Protein AF-0000000073392991 (afdb_homodimer)

Structure (mmCIF, N/CA/C/O backbone):
data_AF-0000000073392991-model_v1
#
loop_
_entity.id
_entity.type
_entity.pdbx_description
1 polymer 'IS element (Transposase remnant)'
#
loop_
_atom_site.group_PDB
_atom_site.id
_atom_site.type_symbol
_atom_site.label_atom_id
_atom_site.label_alt_id
_atom_site.label_comp_id
_atom_site.label_asym_id
_atom_site.label_entity_id
_atom_site.label_seq_id
_atom_site.pdbx_PDB_ins_code
_atom_site.Cartn_x
_atom_site.Cartn_y
_atom_site.Cartn_z
_atom_site.occupancy
_atom_site.B_iso_or_equiv
_atom_site.auth_seq_id
_atom_site.auth_comp_id
_atom_site.auth_asym_id
_atom_site.auth_atom_id
_atom_site.pdbx_PDB_model_num
ATOM 1 N N . MET A 1 1 ? 32.938 35.469 11.219 1 21.34 1 MET A N 1
ATOM 2 C CA . MET A 1 1 ? 33.688 34.375 10.586 1 21.34 1 MET A CA 1
ATOM 3 C C . MET A 1 1 ? 32.75 33.188 10.266 1 21.34 1 MET A C 1
ATOM 5 O O . MET A 1 1 ? 33.219 32.094 9.922 1 21.34 1 MET A O 1
ATOM 9 N N . GLN A 1 2 ? 31.406 33.25 10.719 1 24.52 2 GLN A N 1
ATOM 10 C CA . GLN A 1 2 ? 30.344 32.25 10.734 1 24.52 2 GLN A CA 1
ATOM 11 C C . GLN A 1 2 ? 29.859 31.953 9.32 1 24.52 2 GLN A C 1
ATOM 13 O O . GLN A 1 2 ? 28.969 31.109 9.133 1 24.52 2 GLN A O 1
ATOM 18 N N . LYS A 1 3 ? 30.078 32.844 8.328 1 27.53 3 LYS A N 1
ATOM 19 C CA . LYS A 1 3 ? 29.719 32.906 6.918 1 27.53 3 LYS A CA 1
ATOM 20 C C . LYS A 1 3 ? 30.234 31.688 6.168 1 27.53 3 LYS A C 1
ATOM 22 O O . LYS A 1 3 ? 29.734 31.344 5.09 1 27.53 3 LYS A O 1
ATOM 27 N N . MET A 1 4 ? 31.344 31.109 6.617 1 25.23 4 MET A N 1
ATOM 28 C CA . MET A 1 4 ? 32.188 30.391 5.672 1 25.23 4 MET A CA 1
ATOM 29 C C . MET A 1 4 ? 31.578 29.047 5.309 1 25.23 4 MET A C 1
ATOM 31 O O . MET A 1 4 ? 32.094 28.328 4.438 1 25.23 4 MET A O 1
ATOM 35 N N . TRP A 1 5 ? 30.812 28.406 6.203 1 24.53 5 TRP A N 1
ATOM 36 C CA . TRP A 1 5 ? 30.797 26.984 5.883 1 24.53 5 TRP A CA 1
ATOM 37 C C . TRP A 1 5 ? 29.797 26.688 4.773 1 24.53 5 TRP A C 1
ATOM 39 O O . TRP A 1 5 ? 29.078 25.688 4.828 1 24.53 5 TRP A O 1
ATOM 49 N N . LYS A 1 6 ? 29.219 27.672 4.094 1 32.03 6 LYS A N 1
ATOM 50 C CA . LYS A 1 6 ? 28.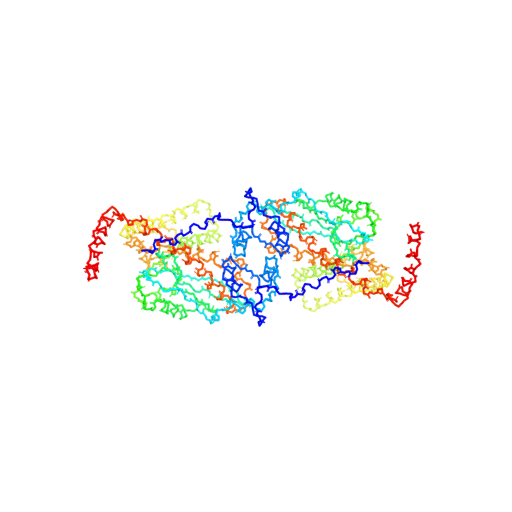422 27.328 2.916 1 32.03 6 LYS A CA 1
ATOM 51 C C . LYS A 1 6 ? 29.203 26.438 1.953 1 32.03 6 LYS A C 1
ATOM 53 O O . LYS A 1 6 ? 29.703 26.922 0.939 1 32.03 6 LYS A O 1
ATOM 58 N N . LYS A 1 7 ? 30.125 25.688 2.393 1 29.33 7 LYS A N 1
ATOM 59 C CA . LYS A 1 7 ? 30.906 24.969 1.384 1 29.33 7 LYS A CA 1
ATOM 60 C C . LYS A 1 7 ? 30 24.281 0.374 1 29.33 7 LYS A C 1
ATOM 62 O O . LYS A 1 7 ? 29.094 23.531 0.754 1 29.33 7 LYS A O 1
ATOM 67 N N . LYS A 1 8 ? 29.797 24.844 -0.784 1 30.72 8 LYS A N 1
ATOM 68 C CA . LYS A 1 8 ? 29.359 24.234 -2.037 1 30.72 8 LYS A CA 1
ATOM 69 C C . LYS A 1 8 ? 29.766 22.766 -2.102 1 30.72 8 LYS A C 1
ATOM 71 O O . LYS A 1 8 ? 30.938 22.438 -1.931 1 30.72 8 LYS A O 1
ATOM 76 N N . PHE A 1 9 ? 29.016 21.859 -1.6 1 31.88 9 PHE A N 1
ATOM 77 C CA . PHE A 1 9 ? 29.312 20.484 -1.968 1 31.88 9 PHE A CA 1
ATOM 78 C C . PHE A 1 9 ? 29.828 20.406 -3.4 1 31.88 9 PHE A C 1
ATOM 80 O O . PHE A 1 9 ? 29.047 20.484 -4.352 1 31.88 9 PHE A O 1
ATOM 87 N N . GLY A 1 10 ? 30.75 21.281 -3.822 1 32.09 10 GLY A N 1
ATOM 88 C CA . GLY A 1 10 ? 31.469 21.125 -5.078 1 32.09 10 GLY A CA 1
ATOM 89 C C . GLY A 1 10 ? 31.625 19.672 -5.492 1 32.09 10 GLY A C 1
ATOM 90 O O . GLY A 1 10 ? 31.688 18.781 -4.641 1 32.09 10 GLY A O 1
ATOM 91 N N . ILE A 1 11 ? 30.953 19.312 -6.609 1 38.25 11 ILE A N 1
ATOM 92 C CA . ILE A 1 11 ? 31.406 18.156 -7.375 1 38.25 11 ILE A CA 1
ATOM 93 C C . ILE A 1 11 ? 32.906 18 -7.25 1 38.25 11 ILE A C 1
ATOM 95 O O . ILE A 1 11 ? 33.688 18.594 -8.016 1 38.25 11 ILE A O 1
ATOM 99 N N . TYR A 1 12 ? 33.5 18.391 -6.242 1 35.97 12 TYR A N 1
ATOM 100 C CA . TYR A 1 12 ? 34.906 18.031 -6.188 1 35.97 12 TYR A CA 1
ATOM 101 C C . TYR A 1 12 ? 35.125 16.625 -6.727 1 35.97 12 TYR A C 1
ATOM 103 O O . TYR A 1 12 ? 34.188 15.828 -6.824 1 35.97 12 TYR A O 1
ATOM 111 N N . ASN A 1 13 ? 36.5 16.188 -6.953 1 43.06 13 ASN A N 1
ATOM 112 C CA . ASN A 1 13 ? 37.125 14.969 -7.445 1 43.06 13 ASN A CA 1
ATOM 113 C C . ASN A 1 13 ? 36.531 13.727 -6.793 1 43.06 13 ASN A C 1
ATOM 115 O O . ASN A 1 13 ? 37.062 13.211 -5.812 1 43.06 13 ASN A O 1
ATOM 119 N N . ASN A 1 14 ? 35.312 13.727 -6.633 1 48.59 14 ASN A N 1
ATOM 120 C CA . ASN A 1 14 ? 34.844 12.43 -6.133 1 48.59 14 ASN A CA 1
ATOM 121 C C . ASN A 1 14 ? 35.375 11.281 -6.992 1 48.59 14 ASN A C 1
ATOM 123 O O . ASN A 1 14 ? 35.125 11.242 -8.195 1 48.59 14 ASN A O 1
ATOM 127 N N . PRO A 1 15 ? 36.406 10.695 -6.637 1 55.75 15 PRO A N 1
ATOM 128 C CA . PRO A 1 15 ? 37.062 9.625 -7.402 1 55.75 15 PRO A CA 1
ATOM 129 C C . PRO A 1 15 ? 36.031 8.672 -8.047 1 55.75 15 PRO A C 1
ATOM 131 O O . PRO A 1 15 ? 36.406 7.887 -8.922 1 55.75 15 PRO A O 1
ATOM 134 N N . LEU A 1 16 ? 34.906 8.898 -7.648 1 55.53 16 LEU A N 1
ATOM 135 C CA . LEU A 1 16 ? 33.938 7.953 -8.211 1 55.53 16 LEU A CA 1
ATOM 136 C C . LEU A 1 16 ? 33.344 8.492 -9.5 1 55.53 16 LEU A C 1
ATOM 138 O O . LEU A 1 16 ? 32.594 7.781 -10.195 1 55.53 16 LEU A O 1
ATOM 142 N N . ILE A 1 17 ? 33.562 9.797 -9.828 1 54.19 17 ILE A N 1
ATOM 143 C CA . ILE A 1 17 ? 33.125 10.391 -11.086 1 54.19 17 ILE A CA 1
ATOM 144 C C . ILE A 1 17 ? 34.312 10.453 -12.062 1 54.19 17 ILE A C 1
ATOM 146 O O . ILE A 1 17 ? 35.344 11.023 -11.75 1 54.19 17 ILE A O 1
ATOM 150 N N . GLY A 1 18 ? 34.25 9.68 -12.984 1 51.06 18 GLY A N 1
ATOM 151 C CA . GLY A 1 18 ? 35.344 9.656 -13.945 1 51.06 18 GLY A CA 1
ATOM 152 C C . GLY A 1 18 ? 35.562 11 -14.609 1 51.06 18 GLY A C 1
ATOM 153 O O . GLY A 1 18 ? 34.875 11.969 -14.344 1 51.06 18 GLY A O 1
ATOM 154 N N . LYS A 1 19 ? 36.719 11.102 -15.375 1 51.28 19 LYS A N 1
ATOM 155 C CA . LYS A 1 19 ? 37.25 12.289 -16.031 1 51.28 19 LYS A CA 1
ATOM 156 C C . LYS A 1 19 ? 36.188 12.992 -16.859 1 51.28 19 LYS A C 1
ATOM 158 O O . LYS A 1 19 ? 36.125 14.219 -16.922 1 51.28 19 LYS A O 1
ATOM 163 N N . ASN A 1 20 ? 35.375 12.422 -17.578 1 48.62 20 ASN A N 1
ATOM 164 C CA . ASN A 1 20 ? 34.375 13.016 -18.453 1 48.62 20 ASN A CA 1
ATOM 165 C C . ASN A 1 20 ? 33 13.047 -17.797 1 48.62 20 ASN A C 1
ATOM 167 O O . ASN A 1 20 ? 31.969 12.961 -18.484 1 48.62 20 ASN A O 1
ATOM 171 N N . LYS A 1 21 ? 33 13.234 -16.406 1 53.84 21 LYS A N 1
ATOM 172 C CA . LYS A 1 21 ? 31.766 13.414 -15.648 1 53.84 21 LYS A CA 1
ATOM 173 C C . LYS A 1 21 ? 30.844 12.203 -15.781 1 53.84 21 LYS A C 1
ATOM 175 O O . LYS A 1 21 ? 29.625 12.336 -15.805 1 53.84 21 LYS A O 1
ATOM 180 N N . GLN A 1 22 ? 31.594 11.086 -16.203 1 69.56 22 GLN A N 1
ATOM 181 C CA . GLN A 1 22 ? 30.875 9.828 -16.344 1 69.56 22 GLN A CA 1
ATOM 182 C C . GLN A 1 22 ? 31.047 8.953 -15.109 1 69.56 22 GLN A C 1
ATOM 184 O O . GLN A 1 22 ? 32.125 8.922 -14.516 1 69.56 22 GLN A O 1
ATOM 189 N N . PHE A 1 23 ? 29.984 8.539 -14.516 1 81.25 23 PHE A N 1
ATOM 190 C CA . PHE A 1 23 ? 30 7.66 -13.352 1 81.25 23 PHE A CA 1
ATOM 191 C C . PHE A 1 23 ? 30.797 6.395 -13.648 1 81.25 23 PHE A C 1
ATOM 193 O O . PHE A 1 23 ? 30.766 5.887 -14.773 1 81.25 23 PHE A O 1
ATOM 200 N N . LEU A 1 24 ? 31.594 5.984 -12.68 1 84.5 24 LEU A N 1
ATOM 201 C CA . LEU A 1 24 ? 32.312 4.727 -12.797 1 84.5 24 LEU A CA 1
ATOM 202 C C . LEU A 1 24 ? 31.375 3.555 -12.984 1 84.5 24 LEU A C 1
ATOM 204 O O . LEU A 1 24 ? 30.234 3.59 -12.508 1 84.5 24 LEU A O 1
ATOM 208 N N . GLN A 1 25 ? 31.859 2.617 -13.695 1 88 25 GLN A N 1
ATOM 209 C CA . GLN A 1 25 ? 31.062 1.421 -13.953 1 88 25 GLN A CA 1
ATOM 210 C C . GLN A 1 25 ? 30.656 0.74 -12.648 1 88 25 GLN A C 1
ATOM 212 O O . GLN A 1 25 ? 29.562 0.18 -12.547 1 88 25 GLN A O 1
ATOM 217 N N . GLU A 1 26 ? 31.484 0.821 -11.703 1 86.94 26 GLU A N 1
ATOM 218 C CA . GLU A 1 26 ? 31.234 0.187 -10.414 1 86.94 26 GLU A CA 1
ATOM 219 C C . GLU A 1 26 ? 29.969 0.752 -9.766 1 86.94 26 GLU A C 1
ATOM 221 O O . GLU A 1 26 ? 29.266 0.042 -9.047 1 86.94 26 GLU A O 1
ATOM 226 N N . ILE A 1 27 ? 29.703 1.998 -10.039 1 90 27 ILE A N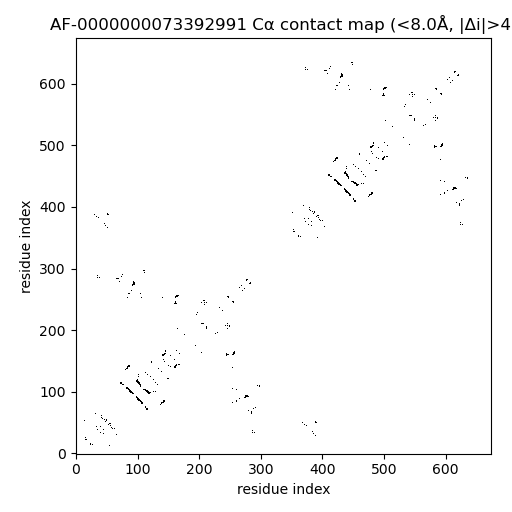 1
ATOM 227 C CA . ILE A 1 27 ? 28.531 2.66 -9.492 1 90 27 ILE A CA 1
ATOM 228 C C . ILE A 1 27 ? 27.281 2.17 -10.211 1 90 27 ILE A C 1
ATOM 230 O O . ILE A 1 27 ? 26.281 1.828 -9.57 1 90 27 ILE A O 1
ATOM 234 N N . MET A 1 28 ? 27.406 2.053 -11.477 1 91.94 28 MET A N 1
ATOM 235 C CA . MET A 1 28 ? 26.281 1.608 -12.289 1 91.94 28 MET A CA 1
ATOM 236 C C . MET A 1 28 ? 25.922 0.16 -11.984 1 91.94 28 MET A C 1
ATOM 238 O O . MET A 1 28 ? 24.75 -0.218 -12.031 1 91.94 28 MET A O 1
ATOM 242 N N . ASP A 1 29 ? 26.875 -0.609 -11.586 1 92.5 29 ASP A N 1
ATOM 243 C CA . ASP A 1 29 ? 26.719 -2.043 -11.367 1 92.5 29 ASP A CA 1
ATOM 244 C C . ASP A 1 29 ? 25.906 -2.316 -10.094 1 92.5 29 ASP A C 1
ATOM 246 O O . ASP A 1 29 ? 25.484 -3.447 -9.852 1 92.5 29 ASP A O 1
ATOM 250 N N . LYS A 1 30 ? 25.656 -1.332 -9.367 1 94.62 30 LYS A N 1
ATOM 251 C CA . LYS A 1 30 ? 24.906 -1.506 -8.133 1 94.62 30 LYS A CA 1
ATOM 252 C C . LYS A 1 30 ? 23.406 -1.501 -8.414 1 94.62 30 LYS A C 1
ATOM 254 O O . LYS A 1 30 ? 22.609 -1.986 -7.598 1 94.62 30 LYS A O 1
ATOM 259 N N . ILE A 1 31 ? 22.969 -1 -9.539 1 95.31 31 ILE A N 1
ATOM 260 C CA . ILE A 1 31 ? 21.562 -0.75 -9.852 1 95.31 31 ILE A CA 1
ATOM 261 C C . ILE A 1 31 ? 20.797 -2.072 -9.898 1 95.31 31 ILE A C 1
ATOM 263 O O . ILE A 1 31 ? 19.734 -2.203 -9.281 1 95.31 31 ILE A O 1
ATOM 267 N N . PRO A 1 32 ? 21.328 -3.141 -10.531 1 95.5 32 PRO A N 1
ATOM 268 C CA . PRO A 1 32 ? 20.594 -4.402 -10.555 1 95.5 32 PRO A CA 1
ATOM 269 C C . PRO A 1 32 ? 20.312 -4.945 -9.148 1 95.5 32 PRO A C 1
ATOM 271 O O . PRO A 1 32 ? 19.203 -5.395 -8.867 1 95.5 32 PRO A O 1
ATOM 274 N N . GLY A 1 33 ? 21.312 -4.82 -8.344 1 95.62 33 GLY A N 1
ATOM 275 C CA . GLY A 1 33 ? 21.125 -5.289 -6.98 1 95.62 33 GLY A CA 1
ATOM 276 C C . GLY A 1 33 ? 20.062 -4.52 -6.219 1 95.62 33 GLY A C 1
ATOM 277 O O . GLY A 1 33 ? 19.312 -5.102 -5.438 1 95.62 33 GLY A O 1
ATOM 278 N N . ILE A 1 34 ? 20.047 -3.248 -6.457 1 96.31 34 ILE A N 1
ATOM 279 C CA . ILE A 1 34 ? 19.094 -2.387 -5.773 1 96.31 34 ILE A CA 1
ATOM 280 C C . ILE A 1 34 ? 17.672 -2.721 -6.234 1 96.31 34 ILE A C 1
ATOM 282 O O . ILE A 1 34 ? 16.766 -2.863 -5.414 1 96.31 34 ILE A O 1
ATOM 286 N N . ILE A 1 35 ? 17.484 -2.912 -7.488 1 95.88 35 ILE A N 1
ATOM 287 C CA . ILE A 1 35 ? 16.156 -3.174 -8.039 1 95.88 35 ILE A CA 1
ATOM 288 C C . ILE A 1 35 ? 15.688 -4.555 -7.602 1 95.88 35 ILE A C 1
ATOM 290 O O . ILE A 1 35 ? 14.492 -4.762 -7.367 1 95.88 35 ILE A O 1
ATOM 294 N N . LYS A 1 36 ? 16.594 -5.496 -7.398 1 95.88 36 LYS A N 1
ATOM 295 C CA . LYS A 1 36 ? 16.25 -6.859 -6.996 1 95.88 36 LYS A CA 1
ATOM 296 C C . LYS A 1 36 ? 15.742 -6.898 -5.562 1 95.88 36 LYS A C 1
ATOM 298 O O . LYS A 1 36 ? 15.086 -7.863 -5.156 1 95.88 36 LYS A O 1
ATOM 303 N N . ILE A 1 37 ? 16.109 -5.879 -4.766 1 94.12 37 ILE A N 1
ATOM 304 C CA . ILE A 1 37 ? 15.625 -5.824 -3.391 1 94.12 37 ILE A CA 1
ATOM 305 C C . ILE A 1 37 ? 14.102 -5.707 -3.391 1 94.12 37 ILE A C 1
ATOM 307 O O . ILE A 1 37 ? 13.43 -6.293 -2.537 1 94.12 37 ILE A O 1
ATOM 311 N N . GLY A 1 38 ? 13.57 -4.941 -4.344 1 92.5 38 GLY A N 1
ATOM 312 C CA . GLY A 1 38 ? 12.148 -4.656 -4.453 1 92.5 38 GLY A CA 1
ATOM 313 C C . GLY A 1 38 ? 11.852 -3.309 -5.082 1 92.5 38 GLY A C 1
ATOM 314 O O . GLY A 1 38 ? 12.773 -2.541 -5.375 1 92.5 38 GLY A O 1
ATOM 315 N N . TYR A 1 39 ? 10.641 -3.066 -5.156 1 91.19 39 TYR A N 1
ATOM 316 C CA . TYR A 1 39 ? 10.25 -1.84 -5.84 1 91.19 39 TYR A CA 1
ATOM 317 C C . TYR A 1 39 ? 10.555 -0.617 -4.984 1 91.19 39 TYR A C 1
ATOM 319 O O . TYR A 1 39 ? 10.234 -0.595 -3.791 1 91.19 39 TYR A O 1
ATOM 327 N N . GLN A 1 40 ? 11.203 0.314 -5.582 1 91.56 40 GLN A N 1
ATOM 328 C CA . GLN A 1 40 ? 11.477 1.635 -5.023 1 91.56 40 GLN A CA 1
ATOM 329 C C . GLN A 1 40 ? 11.406 2.713 -6.102 1 91.56 40 GLN A C 1
ATOM 331 O O . GLN A 1 40 ? 11.719 2.453 -7.266 1 91.56 40 GLN A O 1
ATOM 336 N N . SER A 1 41 ? 10.992 3.906 -5.66 1 91.62 41 SER A N 1
ATOM 337 C CA . SER A 1 41 ? 11.031 5 -6.625 1 91.62 41 SER A CA 1
ATOM 338 C C . SER A 1 41 ? 12.469 5.344 -7.012 1 91.62 41 SER A C 1
ATOM 340 O O . SER A 1 41 ? 13.391 5.18 -6.211 1 91.62 41 SER A O 1
ATOM 342 N N . LEU A 1 42 ? 12.617 5.836 -8.188 1 93.81 42 LEU A N 1
ATOM 343 C CA . LEU A 1 42 ? 13.938 6.215 -8.664 1 93.81 42 LEU A CA 1
ATOM 344 C C . LEU A 1 42 ? 14.508 7.367 -7.844 1 93.81 42 LEU A C 1
ATOM 346 O O . LEU A 1 42 ? 15.719 7.457 -7.645 1 93.81 42 LEU A O 1
ATOM 350 N N . ARG A 1 43 ? 13.68 8.188 -7.344 1 92.94 43 ARG A N 1
ATOM 351 C CA . ARG A 1 43 ? 14.109 9.305 -6.508 1 92.94 43 ARG A CA 1
ATOM 352 C C . ARG A 1 43 ? 14.703 8.805 -5.191 1 92.94 43 ARG A C 1
ATOM 354 O O . ARG A 1 43 ? 15.68 9.359 -4.695 1 92.94 43 ARG A O 1
ATOM 361 N N . LYS A 1 44 ? 14.133 7.801 -4.633 1 94.12 44 LYS A N 1
ATOM 362 C CA . LYS A 1 44 ? 14.664 7.215 -3.406 1 94.12 44 LYS A CA 1
ATOM 363 C C . LYS A 1 44 ? 16.016 6.57 -3.65 1 94.12 44 LYS A C 1
ATOM 365 O O . LYS A 1 44 ? 16.938 6.715 -2.838 1 94.12 44 LYS A O 1
ATOM 370 N N . ILE A 1 45 ? 16.078 5.922 -4.762 1 95.56 45 ILE A N 1
ATOM 371 C CA . ILE A 1 45 ? 17.344 5.293 -5.098 1 95.56 45 ILE A CA 1
ATOM 372 C C . ILE A 1 45 ? 18.438 6.359 -5.207 1 95.56 45 ILE A C 1
ATOM 374 O O . ILE A 1 45 ? 19.562 6.16 -4.738 1 95.56 45 ILE A O 1
ATOM 378 N N . SER A 1 46 ? 18.078 7.469 -5.809 1 96 46 SER A N 1
ATOM 379 C CA . SER A 1 46 ? 19 8.594 -5.895 1 96 46 SER A CA 1
ATOM 380 C C . SER A 1 46 ? 19.484 9.023 -4.512 1 96 46 SER A C 1
ATOM 382 O O . SER A 1 46 ? 20.672 9.234 -4.305 1 96 46 SER A O 1
ATOM 384 N N . LYS A 1 47 ? 18.609 9.039 -3.562 1 95.88 47 LYS A N 1
ATOM 385 C CA . LYS A 1 47 ? 18.938 9.438 -2.199 1 95.88 47 LYS A CA 1
ATOM 386 C C . LYS A 1 47 ? 19.875 8.422 -1.54 1 95.88 47 LYS A C 1
ATOM 388 O O . LYS A 1 47 ? 20.766 8.797 -0.773 1 95.88 47 LYS A O 1
ATOM 393 N N . TYR A 1 48 ? 19.703 7.191 -1.88 1 95.88 48 TYR A N 1
ATOM 394 C CA . TYR A 1 48 ? 20.578 6.168 -1.334 1 95.88 48 TYR A CA 1
ATOM 395 C C . TYR A 1 48 ? 22.016 6.355 -1.838 1 95.88 48 TYR A C 1
ATOM 397 O O . TYR A 1 48 ? 22.969 6.23 -1.071 1 95.88 48 TYR A O 1
ATOM 405 N N . PHE A 1 49 ? 22.125 6.672 -3.113 1 95.06 49 PHE A N 1
ATOM 406 C CA . PHE A 1 49 ? 23.453 6.938 -3.658 1 95.06 49 PHE A CA 1
ATOM 407 C C . PHE A 1 49 ? 24.109 8.109 -2.932 1 95.06 49 PHE A C 1
ATOM 409 O O . PHE A 1 49 ? 25.297 8.062 -2.621 1 95.06 49 PHE A O 1
ATOM 416 N N . GLU A 1 50 ? 23.328 9.039 -2.639 1 95.12 50 GLU A N 1
ATOM 417 C CA . GLU A 1 50 ? 23.844 10.219 -1.942 1 95.12 50 GLU A CA 1
ATOM 418 C C . GLU A 1 50 ? 24.281 9.875 -0.52 1 95.12 50 GLU A C 1
ATOM 420 O O . GLU A 1 50 ? 25.375 10.25 -0.089 1 95.12 50 GLU A O 1
ATOM 425 N N . ILE A 1 51 ? 23.531 9.164 0.186 1 94.94 51 ILE A N 1
ATOM 426 C CA . ILE A 1 51 ? 23.766 8.844 1.588 1 94.94 51 ILE A CA 1
ATOM 427 C C . ILE A 1 51 ? 24.969 7.898 1.699 1 94.94 51 ILE A C 1
ATOM 429 O O . ILE A 1 51 ? 25.844 8.094 2.535 1 94.94 51 ILE A O 1
ATOM 433 N N . PHE A 1 52 ? 25.016 6.922 0.788 1 93.44 52 PHE A N 1
ATOM 434 C CA . PHE A 1 52 ? 26.016 5.863 0.939 1 93.44 52 PHE A CA 1
ATOM 435 C C . PHE A 1 52 ? 27.328 6.262 0.288 1 93.44 52 PHE A C 1
ATOM 437 O O . PHE A 1 52 ? 28.406 5.938 0.8 1 93.44 52 PHE A O 1
ATOM 444 N N . LEU A 1 53 ? 27.266 6.984 -0.812 1 91.69 53 LEU A N 1
ATOM 445 C CA . LEU A 1 53 ? 28.484 7.207 -1.591 1 91.69 53 LEU A CA 1
ATOM 446 C C . LEU A 1 53 ? 28.797 8.695 -1.691 1 91.69 53 LEU A C 1
ATOM 448 O O . LEU A 1 53 ? 29.859 9.078 -2.195 1 91.69 53 LEU A O 1
ATOM 452 N N . GLY A 1 54 ? 27.797 9.516 -1.28 1 89.94 54 GLY A N 1
ATOM 453 C CA . GLY A 1 54 ? 28.016 10.953 -1.342 1 89.94 54 GLY A CA 1
ATOM 454 C C . GLY A 1 54 ? 27.891 11.516 -2.746 1 89.94 54 GLY A C 1
ATOM 455 O O . GLY A 1 54 ? 28.453 12.57 -3.049 1 89.94 54 GLY A O 1
ATOM 456 N N . ILE A 1 55 ? 27.328 10.805 -3.662 1 90.56 55 ILE A N 1
ATOM 457 C CA . ILE A 1 55 ? 27.172 11.258 -5.039 1 90.56 55 ILE A CA 1
ATOM 458 C C . ILE A 1 55 ? 25.688 11.492 -5.344 1 90.56 55 ILE A C 1
ATOM 460 O O . ILE A 1 55 ? 24.828 10.727 -4.906 1 90.56 55 ILE A O 1
ATOM 464 N N . ARG A 1 56 ? 25.484 12.523 -6.062 1 90.31 56 ARG A N 1
ATOM 465 C CA . ARG A 1 56 ? 24.109 12.828 -6.473 1 90.31 56 ARG A CA 1
ATOM 466 C C . ARG A 1 56 ? 23.844 12.32 -7.883 1 90.31 56 ARG A C 1
ATOM 468 O O . ARG A 1 56 ? 24.344 12.883 -8.859 1 90.31 56 ARG A O 1
ATOM 475 N N . VAL A 1 57 ? 23.203 11.297 -8.008 1 92.81 57 VAL A N 1
ATOM 476 C CA . VAL A 1 57 ? 22.766 10.734 -9.289 1 92.81 57 VAL A CA 1
ATOM 477 C C . VAL A 1 57 ? 21.297 11.062 -9.523 1 92.81 57 VAL A C 1
ATOM 479 O O . VAL A 1 57 ? 20.453 10.812 -8.664 1 92.81 57 VAL A O 1
ATOM 482 N N . SER A 1 58 ? 20.938 11.625 -10.609 1 94.94 58 SER A N 1
ATOM 483 C CA . SER A 1 58 ? 19.547 11.977 -10.891 1 94.94 58 SER A CA 1
ATOM 484 C C . SER A 1 58 ? 18.688 10.734 -11.117 1 94.94 58 SER A C 1
ATOM 486 O O . SER A 1 58 ? 19.219 9.68 -11.484 1 94.94 58 SER A O 1
ATOM 488 N N . HIS A 1 59 ? 17.453 10.891 -10.898 1 94.69 59 HIS A N 1
ATOM 489 C CA . HIS A 1 59 ? 16.531 9.789 -11.125 1 94.69 59 HIS A CA 1
ATOM 490 C C . HIS A 1 59 ? 16.5 9.383 -12.602 1 94.69 59 HIS A C 1
ATOM 492 O O . HIS A 1 59 ? 16.359 8.203 -12.922 1 94.69 59 HIS A O 1
ATOM 498 N N . GLN A 1 60 ? 16.703 10.352 -13.43 1 94.62 60 GLN A N 1
ATOM 499 C CA . GLN A 1 60 ? 16.719 10.062 -14.859 1 94.62 60 GLN A CA 1
ATOM 500 C C . GLN A 1 60 ? 17.922 9.203 -15.227 1 94.62 60 GLN A C 1
ATOM 502 O O . GLN A 1 60 ? 17.812 8.289 -16.047 1 94.62 60 GLN A O 1
ATOM 507 N N . THR A 1 61 ? 19.047 9.5 -14.656 1 94.25 61 THR A N 1
ATOM 508 C CA . THR A 1 61 ? 20.25 8.719 -14.891 1 94.25 61 THR A CA 1
ATOM 509 C C . THR A 1 61 ? 20.062 7.277 -14.414 1 94.25 61 THR A C 1
ATOM 511 O O . THR A 1 61 ? 20.438 6.332 -15.109 1 94.25 61 THR A O 1
ATOM 514 N N . ILE A 1 62 ? 19.469 7.125 -13.234 1 95.06 62 ILE A N 1
ATOM 515 C CA . ILE A 1 62 ? 19.203 5.801 -12.688 1 95.06 62 ILE A CA 1
ATOM 516 C C . ILE A 1 62 ? 18.25 5.043 -13.617 1 95.06 62 ILE A C 1
ATOM 518 O O . ILE A 1 62 ? 18.438 3.85 -13.867 1 95.06 62 ILE A O 1
ATOM 522 N N . LYS A 1 63 ? 17.266 5.77 -14.117 1 94.62 63 LYS A N 1
ATOM 523 C CA . LYS A 1 63 ? 16.328 5.18 -15.07 1 94.62 63 LYS A CA 1
ATOM 524 C C . LYS A 1 63 ? 17.062 4.656 -16.297 1 94.62 63 LYS A C 1
ATOM 526 O O . LYS A 1 63 ? 16.844 3.527 -16.734 1 94.62 63 LYS A O 1
ATOM 531 N N . ASN A 1 64 ? 17.953 5.426 -16.797 1 93.69 64 ASN A N 1
ATOM 532 C CA . ASN A 1 64 ? 18.719 5.059 -17.984 1 93.69 64 ASN A CA 1
ATOM 533 C C . ASN A 1 64 ? 19.609 3.84 -17.719 1 93.69 64 ASN A C 1
ATOM 535 O O . ASN A 1 64 ? 19.734 2.965 -18.578 1 93.69 64 ASN A O 1
ATOM 539 N N . TRP A 1 65 ? 20.156 3.844 -16.547 1 93.38 65 TRP A N 1
ATOM 540 C CA . TRP A 1 65 ? 21.047 2.74 -16.172 1 93.38 65 TRP A CA 1
ATOM 541 C C . TRP A 1 65 ? 20.266 1.436 -16.062 1 93.38 65 TRP A C 1
ATOM 543 O O . TRP A 1 65 ? 20.797 0.359 -16.328 1 93.38 65 TRP A O 1
ATOM 553 N N . SER A 1 66 ? 19.047 1.509 -15.609 1 94.62 66 SER A N 1
ATOM 554 C CA . SER A 1 66 ? 18.297 0.302 -15.266 1 94.62 66 SER A CA 1
ATOM 555 C C . SER A 1 66 ? 17.453 -0.18 -16.438 1 94.62 66 SER A C 1
ATOM 557 O O . SER A 1 66 ? 16.984 -1.322 -16.453 1 94.62 66 SER A O 1
ATOM 559 N N . ASN A 1 67 ? 17.25 0.647 -17.391 1 94.62 67 ASN A N 1
ATOM 560 C CA . ASN A 1 67 ? 16.328 0.359 -18.469 1 94.62 67 ASN A CA 1
ATOM 561 C C . ASN A 1 67 ? 16.812 -0.81 -19.328 1 94.62 67 ASN A C 1
ATOM 563 O O . ASN A 1 67 ? 17.969 -0.849 -19.734 1 94.62 67 ASN A O 1
ATOM 567 N N . LYS A 1 68 ? 15.906 -1.734 -19.625 1 93.44 68 LYS A N 1
ATOM 568 C CA . LYS A 1 68 ? 16.219 -2.883 -20.469 1 93.44 68 LYS A CA 1
ATOM 569 C C . LYS A 1 68 ? 15.453 -2.824 -21.781 1 93.44 68 LYS A C 1
ATOM 571 O O . LYS A 1 68 ? 15.602 -3.707 -22.625 1 93.44 68 LYS A O 1
ATOM 576 N N . ASN A 1 69 ? 14.617 -1.906 -21.953 1 92.25 69 ASN A N 1
ATOM 577 C CA . ASN A 1 69 ? 13.891 -1.577 -23.188 1 92.25 69 ASN A CA 1
ATOM 578 C C . ASN A 1 69 ? 13.062 -2.76 -23.688 1 92.25 69 ASN A C 1
ATOM 580 O O . ASN A 1 69 ? 13.148 -3.133 -24.859 1 92.25 69 ASN A O 1
ATOM 584 N N . HIS A 1 70 ? 12.25 -3.242 -22.828 1 93.19 70 HIS A N 1
ATOM 585 C CA . HIS A 1 70 ? 11.352 -4.328 -23.188 1 93.19 70 HIS A CA 1
ATOM 586 C C . HIS A 1 70 ? 10.086 -3.795 -23.859 1 93.19 70 HIS A C 1
ATOM 588 O O . HIS A 1 70 ? 9.609 -2.711 -23.5 1 93.19 70 HIS A O 1
ATOM 594 N N . LYS A 1 71 ? 9.594 -4.508 -24.75 1 90.75 71 LYS A N 1
ATOM 595 C CA . LYS A 1 71 ? 8.336 -4.117 -25.391 1 90.75 71 LYS A CA 1
ATOM 596 C C . LYS A 1 71 ? 7.141 -4.762 -24.688 1 90.75 71 LYS A C 1
ATOM 598 O O . LYS A 1 71 ? 6.426 -4.098 -23.938 1 90.75 71 LYS A O 1
ATOM 603 N N . GLU A 1 72 ? 7.074 -6.137 -24.812 1 93.94 72 GLU A N 1
ATOM 604 C CA . GLU A 1 72 ? 5.891 -6.746 -24.203 1 93.94 72 GLU A CA 1
ATOM 605 C C . GLU A 1 72 ? 6.254 -8.008 -23.438 1 93.94 72 GLU A C 1
ATOM 607 O O . GLU A 1 72 ? 5.492 -8.453 -22.562 1 93.94 72 GLU A O 1
ATOM 612 N N . THR A 1 73 ? 7.43 -8.547 -23.781 1 96.44 73 THR A N 1
ATOM 613 C CA . THR A 1 73 ? 7.758 -9.867 -23.25 1 96.44 73 THR A CA 1
ATOM 614 C C . THR A 1 73 ? 9.156 -9.875 -22.656 1 96.44 73 THR A C 1
ATOM 616 O O . THR A 1 73 ? 10.062 -9.211 -23.156 1 96.44 73 THR A O 1
ATOM 619 N N . ILE A 1 74 ? 9.242 -10.57 -21.562 1 97.31 74 ILE A N 1
ATOM 620 C CA . ILE A 1 74 ? 10.555 -10.852 -21 1 97.31 74 ILE A CA 1
ATOM 621 C C . ILE A 1 74 ? 10.781 -12.359 -20.938 1 97.31 74 ILE A C 1
ATOM 623 O O . ILE A 1 74 ? 9.875 -13.117 -20.578 1 97.31 74 ILE A O 1
ATOM 627 N N . ASN A 1 75 ? 11.922 -12.805 -21.359 1 96.12 75 ASN A N 1
ATOM 628 C CA . ASN A 1 75 ? 12.297 -14.219 -21.359 1 96.12 75 ASN A CA 1
ATOM 629 C C . ASN A 1 75 ? 13.43 -14.5 -20.391 1 96.12 75 ASN A C 1
ATOM 631 O O . ASN A 1 75 ? 14.367 -13.711 -20.266 1 96.12 75 ASN A O 1
ATOM 635 N N . ASN A 1 76 ? 13.289 -15.539 -19.656 1 95.44 76 ASN A N 1
ATOM 636 C CA . ASN A 1 76 ? 14.359 -15.961 -18.75 1 95.44 76 ASN A CA 1
ATOM 637 C C . ASN A 1 76 ? 15.547 -16.531 -19.516 1 95.44 76 ASN A C 1
ATOM 639 O O . ASN A 1 76 ? 15.484 -16.703 -20.719 1 95.44 76 ASN A O 1
ATOM 643 N N . GLU A 1 77 ? 16.625 -16.734 -18.797 1 83.25 77 GLU A N 1
ATOM 644 C CA . GLU A 1 77 ? 17.812 -17.344 -19.391 1 83.25 77 GLU A CA 1
ATOM 645 C C . GLU A 1 77 ? 17.5 -18.734 -19.953 1 83.25 77 GLU A C 1
ATOM 647 O O . GLU A 1 77 ? 16.469 -19.312 -19.625 1 83.25 77 GLU A O 1
ATOM 652 N N . GLU A 1 78 ? 18.328 -19.125 -20.812 1 79.69 78 GLU A N 1
ATOM 653 C CA . GLU A 1 78 ? 18.109 -20.422 -21.438 1 79.69 78 GLU A CA 1
ATOM 654 C C . GLU A 1 78 ? 18.578 -21.562 -20.547 1 79.69 78 GLU A C 1
ATOM 656 O O . GLU A 1 78 ? 19.75 -21.594 -20.141 1 79.69 78 GLU A O 1
ATOM 661 N N . PHE A 1 79 ? 17.625 -22.266 -20.125 1 85.62 79 PHE A N 1
ATOM 662 C CA . PHE A 1 79 ? 17.812 -23.5 -19.375 1 85.62 79 PHE A CA 1
ATOM 663 C C . PHE A 1 79 ? 17.297 -24.703 -20.156 1 85.62 79 PHE A C 1
ATOM 665 O O . PHE A 1 79 ? 16.688 -24.531 -21.219 1 85.62 79 PHE A O 1
ATOM 672 N N . GLU A 1 80 ? 17.797 -25.875 -19.75 1 90.5 80 GLU A N 1
ATOM 673 C CA . GLU A 1 80 ? 17.094 -27.062 -20.188 1 90.5 80 GLU A CA 1
ATOM 674 C C . GLU A 1 80 ? 15.766 -27.234 -19.453 1 90.5 80 GLU A C 1
ATOM 676 O O . GLU A 1 80 ? 15.719 -27.859 -18.391 1 90.5 80 GLU A O 1
ATOM 681 N N . TYR A 1 81 ? 14.828 -26.75 -20.047 1 94.69 81 TYR A N 1
ATOM 682 C CA . TYR A 1 81 ? 13.508 -26.781 -19.406 1 94.69 81 TYR A CA 1
ATOM 683 C C . TYR A 1 81 ? 12.953 -28.188 -19.375 1 94.69 81 TYR A C 1
ATOM 685 O O . TYR A 1 81 ? 13.258 -29.016 -20.234 1 94.69 81 TYR A O 1
ATOM 693 N N . SER A 1 82 ? 12.117 -28.484 -18.438 1 95.56 82 SER A N 1
ATOM 694 C CA . SER A 1 82 ? 11.68 -29.844 -18.141 1 95.56 82 SER A CA 1
ATOM 695 C C . SER A 1 82 ? 10.547 -30.266 -19.062 1 95.56 82 SER A C 1
ATOM 697 O O . SER A 1 82 ? 10.375 -31.469 -19.328 1 95.56 82 SER A O 1
ATOM 699 N N . GLY A 1 83 ? 9.758 -29.297 -19.469 1 96.62 83 GLY A N 1
ATOM 700 C CA . GLY A 1 83 ? 8.578 -29.625 -20.25 1 96.62 83 GLY A CA 1
ATOM 701 C C . GLY A 1 83 ? 7.305 -29.656 -19.422 1 96.62 83 GLY A C 1
ATOM 702 O O . GLY A 1 83 ? 6.207 -29.766 -19.984 1 96.62 83 GLY A O 1
ATOM 703 N N . TYR A 1 84 ? 7.449 -29.562 -18.141 1 97.88 84 TYR A N 1
ATOM 704 C CA . TYR A 1 84 ? 6.316 -29.469 -17.219 1 97.88 84 TYR A CA 1
ATOM 705 C C . TYR A 1 84 ? 6.094 -28.031 -16.781 1 97.88 84 TYR A C 1
ATOM 707 O O . TYR A 1 84 ? 6.891 -27.484 -16.016 1 97.88 84 TYR A O 1
ATOM 715 N N . TYR A 1 85 ? 5.016 -27.469 -17.266 1 97.44 85 TYR A N 1
ATOM 716 C CA . TYR A 1 85 ? 4.828 -26.031 -17.078 1 97.44 85 TYR A CA 1
ATOM 717 C C . TYR A 1 85 ? 3.527 -25.734 -16.344 1 97.44 85 TYR A C 1
ATOM 719 O O . TYR A 1 85 ? 2.59 -26.547 -16.391 1 97.44 85 TYR A O 1
ATOM 727 N N . VAL A 1 86 ? 3.533 -24.625 -15.664 1 98.06 86 VAL A N 1
ATOM 728 C CA . VAL A 1 86 ? 2.344 -24.047 -15.047 1 98.06 86 VAL A CA 1
ATOM 729 C C . VAL A 1 86 ? 2.076 -22.656 -15.648 1 98.06 86 VAL A C 1
ATOM 731 O O . VAL A 1 86 ? 3.002 -21.875 -15.836 1 98.06 86 VAL A O 1
ATOM 734 N N . TYR A 1 87 ? 0.859 -22.453 -16 1 96.75 87 TYR A N 1
ATOM 735 C CA . TYR A 1 87 ? 0.468 -21.156 -16.547 1 96.75 87 TYR A CA 1
ATOM 736 C C . TYR A 1 87 ? -0.506 -20.453 -15.617 1 96.75 87 TYR A C 1
ATOM 738 O O . TYR A 1 87 ? -1.415 -21.078 -15.062 1 96.75 87 TYR A O 1
ATOM 746 N N . ASP A 1 88 ? -0.22 -19.203 -15.461 1 96.12 88 ASP A N 1
ATOM 747 C CA . ASP A 1 88 ? -1.131 -18.375 -14.688 1 96.12 88 ASP A CA 1
ATOM 748 C C . ASP A 1 88 ? -1.01 -16.906 -15.094 1 96.12 88 ASP A C 1
ATOM 750 O O . ASP A 1 88 ? -0.092 -16.531 -15.828 1 96.12 88 ASP A O 1
ATOM 754 N N . GLU A 1 89 ? -2.039 -16.172 -14.609 1 95.06 89 GLU A N 1
ATOM 755 C CA . GLU A 1 89 ? -2.064 -14.75 -14.922 1 95.06 89 GLU A CA 1
ATOM 756 C C . GLU A 1 89 ? -2.242 -13.914 -13.664 1 95.06 89 GLU A C 1
ATOM 758 O O . GLU A 1 89 ? -2.896 -14.344 -12.711 1 95.06 89 GLU A O 1
ATOM 763 N N . GLN A 1 90 ? -1.678 -12.766 -13.703 1 95.62 90 GLN A N 1
ATOM 764 C CA . GLN A 1 90 ? -1.849 -11.789 -12.633 1 95.62 90 GLN A CA 1
ATOM 765 C C . GLN A 1 90 ? -2.385 -10.469 -13.172 1 95.62 90 GLN A C 1
ATOM 767 O O . GLN A 1 90 ? -1.873 -9.945 -14.156 1 95.62 90 GLN A O 1
ATOM 772 N N . PHE A 1 91 ? -3.387 -10.016 -12.539 1 94 91 PHE A N 1
ATOM 773 C CA . PHE A 1 91 ? -3.943 -8.703 -12.859 1 94 91 PHE A CA 1
ATOM 774 C C . PHE A 1 91 ? -3.014 -7.59 -12.391 1 94 91 PHE A C 1
ATOM 776 O O . PHE A 1 91 ? -2.436 -7.672 -11.305 1 94 91 PHE A O 1
ATOM 783 N N . LEU A 1 92 ? -2.854 -6.609 -13.172 1 94.44 92 LEU A N 1
ATOM 784 C CA . LEU A 1 92 ? -2.121 -5.414 -12.766 1 94.44 92 LEU A CA 1
ATOM 785 C C . LEU A 1 92 ? -2.711 -4.164 -13.414 1 94.44 92 LEU A C 1
ATOM 787 O O . LEU A 1 92 ? -3.582 -4.266 -14.281 1 94.44 92 LEU A O 1
ATOM 791 N N . ARG A 1 93 ? -2.371 -3.01 -12.992 1 94.81 93 ARG A N 1
ATOM 792 C CA . ARG A 1 93 ? -2.826 -1.755 -13.586 1 94.81 93 ARG A CA 1
ATOM 793 C C . ARG A 1 93 ? -1.648 -0.932 -14.094 1 94.81 93 ARG A C 1
ATOM 795 O O . ARG A 1 93 ? -0.635 -0.796 -13.406 1 94.81 93 ARG A O 1
ATOM 802 N N . LEU A 1 94 ? -1.785 -0.507 -15.297 1 93.75 94 LEU A N 1
ATOM 803 C CA . LEU A 1 94 ? -0.846 0.42 -15.922 1 93.75 94 LEU A CA 1
ATOM 804 C C . LEU A 1 94 ? -1.519 1.756 -16.219 1 93.75 94 LEU A C 1
ATOM 806 O O . LEU A 1 94 ? -2.432 1.824 -17.047 1 93.75 94 LEU A O 1
ATOM 810 N N . ASN A 1 95 ? -1.082 2.725 -15.477 1 92.56 95 ASN A N 1
ATOM 811 C CA . ASN A 1 95 ? -1.688 4.047 -15.609 1 92.56 95 ASN A CA 1
ATOM 812 C C . ASN A 1 95 ? -3.203 3.986 -15.445 1 92.56 95 ASN A C 1
ATOM 814 O O . ASN A 1 95 ? -3.941 4.531 -16.266 1 92.56 95 ASN A O 1
ATOM 818 N N . GLY A 1 96 ? -3.6 3.189 -14.547 1 90.88 96 GLY A N 1
ATOM 819 C CA . GLY A 1 96 ? -5.004 3.121 -14.18 1 90.88 96 GLY A CA 1
ATOM 820 C C . GLY A 1 96 ? -5.789 2.125 -15.008 1 90.88 96 GLY A C 1
ATOM 821 O O . GLY A 1 96 ? -6.977 1.895 -14.758 1 90.88 96 GLY A O 1
ATOM 822 N N . VAL A 1 97 ? -5.176 1.655 -15.945 1 94.44 97 VAL A N 1
ATOM 823 C CA . VAL A 1 97 ? -5.867 0.749 -16.859 1 94.44 97 VAL A CA 1
ATOM 824 C C . VAL A 1 97 ? -5.492 -0.696 -16.531 1 94.44 97 VAL A C 1
ATOM 826 O O . VAL A 1 97 ? -4.324 -1.003 -16.297 1 94.44 97 VAL A O 1
ATOM 829 N N . LYS A 1 98 ? -6.453 -1.496 -16.641 1 94.31 98 LYS A N 1
ATOM 830 C CA . LYS A 1 98 ? -6.262 -2.908 -16.328 1 94.31 98 LYS A CA 1
ATOM 831 C C . LYS A 1 98 ? -5.395 -3.596 -17.375 1 94.31 98 LYS A C 1
ATOM 833 O O . LYS A 1 98 ? -5.57 -3.369 -18.578 1 94.31 98 LYS A O 1
ATOM 838 N N . HIS A 1 99 ? -4.422 -4.41 -16.953 1 96.19 99 HIS A N 1
ATOM 839 C CA . HIS A 1 99 ? -3.576 -5.27 -17.766 1 96.19 99 HIS A CA 1
ATOM 840 C C . HIS A 1 99 ? -3.393 -6.641 -17.125 1 96.19 99 HIS A C 1
ATOM 842 O O . HIS A 1 99 ? -3.824 -6.855 -15.984 1 96.19 99 HIS A O 1
ATOM 848 N N . TYR A 1 100 ? -2.783 -7.531 -17.875 1 95.88 100 TYR A N 1
ATOM 849 C CA . TYR A 1 100 ? -2.553 -8.883 -17.375 1 95.88 100 TYR A CA 1
ATOM 850 C C . TYR A 1 100 ? -1.103 -9.297 -17.578 1 95.88 100 TYR A C 1
ATOM 852 O O . TYR A 1 100 ? -0.552 -9.133 -18.672 1 95.88 100 TYR A O 1
ATOM 860 N N . ARG A 1 101 ? -0.53 -9.75 -16.547 1 97 101 ARG A N 1
ATOM 861 C CA . ARG A 1 101 ? 0.781 -10.391 -16.578 1 97 101 ARG A CA 1
ATOM 862 C C . ARG A 1 101 ? 0.651 -11.891 -16.828 1 97 101 ARG A C 1
ATOM 864 O O . ARG A 1 101 ? 0.17 -12.625 -15.961 1 97 101 ARG A O 1
ATOM 871 N N . LEU A 1 102 ? 1.024 -12.328 -18.031 1 97 102 LEU A N 1
ATOM 872 C CA . LEU A 1 102 ? 1.036 -13.75 -18.375 1 97 102 LEU A CA 1
ATOM 873 C C . LEU A 1 102 ? 2.365 -14.391 -17.984 1 97 102 LEU A C 1
ATOM 875 O O . LEU A 1 102 ? 3.43 -13.836 -18.266 1 97 102 LEU A O 1
ATOM 879 N N . THR A 1 103 ? 2.299 -15.531 -17.375 1 98.12 103 THR A N 1
ATOM 880 C CA . THR A 1 103 ? 3.541 -16.172 -16.953 1 98.12 103 THR A CA 1
ATOM 881 C C . THR A 1 103 ? 3.502 -17.672 -17.25 1 98.12 103 THR A C 1
ATOM 883 O O . THR A 1 103 ? 2.516 -18.344 -16.938 1 98.12 103 THR A O 1
ATOM 886 N N . LEU A 1 104 ? 4.461 -18.125 -17.906 1 97.94 104 LEU A N 1
ATOM 887 C CA . LEU A 1 104 ? 4.742 -19.547 -18.016 1 97.94 104 LEU A CA 1
ATOM 888 C C . LEU A 1 104 ? 5.867 -19.953 -17.062 1 97.94 104 LEU A C 1
ATOM 890 O O . LEU A 1 104 ? 6.938 -19.344 -17.078 1 97.94 104 LEU A O 1
ATOM 894 N N . PHE A 1 105 ? 5.672 -20.953 -16.25 1 98.19 105 PHE A N 1
ATOM 895 C CA . PHE A 1 105 ? 6.547 -21.312 -15.148 1 98.19 105 PHE A CA 1
ATOM 896 C C . PHE A 1 105 ? 6.93 -22.781 -15.203 1 98.19 105 PHE A C 1
ATOM 898 O O . PHE A 1 105 ? 6.07 -23.641 -15.367 1 98.19 105 PHE A O 1
ATOM 905 N N . ASP A 1 106 ? 8.164 -23.062 -15.234 1 97.19 106 ASP A N 1
ATOM 906 C CA . ASP A 1 106 ? 8.617 -24.453 -15.18 1 97.19 106 ASP A CA 1
ATOM 907 C C . ASP A 1 106 ? 8.5 -25.016 -13.766 1 97.19 106 ASP A C 1
ATOM 909 O O . ASP A 1 106 ? 9.195 -24.578 -12.852 1 97.19 106 ASP A O 1
ATOM 913 N N . ALA A 1 107 ? 7.762 -25.984 -13.594 1 95.88 107 ALA A N 1
ATOM 914 C CA . ALA A 1 107 ? 7.41 -26.5 -12.273 1 95.88 107 ALA A CA 1
ATOM 915 C C . ALA A 1 107 ? 8.578 -27.266 -11.648 1 95.88 107 ALA A C 1
ATOM 917 O O . ALA A 1 107 ? 8.773 -27.234 -10.438 1 95.88 107 ALA A O 1
ATOM 918 N N . ILE A 1 108 ? 9.336 -27.906 -12.359 1 95.06 108 ILE A N 1
ATOM 919 C CA . ILE A 1 108 ? 10.406 -28.75 -11.852 1 95.06 108 ILE A CA 1
ATOM 920 C C . ILE A 1 108 ? 11.609 -27.891 -11.484 1 95.06 108 ILE A C 1
ATOM 922 O O . ILE A 1 108 ? 12.133 -27.984 -10.367 1 95.06 108 ILE A O 1
ATOM 926 N N . LEU A 1 109 ? 11.984 -27.062 -12.406 1 94.06 109 LEU A N 1
ATOM 927 C CA . LEU A 1 109 ? 13.125 -26.172 -12.164 1 94.06 109 LEU A CA 1
ATOM 928 C C . LEU A 1 109 ? 12.75 -25.062 -11.172 1 94.06 109 LEU A C 1
ATOM 930 O O . LEU A 1 109 ? 13.625 -24.438 -10.594 1 94.06 109 LEU A O 1
ATOM 934 N N . ASN A 1 110 ? 11.469 -24.812 -11.016 1 96.25 110 ASN A N 1
ATOM 935 C CA . ASN A 1 110 ? 10.945 -23.75 -10.156 1 96.25 110 ASN A CA 1
ATOM 936 C C . ASN A 1 110 ? 11.422 -22.375 -10.609 1 96.25 110 ASN A C 1
ATOM 938 O O . ASN A 1 110 ? 11.891 -21.578 -9.797 1 96.25 110 ASN A O 1
ATOM 942 N N . VAL A 1 111 ? 11.359 -22.109 -11.906 1 96.88 111 VAL A N 1
ATOM 943 C CA . VAL A 1 111 ? 11.758 -20.828 -12.477 1 96.88 111 VAL A CA 1
ATOM 944 C C . VAL A 1 111 ? 10.766 -20.406 -13.562 1 96.88 111 VAL A C 1
ATOM 946 O O . VAL A 1 111 ? 10.18 -21.266 -14.234 1 96.88 111 VAL A O 1
ATOM 949 N N . PRO A 1 112 ? 10.57 -19.141 -13.742 1 97.75 112 PRO A N 1
ATOM 950 C CA . PRO A 1 112 ? 9.75 -18.672 -14.859 1 97.75 112 PRO A CA 1
ATOM 951 C C . PRO A 1 112 ? 10.438 -18.844 -16.203 1 97.75 112 PRO A C 1
ATOM 953 O O . PRO A 1 112 ? 11.656 -18.719 -16.312 1 97.75 112 PRO A O 1
ATOM 956 N N . VAL A 1 113 ? 9.688 -19.141 -17.188 1 97.69 113 VAL A N 1
ATOM 957 C CA . VAL A 1 113 ? 10.188 -19.281 -18.547 1 97.69 113 VAL A CA 1
ATOM 958 C C . VAL A 1 113 ? 10.102 -17.938 -19.266 1 97.69 113 VAL A C 1
ATOM 960 O O . VAL A 1 113 ? 11.086 -17.453 -19.844 1 97.69 113 VAL A O 1
ATOM 963 N N . SER A 1 114 ? 8.922 -17.406 -19.234 1 97.75 114 SER A N 1
ATOM 964 C CA . SER A 1 114 ? 8.656 -16.141 -19.891 1 97.75 114 SER A CA 1
ATOM 965 C C . SER A 1 114 ? 7.453 -15.43 -19.266 1 97.75 114 SER A C 1
ATOM 967 O O . SER A 1 114 ? 6.641 -16.062 -18.578 1 97.75 114 SER A O 1
ATOM 969 N N . GLU A 1 115 ? 7.449 -14.148 -19.453 1 98.19 115 GLU A N 1
ATOM 970 C CA . GLU A 1 115 ? 6.324 -13.336 -19.016 1 98.19 115 GLU A CA 1
ATOM 971 C C . GLU A 1 115 ? 5.957 -12.289 -20.062 1 98.19 115 GLU A C 1
ATOM 973 O O . GLU A 1 115 ? 6.828 -11.773 -20.766 1 98.19 115 GLU A O 1
ATOM 978 N N . ARG A 1 116 ? 4.699 -12.016 -20.141 1 97.56 116 ARG A N 1
ATOM 979 C CA . ARG A 1 116 ? 4.18 -11.055 -21.109 1 97.56 116 ARG A CA 1
ATOM 980 C C . ARG A 1 116 ? 3.078 -10.195 -20.484 1 97.56 116 ARG A C 1
ATOM 982 O O . ARG A 1 116 ? 2.268 -10.688 -19.703 1 97.56 116 ARG A O 1
ATOM 989 N N . ILE A 1 117 ? 3.119 -8.953 -20.812 1 96.81 117 ILE A N 1
ATOM 990 C CA . ILE A 1 117 ? 2.055 -8.062 -20.359 1 96.81 117 ILE A CA 1
ATOM 991 C C . ILE A 1 117 ? 1.113 -7.754 -21.516 1 96.81 117 ILE A C 1
ATOM 993 O O . ILE A 1 117 ? 1.552 -7.289 -22.578 1 96.81 117 ILE A O 1
ATOM 997 N N . VAL A 1 118 ? -0.199 -8.008 -21.281 1 95.5 118 VAL A N 1
ATOM 998 C CA . VAL A 1 118 ? -1.19 -7.758 -22.328 1 95.5 118 VAL A CA 1
ATOM 999 C C . VAL A 1 118 ? -2.352 -6.949 -21.75 1 95.5 118 VAL A C 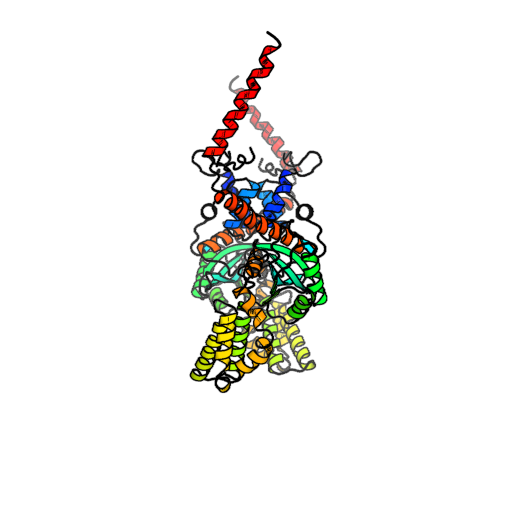1
ATOM 1001 O O . VAL A 1 118 ? -2.613 -7 -20.547 1 95.5 118 VAL A O 1
ATOM 1004 N N . ARG A 1 119 ? -3.002 -6.293 -22.516 1 92.56 119 ARG A N 1
ATOM 1005 C CA . ARG A 1 119 ? -4.109 -5.438 -22.094 1 92.56 119 ARG A CA 1
ATOM 1006 C C . ARG A 1 119 ? -5.387 -6.25 -21.906 1 92.56 119 ARG A C 1
ATOM 1008 O O . ARG A 1 119 ? -6.211 -5.934 -21.047 1 92.56 119 ARG A O 1
ATOM 1015 N N . ARG A 1 120 ? -5.523 -7.305 -22.703 1 90.56 120 ARG A N 1
ATOM 1016 C CA . ARG A 1 120 ? -6.742 -8.109 -22.656 1 90.56 120 ARG A CA 1
ATOM 1017 C C . ARG A 1 120 ? -6.418 -9.594 -22.531 1 90.56 120 ARG A C 1
ATOM 1019 O O . ARG A 1 120 ? -5.43 -10.07 -23.078 1 90.56 120 ARG A O 1
ATOM 1026 N N . ARG A 1 121 ? -7.305 -10.148 -21.812 1 85.19 121 ARG A N 1
ATOM 1027 C CA . ARG A 1 121 ? -7.188 -11.594 -21.641 1 85.19 121 ARG A CA 1
ATOM 1028 C C . ARG A 1 121 ? -7.918 -12.336 -22.766 1 85.19 121 ARG A C 1
ATOM 1030 O O . ARG A 1 121 ? -9.047 -12.789 -22.578 1 85.19 121 ARG A O 1
ATOM 1037 N N . ILE A 1 122 ? -7.309 -12.352 -23.875 1 85.5 122 ILE A N 1
ATOM 1038 C CA . ILE A 1 122 ? -7.914 -13.031 -25.016 1 85.5 122 ILE A CA 1
ATOM 1039 C C . ILE A 1 122 ? -7.191 -14.352 -25.281 1 85.5 122 ILE A C 1
ATOM 1041 O O . ILE A 1 122 ? -5.98 -14.453 -25.062 1 85.5 122 ILE A O 1
ATOM 1045 N N . LEU A 1 123 ? -7.992 -15.25 -25.734 1 85.75 123 LEU A N 1
ATOM 1046 C CA . LEU A 1 123 ? -7.496 -16.609 -25.969 1 85.75 123 LEU A CA 1
ATOM 1047 C C . LEU A 1 123 ? -6.34 -16.594 -26.953 1 85.75 123 LEU A C 1
ATOM 1049 O O . LEU A 1 123 ? -5.344 -17.297 -26.766 1 85.75 123 LEU A O 1
ATOM 1053 N N . LYS A 1 124 ? -6.566 -15.828 -27.922 1 87.88 124 LYS A N 1
ATOM 1054 C CA . LYS A 1 124 ? -5.555 -15.773 -28.969 1 87.88 124 LYS A CA 1
ATOM 1055 C C . LYS A 1 124 ? -4.203 -15.336 -28.406 1 87.88 124 LYS A C 1
ATOM 1057 O O . LYS A 1 124 ? -3.168 -15.914 -28.75 1 87.88 124 LYS A O 1
ATOM 1062 N N . ASN A 1 125 ? -4.262 -14.383 -27.547 1 88.75 125 ASN A N 1
ATOM 1063 C CA . ASN A 1 125 ? -3.035 -13.867 -26.953 1 88.75 125 ASN A CA 1
ATOM 1064 C C . ASN A 1 125 ? -2.387 -14.891 -26.031 1 88.75 125 ASN A C 1
ATOM 1066 O O . ASN A 1 125 ? -1.163 -15.039 -26.016 1 88.75 125 ASN A O 1
ATOM 1070 N N . THR A 1 126 ? -3.182 -15.594 -25.328 1 90.19 126 THR A N 1
ATOM 1071 C CA . THR A 1 126 ? -2.686 -16.609 -24.406 1 90.19 126 THR A CA 1
ATOM 1072 C C . THR A 1 126 ? -2.039 -17.766 -25.172 1 90.19 126 THR A C 1
ATOM 1074 O O . THR A 1 126 ? -0.94 -18.203 -24.812 1 90.19 126 THR A O 1
ATOM 1077 N N . LYS A 1 127 ? -2.789 -18.219 -26.188 1 92.62 127 LYS A N 1
ATOM 1078 C CA . LYS A 1 127 ? -2.264 -19.297 -27.016 1 92.62 127 LYS A CA 1
ATOM 1079 C C . LYS A 1 127 ? -0.929 -18.906 -27.641 1 92.62 127 LYS A C 1
ATOM 1081 O O . LYS A 1 127 ? 0.04 -19.672 -27.578 1 92.62 127 LYS A O 1
ATOM 1086 N N . LYS A 1 128 ? -0.908 -17.734 -28.188 1 93.75 128 LYS A N 1
ATOM 1087 C CA . LYS A 1 128 ? 0.317 -17.266 -28.812 1 93.75 128 LYS A CA 1
ATOM 1088 C C . LYS A 1 128 ? 1.455 -17.156 -27.797 1 93.75 128 LYS A C 1
ATOM 1090 O O . LYS A 1 128 ? 2.592 -17.531 -28.094 1 93.75 128 LYS A O 1
ATOM 1095 N N . PHE A 1 129 ? 1.173 -16.688 -26.672 1 95.69 129 PHE A N 1
ATOM 1096 C CA . PHE A 1 129 ? 2.178 -16.531 -25.625 1 95.69 129 PHE A CA 1
ATOM 1097 C C . PHE A 1 129 ? 2.768 -17.891 -25.234 1 95.69 129 PHE A C 1
ATOM 1099 O O . PHE A 1 129 ? 3.988 -18.031 -25.125 1 95.69 129 PHE A O 1
ATOM 1106 N N . ILE A 1 130 ? 1.92 -18.844 -25 1 95.38 130 ILE A N 1
ATOM 1107 C CA . ILE A 1 130 ? 2.373 -20.156 -24.562 1 95.38 130 ILE A CA 1
ATOM 1108 C C . ILE A 1 130 ? 3.219 -20.812 -25.656 1 95.38 130 ILE A C 1
ATOM 1110 O O . ILE A 1 130 ? 4.285 -21.359 -25.375 1 95.38 130 ILE A O 1
ATOM 1114 N N . LEU A 1 131 ? 2.768 -20.688 -26.844 1 94.12 131 LEU A N 1
ATOM 1115 C CA . LEU A 1 131 ? 3.49 -21.266 -27.953 1 94.12 131 LEU A CA 1
ATOM 1116 C C . LEU A 1 131 ? 4.84 -20.594 -28.156 1 94.12 131 LEU A C 1
ATOM 1118 O O . LEU A 1 131 ? 5.852 -21.25 -28.375 1 94.12 131 LEU A O 1
ATOM 1122 N N . ASP A 1 132 ? 4.785 -19.25 -28.078 1 95.19 132 ASP A N 1
ATOM 1123 C CA . ASP A 1 132 ? 6.035 -18.5 -28.172 1 95.19 132 ASP A CA 1
ATOM 1124 C C . ASP A 1 132 ? 7.012 -18.922 -27.078 1 95.19 132 ASP A C 1
ATOM 1126 O O . ASP A 1 132 ? 8.219 -19.016 -27.328 1 95.19 132 ASP A O 1
ATOM 1130 N N . SER A 1 133 ? 6.531 -19.188 -25.906 1 95.88 133 SER A N 1
ATOM 1131 C CA . SER A 1 133 ? 7.344 -19.438 -24.719 1 95.88 133 SER A CA 1
ATOM 1132 C C . SER A 1 133 ? 7.902 -20.859 -24.734 1 95.88 133 SER A C 1
ATOM 1134 O O . SER A 1 133 ? 8.906 -21.141 -24.062 1 95.88 133 SER A O 1
ATOM 1136 N N . THR A 1 134 ? 7.254 -21.734 -25.484 1 94.62 134 THR A N 1
ATOM 1137 C CA . THR A 1 134 ? 7.664 -23.141 -25.469 1 94.62 134 THR A CA 1
ATOM 1138 C C . THR A 1 134 ? 8.344 -23.516 -26.766 1 94.62 134 THR A C 1
ATOM 1140 O O . THR A 1 134 ? 8.641 -24.703 -27 1 94.62 134 THR A O 1
ATOM 1143 N N . LYS A 1 135 ? 8.523 -22.562 -27.609 1 93.31 135 LYS A N 1
ATOM 1144 C CA . LYS A 1 135 ? 9.164 -22.859 -28.891 1 93.31 135 LYS A CA 1
ATOM 1145 C C . LYS A 1 135 ? 10.531 -23.5 -28.688 1 93.31 135 LYS A C 1
ATOM 1147 O O . LYS A 1 135 ? 11.359 -22.984 -27.922 1 93.31 135 LYS A O 1
ATOM 1152 N N . ASN A 1 136 ? 10.805 -24.625 -29.266 1 92.44 136 ASN A N 1
ATOM 1153 C CA . ASN A 1 136 ? 12.055 -25.375 -29.219 1 92.44 136 ASN A CA 1
ATOM 1154 C C . ASN A 1 136 ? 12.359 -25.844 -27.797 1 92.44 136 ASN A C 1
ATOM 1156 O O . ASN A 1 136 ? 13.523 -25.938 -27.406 1 92.44 136 ASN A O 1
ATOM 1160 N N . LYS A 1 137 ? 11.352 -26 -26.953 1 94.5 137 LYS A N 1
ATOM 1161 C CA . LYS A 1 137 ? 11.453 -26.531 -25.594 1 94.5 137 LYS A CA 1
ATOM 1162 C C . LYS A 1 137 ? 10.531 -27.734 -25.406 1 94.5 137 LYS A C 1
ATOM 1164 O O . LYS A 1 137 ? 9.508 -27.859 -26.078 1 94.5 137 LYS A O 1
ATOM 1169 N N . PRO A 1 138 ? 10.992 -28.625 -24.609 1 95.44 138 PRO A N 1
ATOM 1170 C CA . PRO A 1 138 ? 10.062 -29.719 -24.328 1 95.44 138 PRO A CA 1
ATOM 1171 C C . PRO A 1 138 ? 8.734 -29.234 -23.75 1 95.44 138 PRO A C 1
ATOM 1173 O O . PRO A 1 138 ? 8.695 -28.25 -23 1 95.44 138 PRO A O 1
ATOM 1176 N N . PHE A 1 139 ? 7.73 -29.859 -24.219 1 96.25 139 PHE A N 1
ATOM 1177 C CA . PHE A 1 139 ? 6.391 -29.531 -23.766 1 96.25 139 PHE A CA 1
ATOM 1178 C C . PHE A 1 139 ? 5.578 -30.797 -23.5 1 96.25 139 PHE A C 1
ATOM 1180 O O . PHE A 1 139 ? 5.016 -31.391 -24.422 1 96.25 139 PHE A O 1
ATOM 1187 N N . ILE A 1 140 ? 5.461 -31.141 -22.25 1 96.88 140 ILE A N 1
ATOM 1188 C CA . ILE A 1 140 ? 4.859 -32.406 -21.891 1 96.88 140 ILE A CA 1
ATOM 1189 C C . ILE A 1 140 ? 3.484 -32.188 -21.266 1 96.88 140 ILE A C 1
ATOM 1191 O O . ILE A 1 140 ? 2.514 -32.844 -21.625 1 96.88 140 ILE A O 1
ATOM 1195 N N . CYS A 1 141 ? 3.445 -31.219 -20.359 1 97.19 141 CYS A N 1
ATOM 1196 C CA . CYS A 1 141 ? 2.195 -30.984 -19.641 1 97.19 141 CYS A CA 1
ATOM 1197 C C . CYS A 1 141 ? 2.041 -29.516 -19.281 1 97.19 141 CYS A C 1
ATOM 1199 O O . CYS A 1 141 ? 3.029 -28.844 -19 1 97.19 141 CYS A O 1
ATOM 1201 N N . LEU A 1 142 ? 0.838 -29.062 -19.25 1 97 142 LEU A N 1
ATOM 1202 C CA . LEU A 1 142 ? 0.493 -27.703 -18.828 1 97 142 LEU A CA 1
ATOM 1203 C C . LEU A 1 142 ? -0.529 -27.734 -17.688 1 97 142 LEU A C 1
ATOM 1205 O O . LEU A 1 142 ? -1.59 -28.359 -17.828 1 97 142 LEU A O 1
ATOM 1209 N N . THR A 1 143 ? -0.174 -27.172 -16.625 1 97.38 143 THR A N 1
ATOM 1210 C CA . THR A 1 143 ? -1.101 -27 -15.516 1 97.38 143 THR A CA 1
ATOM 1211 C C . THR A 1 143 ? -1.711 -25.609 -15.523 1 97.38 143 THR A C 1
ATOM 1213 O O . THR A 1 143 ? -0.993 -24.609 -15.625 1 97.38 143 THR A O 1
ATOM 1216 N N . THR A 1 144 ? -3.008 -25.469 -15.453 1 96.12 144 THR A N 1
ATOM 1217 C CA . THR A 1 144 ? -3.699 -24.188 -15.461 1 96.12 144 THR A CA 1
ATOM 1218 C C . THR A 1 144 ? -4.82 -24.172 -14.422 1 96.12 144 THR A C 1
ATOM 1220 O O . THR A 1 144 ? -5.109 -25.203 -13.797 1 96.12 144 THR A O 1
ATOM 1223 N N . ASP A 1 145 ? -5.344 -23 -14.25 1 93.44 145 ASP A N 1
ATOM 1224 C CA . ASP A 1 145 ? -6.582 -22.953 -13.477 1 93.44 145 ASP A CA 1
ATOM 1225 C C . ASP A 1 145 ? -7.754 -23.516 -14.281 1 93.44 145 ASP A C 1
ATOM 1227 O O . ASP A 1 145 ? -7.551 -24.188 -15.289 1 93.44 145 ASP A O 1
ATOM 1231 N N . LEU A 1 146 ? -8.992 -23.297 -13.906 1 91.75 146 LEU A N 1
ATOM 1232 C CA . LEU A 1 146 ? -10.156 -24 -14.445 1 91.75 146 LEU A CA 1
ATOM 1233 C C . LEU A 1 146 ? -10.766 -23.234 -15.609 1 91.75 146 LEU A C 1
ATOM 1235 O O . LEU A 1 146 ? -11.805 -23.641 -16.141 1 91.75 146 LEU A O 1
ATOM 1239 N N . PHE A 1 147 ? -10.156 -22.203 -16.031 1 89.19 147 PHE A N 1
ATOM 1240 C CA . PHE A 1 147 ? -10.75 -21.422 -17.109 1 89.19 147 PHE A CA 1
ATOM 1241 C C . PHE A 1 147 ? -10.914 -22.25 -18.375 1 89.19 147 PHE A C 1
ATOM 1243 O O . PHE A 1 147 ? -9.945 -22.844 -18.859 1 89.19 147 PHE A O 1
ATOM 1250 N N . PRO A 1 148 ? -12.055 -22.297 -18.906 1 86.75 148 PRO A N 1
ATOM 1251 C CA . PRO A 1 148 ? -12.352 -23.219 -20 1 86.75 148 PRO A CA 1
ATOM 1252 C C . PRO A 1 148 ? -11.523 -22.922 -21.25 1 86.75 148 PRO A C 1
ATOM 1254 O O . PRO A 1 148 ? -11.25 -23.828 -22.047 1 86.75 148 PRO A O 1
ATOM 1257 N N . ILE A 1 149 ? -11.117 -21.734 -21.359 1 83.44 149 ILE A N 1
ATOM 1258 C CA . ILE A 1 149 ? -10.391 -21.328 -22.562 1 83.44 149 ILE A CA 1
ATOM 1259 C C . ILE A 1 149 ? -9.062 -22.078 -22.641 1 83.44 149 ILE A C 1
ATOM 1261 O O . ILE A 1 149 ? -8.578 -22.375 -23.734 1 83.44 149 ILE A O 1
ATOM 1265 N N . TYR A 1 150 ? -8.562 -22.484 -21.547 1 90.12 150 TYR A N 1
ATOM 1266 C CA . TYR A 1 150 ? -7.262 -23.141 -21.547 1 90.12 150 TYR A CA 1
ATOM 1267 C C . TYR A 1 150 ? -7.363 -24.562 -22.062 1 90.12 150 TYR A C 1
ATOM 1269 O O . TYR A 1 150 ? -6.398 -25.094 -22.625 1 90.12 150 TYR A O 1
ATOM 1277 N N . ARG A 1 151 ? -8.484 -25.141 -21.922 1 87.44 151 ARG A N 1
ATOM 1278 C CA . ARG A 1 151 ? -8.68 -26.5 -22.422 1 87.44 151 ARG A CA 1
ATOM 1279 C C . ARG A 1 151 ? -8.562 -26.547 -23.953 1 87.44 151 ARG A C 1
ATOM 1281 O O . ARG A 1 151 ? -7.91 -27.422 -24.5 1 87.44 151 ARG A O 1
ATOM 1288 N N . ASN A 1 152 ? -9.164 -25.531 -24.5 1 83.81 152 ASN A N 1
ATOM 1289 C CA . ASN A 1 152 ? -9.094 -25.453 -25.953 1 83.81 152 ASN A CA 1
ATOM 1290 C C . ASN A 1 152 ? -7.652 -25.297 -26.438 1 83.81 152 ASN A C 1
ATOM 1292 O O . ASN A 1 152 ? -7.234 -25.953 -27.391 1 83.81 152 ASN A O 1
ATOM 1296 N N . VAL A 1 153 ? -6.977 -24.453 -25.719 1 85.06 153 VAL A N 1
ATOM 1297 C CA . VAL A 1 153 ? -5.594 -24.156 -26.078 1 85.06 153 VAL A CA 1
ATOM 1298 C C . VAL A 1 153 ? -4.742 -25.422 -25.938 1 85.06 153 VAL A C 1
ATOM 1300 O O . VAL A 1 153 ? -3.98 -25.766 -26.844 1 85.06 153 VAL A O 1
ATOM 1303 N N . VAL A 1 154 ? -4.914 -26.109 -24.906 1 91.12 154 VAL A N 1
ATOM 1304 C CA . VAL A 1 154 ? -4.094 -27.281 -24.594 1 91.12 154 VAL A CA 1
ATOM 1305 C C . VAL A 1 154 ? -4.449 -28.422 -25.562 1 91.12 154 VAL A C 1
ATOM 1307 O O . VAL A 1 154 ? -3.568 -29.156 -26.016 1 91.12 154 VAL A O 1
ATOM 1310 N N . ASP A 1 155 ? -5.703 -28.547 -25.844 1 89.94 155 ASP A N 1
ATOM 1311 C CA . ASP A 1 155 ? -6.145 -29.578 -26.766 1 89.94 155 ASP A CA 1
ATOM 1312 C C . ASP A 1 155 ? -5.516 -29.375 -28.156 1 89.94 155 ASP A C 1
ATOM 1314 O O . ASP A 1 155 ? -5.117 -30.344 -28.797 1 89.94 155 ASP A O 1
ATOM 1318 N N . GLU A 1 156 ? -5.438 -28.188 -28.531 1 87.88 156 GLU A N 1
ATOM 1319 C CA . GLU A 1 156 ? -4.84 -27.875 -29.828 1 87.88 156 GLU A CA 1
ATOM 1320 C C . GLU A 1 156 ? -3.344 -28.172 -29.828 1 87.88 156 GLU A C 1
ATOM 1322 O O . GLU A 1 156 ? -2.789 -28.562 -30.859 1 87.88 156 GLU A O 1
ATOM 1327 N N . MET A 1 157 ? -2.729 -28.031 -28.734 1 90.38 157 MET A N 1
ATOM 1328 C CA . MET A 1 157 ? -1.282 -28.219 -28.641 1 90.38 157 MET A CA 1
ATOM 1329 C C . MET A 1 157 ? -0.928 -29.688 -28.484 1 90.38 157 MET A C 1
ATOM 1331 O O . MET A 1 157 ? 0.207 -30.094 -28.734 1 90.38 157 MET A O 1
ATOM 1335 N N . GLY A 1 158 ? -1.835 -30.5 -28.047 1 91.06 158 GLY A N 1
ATOM 1336 C CA . GLY A 1 158 ? -1.645 -31.938 -27.969 1 91.06 158 GLY A CA 1
ATOM 1337 C C . GLY A 1 158 ? -0.798 -32.344 -26.781 1 91.06 158 GLY A C 1
ATOM 1338 O O . GLY A 1 158 ? 0.01 -33.281 -26.875 1 91.06 158 GLY A O 1
ATOM 1339 N N . VAL A 1 159 ? -0.825 -31.562 -25.75 1 94.56 159 VAL A N 1
ATOM 1340 C CA . VAL A 1 159 ? -0.068 -31.906 -24.547 1 94.56 159 VAL A CA 1
ATOM 1341 C C . VAL A 1 159 ? -1.027 -32.281 -23.422 1 94.56 159 VAL A C 1
ATOM 1343 O O . VAL A 1 159 ? -2.24 -32.094 -23.531 1 94.56 159 VAL A O 1
ATOM 1346 N N . ASN A 1 160 ? -0.482 -32.906 -22.391 1 94.81 160 ASN A N 1
ATOM 1347 C CA . ASN A 1 160 ? -1.299 -33.219 -21.219 1 94.81 160 ASN A CA 1
ATOM 1348 C C . ASN A 1 160 ? -1.751 -31.938 -20.5 1 94.81 160 ASN A C 1
ATOM 1350 O O . ASN A 1 160 ? -1.013 -30.953 -20.438 1 94.81 160 ASN A O 1
ATOM 1354 N N . HIS A 1 161 ? -2.93 -32 -20.016 1 96.19 161 HIS A N 1
ATOM 1355 C CA . HIS A 1 161 ? -3.494 -30.844 -19.328 1 96.19 161 HIS A CA 1
ATOM 1356 C C . HIS A 1 161 ? -3.879 -31.188 -17.906 1 96.19 161 HIS A C 1
ATOM 1358 O O . HIS A 1 161 ? -4.723 -32.062 -17.672 1 96.19 161 HIS A O 1
ATOM 1364 N N . GLN A 1 162 ? -3.297 -30.578 -17.016 1 96.94 162 GLN A N 1
ATOM 1365 C CA . GLN A 1 162 ? -3.65 -30.719 -15.609 1 96.94 162 GLN A CA 1
ATOM 1366 C C . GLN A 1 162 ? -4.402 -29.5 -15.102 1 96.94 162 GLN A C 1
ATOM 1368 O O . GLN A 1 162 ? -3.926 -28.375 -15.25 1 96.94 162 GLN A O 1
ATOM 1373 N N . LEU A 1 163 ? -5.527 -29.719 -14.578 1 96.19 163 LEU A N 1
ATOM 1374 C CA . LEU A 1 163 ? -6.289 -28.641 -13.961 1 96.19 163 LEU A CA 1
ATOM 1375 C C . LEU A 1 163 ? -5.98 -28.531 -12.469 1 96.19 163 LEU A C 1
ATOM 1377 O O . LEU A 1 163 ? -5.859 -29.562 -11.789 1 96.19 163 LEU A O 1
ATOM 1381 N N . CYS A 1 164 ? -5.863 -27.344 -11.969 1 96.5 164 CYS A N 1
ATOM 1382 C CA . CYS A 1 164 ? -5.449 -27.094 -10.586 1 96.5 164 CYS A CA 1
ATOM 1383 C C . CYS A 1 164 ? -6.516 -27.562 -9.609 1 96.5 164 CYS A C 1
ATOM 1385 O O . CYS A 1 164 ? -7.629 -27.031 -9.602 1 96.5 164 CYS A O 1
ATOM 1387 N N . ILE A 1 165 ? -6.125 -28.406 -8.734 1 95.94 165 ILE A N 1
ATOM 1388 C CA . ILE A 1 165 ? -7.062 -29 -7.781 1 95.94 165 ILE A CA 1
ATOM 1389 C C . ILE A 1 165 ? -7.438 -27.969 -6.723 1 95.94 165 ILE A C 1
ATOM 1391 O O . ILE A 1 165 ? -8.57 -27.953 -6.227 1 95.94 165 ILE A O 1
ATOM 1395 N N . PHE A 1 166 ? -6.508 -27.172 -6.402 1 95.31 166 PHE A N 1
ATOM 1396 C CA . PHE A 1 166 ? -6.805 -26.125 -5.426 1 95.31 166 PHE A CA 1
ATOM 1397 C C . PHE A 1 166 ? -7.945 -25.234 -5.914 1 95.31 166 PHE A C 1
ATOM 1399 O O . PHE A 1 166 ? -8.875 -24.938 -5.16 1 95.31 166 PHE A O 1
ATOM 1406 N N . HIS A 1 167 ? -7.855 -24.797 -7.156 1 94.56 167 HIS A N 1
ATOM 1407 C CA . HIS A 1 167 ? -8.906 -23.969 -7.723 1 94.56 167 HIS A CA 1
ATOM 1408 C C . HIS A 1 167 ? -10.227 -24.719 -7.816 1 94.56 167 HIS A C 1
ATOM 1410 O O . HIS A 1 167 ? -11.297 -24.141 -7.664 1 94.56 167 HIS A O 1
ATOM 1416 N N . LEU A 1 168 ? -10.148 -25.984 -8.102 1 95.81 168 LEU A N 1
ATOM 1417 C CA . LEU A 1 168 ? -11.359 -26.797 -8.109 1 95.81 168 LEU A CA 1
ATOM 1418 C C . LEU A 1 168 ? -12.055 -26.766 -6.75 1 95.81 168 LEU A C 1
ATOM 1420 O O . LEU A 1 168 ? -13.25 -26.469 -6.668 1 95.81 168 LEU A O 1
ATOM 1424 N N . PHE A 1 169 ? -11.273 -26.969 -5.707 1 96.56 169 PHE A N 1
ATOM 1425 C CA . PHE A 1 169 ? -11.828 -27 -4.359 1 96.56 169 PHE A CA 1
ATOM 1426 C C . PHE A 1 169 ? -12.359 -25.625 -3.961 1 96.56 169 PHE A C 1
ATOM 1428 O O . PHE A 1 169 ? -13.414 -25.531 -3.332 1 96.56 169 PHE A O 1
ATOM 1435 N N . GLN A 1 170 ? -11.648 -24.656 -4.34 1 95.38 170 GLN A N 1
ATOM 1436 C CA . GLN A 1 170 ? -12.078 -23.297 -4.035 1 95.38 170 GLN A CA 1
ATOM 1437 C C . GLN A 1 170 ? -13.406 -22.969 -4.715 1 95.38 170 GLN A C 1
ATOM 1439 O O . GLN A 1 170 ? -14.297 -22.375 -4.109 1 95.38 170 GLN A O 1
ATOM 1444 N N . THR A 1 171 ? -13.523 -23.344 -5.949 1 95.12 171 THR A N 1
ATOM 1445 C CA . THR A 1 171 ? -14.75 -23.094 -6.695 1 95.12 171 THR A CA 1
ATOM 1446 C C . THR A 1 171 ? -15.93 -23.844 -6.07 1 95.12 171 THR A C 1
ATOM 1448 O O . THR A 1 171 ? -17.031 -23.297 -5.98 1 95.12 171 THR A O 1
ATOM 1451 N N . ILE A 1 172 ? -15.68 -25.047 -5.684 1 95.75 172 ILE A N 1
ATOM 1452 C CA . ILE A 1 172 ? -16.719 -25.828 -5.012 1 95.75 172 ILE A CA 1
ATOM 1453 C C . ILE A 1 172 ? -17.188 -25.094 -3.76 1 95.75 172 ILE A C 1
ATOM 1455 O O . ILE A 1 172 ? -18.391 -24.906 -3.557 1 95.75 172 ILE A O 1
ATOM 1459 N N . ASN A 1 173 ? -16.297 -24.641 -2.957 1 95.88 173 ASN A N 1
ATOM 1460 C CA . ASN A 1 173 ? -16.625 -23.953 -1.715 1 95.88 173 ASN A CA 1
ATOM 1461 C C . ASN A 1 173 ? -17.375 -22.656 -1.979 1 95.88 173 ASN A C 1
ATOM 1463 O O . ASN A 1 173 ? -18.328 -22.328 -1.26 1 95.88 173 ASN A O 1
ATOM 1467 N N . TYR A 1 174 ? -16.984 -22.031 -2.969 1 95.75 174 TYR A N 1
ATOM 1468 C CA . TYR A 1 174 ? -17.641 -20.781 -3.332 1 95.75 174 TYR A CA 1
ATOM 1469 C C . TYR A 1 174 ? -19.094 -21.031 -3.736 1 95.75 174 TYR A C 1
ATOM 1471 O O . TYR A 1 174 ? -19.984 -20.297 -3.305 1 95.75 174 TYR A O 1
ATOM 1479 N N . LYS A 1 175 ? -19.266 -22 -4.516 1 94.62 175 LYS A N 1
ATOM 1480 C CA . LYS A 1 175 ? -20.609 -22.328 -4.973 1 94.62 175 LYS A CA 1
ATOM 1481 C C . LYS A 1 175 ? -21.5 -22.766 -3.805 1 94.62 175 LYS A C 1
ATOM 1483 O O . LYS A 1 175 ? -22.672 -22.406 -3.736 1 94.62 175 LYS A O 1
ATOM 1488 N N . LEU A 1 176 ? -20.906 -23.516 -2.926 1 96 176 LEU A N 1
ATOM 1489 C CA . LEU A 1 176 ? -21.656 -23.984 -1.769 1 96 176 LEU A CA 1
ATOM 1490 C C . LEU A 1 176 ? -22.062 -22.812 -0.867 1 96 176 LEU A C 1
ATOM 1492 O O . LEU A 1 176 ? -23.203 -22.75 -0.4 1 96 176 LEU A O 1
ATOM 1496 N N . LYS A 1 177 ? -21.109 -21.953 -0.587 1 95.56 177 LYS A N 1
ATOM 1497 C CA . LYS A 1 177 ? -21.391 -20.797 0.25 1 95.56 177 LYS A CA 1
ATOM 1498 C C . LYS A 1 177 ? -22.5 -19.938 -0.346 1 95.56 177 LYS A C 1
ATOM 1500 O O . LYS A 1 177 ? -23.438 -19.547 0.358 1 95.56 177 LYS A O 1
ATOM 1505 N N . GLY A 1 178 ? -22.391 -19.719 -1.642 1 94.75 178 GLY A N 1
ATOM 1506 C CA . GLY A 1 178 ? -23.422 -18.953 -2.322 1 94.75 178 GLY A CA 1
ATOM 1507 C C . GLY A 1 178 ? -24.781 -19.609 -2.277 1 94.75 178 GLY A C 1
ATOM 1508 O O . GLY A 1 178 ? -25.797 -18.953 -2.035 1 94.75 178 GLY A O 1
ATOM 1509 N N . TYR A 1 179 ? -24.812 -20.859 -2.502 1 94.81 179 TYR A N 1
ATOM 1510 C CA . TYR A 1 179 ? -26.062 -21.641 -2.488 1 94.81 179 TYR A CA 1
ATOM 1511 C C . TYR A 1 179 ? -26.703 -21.609 -1.111 1 94.81 179 TYR A C 1
ATOM 1513 O O . TYR A 1 179 ? -27.922 -21.391 -0.995 1 94.81 179 TYR A O 1
ATOM 1521 N N . CYS A 1 180 ? -25.938 -21.812 -0.079 1 94.38 180 CYS A N 1
ATOM 1522 C CA . CYS A 1 180 ? -26.469 -21.828 1.279 1 94.38 180 CYS A CA 1
ATOM 1523 C C . CYS A 1 180 ? -27 -20.453 1.672 1 94.38 180 CYS A C 1
ATOM 1525 O O . CYS A 1 180 ? -28.031 -20.359 2.352 1 94.38 180 CYS A O 1
ATOM 1527 N N . ARG A 1 181 ? -26.312 -19.453 1.265 1 94.56 181 ARG A N 1
ATOM 1528 C CA . ARG A 1 181 ? -26.75 -18.094 1.568 1 94.56 181 ARG A CA 1
ATOM 1529 C C . ARG A 1 181 ? -28.062 -17.766 0.858 1 94.56 181 ARG A C 1
ATOM 1531 O O . ARG A 1 181 ? -29.016 -17.281 1.48 1 94.56 181 ARG A O 1
ATOM 1538 N N . ARG A 1 182 ? -28.156 -18.062 -0.362 1 94.88 182 ARG A N 1
ATOM 1539 C CA . ARG A 1 182 ? -29.312 -17.734 -1.194 1 94.88 182 ARG A CA 1
ATOM 1540 C C . ARG A 1 182 ? -30.562 -18.5 -0.73 1 94.88 182 ARG A C 1
ATOM 1542 O O . ARG A 1 182 ? -31.656 -17.938 -0.731 1 94.88 182 ARG A O 1
ATOM 1549 N N . ASN A 1 183 ? -30.375 -19.797 -0.363 1 94.69 183 ASN A N 1
ATOM 1550 C CA . ASN A 1 183 ? -31.5 -20.656 -0.02 1 94.69 183 ASN A CA 1
ATOM 1551 C C . ASN A 1 183 ? -31.719 -20.719 1.488 1 94.69 183 ASN A C 1
ATOM 1553 O O . ASN A 1 183 ? -32.531 -21.516 1.971 1 94.69 183 ASN A O 1
ATOM 1557 N N . LYS A 1 184 ? -30.969 -19.906 2.256 1 93.38 184 LYS A N 1
ATOM 1558 C CA . LYS A 1 184 ? -31.094 -19.844 3.709 1 93.38 184 LYS A CA 1
ATOM 1559 C C . LYS A 1 184 ? -31.109 -21.25 4.32 1 93.38 184 LYS A C 1
ATOM 1561 O O . LYS A 1 184 ? -32 -21.578 5.105 1 93.38 184 LYS A O 1
ATOM 1566 N N . ILE A 1 185 ? -30.172 -22 3.941 1 92.62 185 ILE A N 1
ATOM 1567 C CA . ILE A 1 185 ? -30.094 -23.391 4.348 1 92.62 185 ILE A CA 1
ATOM 1568 C C . ILE A 1 185 ? -29.781 -23.484 5.844 1 92.62 185 ILE A C 1
ATOM 1570 O O . ILE A 1 185 ? -28.953 -22.734 6.355 1 92.62 185 ILE A O 1
ATOM 1574 N N . ASN A 1 186 ? -30.484 -24.328 6.512 1 92.25 186 ASN A N 1
ATOM 1575 C CA . ASN A 1 186 ? -30.266 -24.469 7.949 1 92.25 186 ASN A CA 1
ATOM 1576 C C . ASN A 1 186 ? -28.953 -25.172 8.242 1 92.25 186 ASN A C 1
ATOM 1578 O O . ASN A 1 186 ? -28.297 -25.688 7.332 1 92.25 186 ASN A O 1
ATOM 1582 N N . LYS A 1 187 ? -28.5 -25.219 9.461 1 92.38 187 LYS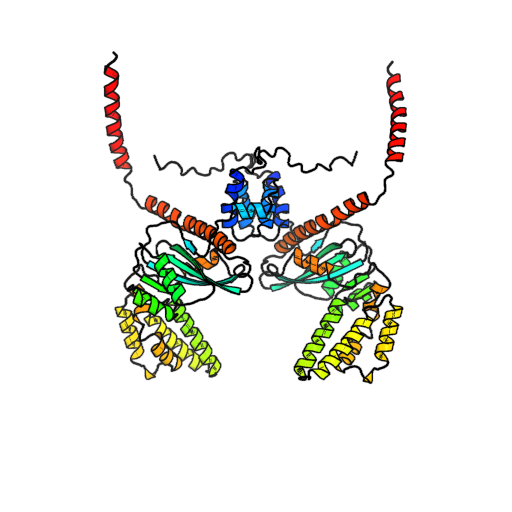 A N 1
ATOM 1583 C CA . LYS A 1 187 ? -27.203 -25.703 9.898 1 92.38 187 LYS A CA 1
ATOM 1584 C C . LYS A 1 187 ? -27.047 -27.188 9.617 1 92.38 187 LYS A C 1
ATOM 1586 O O . LYS A 1 187 ? -26 -27.625 9.125 1 92.38 187 LYS A O 1
ATOM 1591 N N . LYS A 1 188 ? -28.047 -27.906 9.852 1 92.31 188 LYS A N 1
ATOM 1592 C CA . LYS A 1 188 ? -27.969 -29.344 9.68 1 92.31 188 LYS A CA 1
ATOM 1593 C C . LYS A 1 188 ? -27.812 -29.719 8.203 1 92.31 188 LYS A C 1
ATOM 1595 O O . LYS A 1 188 ? -26.953 -30.516 7.844 1 92.31 188 LYS A O 1
ATOM 1600 N N . GLN A 1 189 ? -28.641 -29.141 7.398 1 93.69 189 GLN A N 1
ATOM 1601 C CA . GLN A 1 189 ? -28.578 -29.391 5.961 1 93.69 189 GLN A CA 1
ATOM 1602 C C . GLN A 1 189 ? -27.25 -28.906 5.387 1 93.69 189 GLN A C 1
ATOM 1604 O O . GLN A 1 189 ? -26.688 -29.547 4.488 1 93.69 189 GLN A O 1
ATOM 1609 N N . ARG A 1 190 ? -26.812 -27.797 5.91 1 95 190 ARG A N 1
ATOM 1610 C CA . ARG A 1 190 ? -25.516 -27.25 5.477 1 95 190 ARG A CA 1
ATOM 1611 C C . ARG A 1 190 ? -24.391 -28.234 5.766 1 95 190 ARG A C 1
ATOM 1613 O O . ARG A 1 190 ? -23.516 -28.453 4.922 1 95 190 ARG A O 1
ATOM 1620 N N . GLU A 1 191 ? -24.422 -28.766 6.875 1 94.69 191 GLU A N 1
ATOM 1621 C CA . GLU A 1 191 ? -23.406 -29.75 7.258 1 94.69 191 GLU A CA 1
ATOM 1622 C C . GLU A 1 191 ? -23.438 -30.953 6.328 1 94.69 191 GLU A C 1
ATOM 1624 O O . GLU A 1 191 ? -22.391 -31.469 5.934 1 94.69 191 GLU A O 1
ATOM 1629 N N . HIS A 1 192 ? -24.578 -31.359 6.004 1 93.88 192 HIS A N 1
ATOM 1630 C CA . HIS A 1 192 ? -24.719 -32.469 5.082 1 93.88 192 HIS A CA 1
ATOM 1631 C C . HIS A 1 192 ? -24.141 -32.156 3.713 1 93.88 192 HIS A C 1
ATOM 1633 O O . HIS A 1 192 ? -23.422 -32.969 3.119 1 93.88 192 HIS A O 1
ATOM 1639 N N . ILE A 1 193 ? -24.391 -31.016 3.297 1 95.62 193 ILE A N 1
ATOM 1640 C CA . ILE A 1 193 ? -23.906 -30.562 1.997 1 95.62 193 ILE A CA 1
ATOM 1641 C C . ILE A 1 193 ? -22.375 -30.531 2 1 95.62 193 ILE A C 1
ATOM 1643 O O . ILE A 1 193 ? -21.734 -31.031 1.074 1 95.62 193 ILE A O 1
ATOM 1647 N N . TYR A 1 194 ? -21.812 -30.016 3.039 1 96.06 194 TYR A N 1
ATOM 1648 C CA . TYR A 1 194 ? -20.359 -29.875 3.117 1 96.06 194 TYR A CA 1
ATOM 1649 C C . TYR A 1 194 ? -19.703 -31.234 3.311 1 96.06 194 TYR A C 1
ATOM 1651 O O . TYR A 1 194 ? -18.594 -31.469 2.816 1 96.06 194 TYR A O 1
ATOM 1659 N N . GLU A 1 195 ? -20.359 -32.062 4.004 1 95.56 195 GLU A N 1
ATOM 1660 C CA . GLU A 1 195 ? -19.859 -33.406 4.133 1 95.56 195 GLU A CA 1
ATOM 1661 C C . GLU A 1 195 ? -19.812 -34.125 2.777 1 95.56 195 GLU A C 1
ATOM 1663 O O . GLU A 1 195 ? -18.844 -34.812 2.467 1 95.56 195 GLU A O 1
ATOM 1668 N N . ASN A 1 196 ? -20.844 -34 2.049 1 96.19 196 ASN A N 1
ATOM 1669 C CA . ASN A 1 196 ? -20.875 -34.562 0.703 1 96.19 196 ASN A CA 1
ATOM 1670 C C . ASN A 1 196 ? -19.781 -33.938 -0.18 1 96.19 196 ASN A C 1
ATOM 1672 O O . ASN A 1 196 ? -19.156 -34.656 -0.972 1 96.19 196 ASN A O 1
ATOM 1676 N N . ALA A 1 197 ? -19.578 -32.656 -0.029 1 97.12 197 ALA A N 1
ATOM 1677 C CA . ALA A 1 197 ? -18.531 -32 -0.785 1 97.12 197 ALA A CA 1
ATOM 1678 C C . ALA A 1 197 ? -17.156 -32.562 -0.437 1 97.12 197 ALA A C 1
ATOM 1680 O O . ALA A 1 197 ? -16.297 -32.719 -1.311 1 97.12 197 ALA A O 1
ATOM 1681 N N . GLN A 1 198 ? -17.047 -32.844 0.824 1 96.81 198 GLN A N 1
ATOM 1682 C CA . GLN A 1 198 ? -15.789 -33.438 1.259 1 96.81 198 GLN A CA 1
ATOM 1683 C C . GLN A 1 198 ? -15.578 -34.781 0.625 1 96.81 198 GLN A C 1
ATOM 1685 O O . GLN A 1 198 ? -14.453 -35.156 0.244 1 96.81 198 GLN A O 1
ATOM 1690 N N . GLU A 1 199 ? -16.578 -35.5 0.517 1 95.75 199 GLU A N 1
ATOM 1691 C CA . GLU A 1 199 ? -16.484 -36.812 -0.142 1 95.75 199 GLU A CA 1
ATOM 1692 C C . GLU A 1 199 ? -16.094 -36.656 -1.609 1 95.75 199 GLU A C 1
ATOM 1694 O O . GLU A 1 199 ? -15.289 -37.438 -2.121 1 95.75 199 GLU A O 1
ATOM 1699 N N . LEU A 1 200 ? -16.688 -35.719 -2.203 1 96.31 200 LEU A N 1
ATOM 1700 C CA . LEU A 1 200 ? -16.344 -35.438 -3.592 1 96.31 200 LEU A CA 1
ATOM 1701 C C . LEU A 1 200 ? -14.867 -35.062 -3.715 1 96.31 200 LEU A C 1
ATOM 1703 O O . LEU A 1 200 ? -14.164 -35.594 -4.586 1 96.31 200 LEU A O 1
ATOM 1707 N N . LYS A 1 201 ? -14.391 -34.188 -2.873 1 96.94 201 LYS A N 1
ATOM 1708 C CA . LYS A 1 201 ? -13 -33.75 -2.898 1 96.94 201 LYS A CA 1
ATOM 1709 C C . LYS A 1 201 ? -12.039 -34.906 -2.68 1 96.94 201 LYS A C 1
ATOM 1711 O O . LYS A 1 201 ? -10.953 -34.938 -3.268 1 96.94 201 LYS A O 1
ATOM 1716 N N . ASN A 1 202 ? -12.453 -35.812 -1.904 1 95.88 202 ASN A N 1
ATOM 1717 C CA . ASN A 1 202 ? -11.617 -36.969 -1.585 1 95.88 202 ASN A CA 1
ATOM 1718 C C . ASN A 1 202 ? -11.359 -37.844 -2.818 1 95.88 202 ASN A C 1
ATOM 1720 O O . ASN A 1 202 ? -10.367 -38.562 -2.869 1 95.88 202 ASN A O 1
ATOM 1724 N N . CYS A 1 203 ? -12.227 -37.781 -3.789 1 95.88 203 CYS A N 1
ATOM 1725 C CA . CYS A 1 203 ? -12.031 -38.531 -5.027 1 95.88 203 CYS A CA 1
ATOM 1726 C C . CYS A 1 203 ? -10.758 -38.062 -5.742 1 95.88 203 CYS A C 1
ATOM 1728 O O . CYS A 1 203 ? -10.156 -38.844 -6.48 1 95.88 203 CYS A O 1
ATOM 1730 N N . PHE A 1 204 ? -10.391 -36.844 -5.441 1 95.88 204 PHE A N 1
ATOM 1731 C CA . PHE A 1 204 ? -9.234 -36.281 -6.125 1 95.88 204 PHE A CA 1
ATOM 1732 C C . PHE A 1 204 ? -7.977 -36.406 -5.273 1 95.88 204 PHE A C 1
ATOM 1734 O O . PHE A 1 204 ? -6.887 -36.031 -5.699 1 95.88 204 PHE A O 1
ATOM 1741 N N . ARG A 1 205 ? -8.156 -36.906 -4.043 1 93.69 205 ARG A N 1
ATOM 1742 C CA . ARG A 1 205 ? -7.043 -37.125 -3.125 1 93.69 205 ARG A CA 1
ATOM 1743 C C . ARG A 1 205 ? -6.688 -38.594 -3.033 1 93.69 205 ARG A C 1
ATOM 1745 O O . ARG A 1 205 ? -6.773 -39.188 -1.959 1 93.69 205 ARG A O 1
ATOM 1752 N N . GLN A 1 206 ? -6.457 -39.188 -4.133 1 94.12 206 GLN A N 1
ATOM 1753 C CA . GLN A 1 206 ? -6.156 -40.625 -4.172 1 94.12 206 GLN A CA 1
ATOM 1754 C C . GLN A 1 206 ? -4.715 -40.844 -4.602 1 94.12 206 GLN A C 1
ATOM 1756 O O . GLN A 1 206 ? -3.969 -39.906 -4.863 1 94.12 206 GLN A O 1
ATOM 1761 N N . ASN A 1 207 ? -4.266 -42.094 -4.66 1 92.31 207 ASN A N 1
ATOM 1762 C CA . ASN A 1 207 ? -2.869 -42.438 -4.918 1 92.31 207 ASN A CA 1
ATOM 1763 C C . ASN A 1 207 ? -2.623 -42.719 -6.398 1 92.31 207 ASN A C 1
ATOM 1765 O O . ASN A 1 207 ? -1.479 -42.688 -6.859 1 92.31 207 ASN A O 1
ATOM 1769 N N . SER A 1 208 ? -3.691 -43.062 -7.105 1 94.31 208 SER A N 1
ATOM 1770 C CA . SER A 1 208 ? -3.58 -43.312 -8.531 1 94.31 208 SER A CA 1
ATOM 1771 C C . SER A 1 208 ? -4.836 -42.875 -9.281 1 94.31 208 SER A C 1
ATOM 1773 O O . SER A 1 208 ? -5.883 -42.656 -8.664 1 94.31 208 SER A O 1
ATOM 1775 N N . THR A 1 209 ? -4.633 -42.75 -10.586 1 94.62 209 THR A N 1
ATOM 1776 C CA . THR A 1 209 ? -5.766 -42.375 -11.414 1 94.62 209 THR A CA 1
ATOM 1777 C C . THR A 1 209 ? -6.859 -43.438 -11.367 1 94.62 209 THR A C 1
ATOM 1779 O O . THR A 1 209 ? -8.047 -43.094 -11.305 1 94.62 209 THR A O 1
ATOM 1782 N N . LYS A 1 210 ? -6.461 -44.625 -11.344 1 94.62 210 LYS A N 1
ATOM 1783 C CA . LYS A 1 210 ? -7.426 -45.719 -11.289 1 94.62 210 LYS A CA 1
ATOM 1784 C C . LYS A 1 210 ? -8.242 -45.688 -9.992 1 94.62 210 LYS A C 1
ATOM 1786 O O . LYS A 1 210 ? -9.461 -45.812 -10.023 1 94.62 210 LYS A O 1
ATOM 1791 N N . GLU A 1 211 ? -7.578 -45.438 -8.938 1 95.81 211 GLU A N 1
ATOM 1792 C CA . GLU A 1 211 ? -8.258 -45.312 -7.648 1 95.81 211 GLU A CA 1
ATOM 1793 C C . GLU A 1 211 ? -9.195 -44.125 -7.613 1 95.81 211 GLU A C 1
ATOM 1795 O O . GLU A 1 211 ? -10.297 -44.219 -7.059 1 95.81 211 GLU A O 1
ATOM 1800 N N . ALA A 1 212 ? -8.742 -43.094 -8.195 1 96.62 212 ALA A N 1
ATOM 1801 C CA . ALA A 1 212 ? -9.562 -41.906 -8.227 1 96.62 212 ALA A CA 1
ATOM 1802 C C . ALA A 1 212 ? -10.852 -42.125 -9.023 1 96.62 212 ALA A C 1
ATOM 1804 O O . ALA A 1 212 ? -11.938 -41.75 -8.586 1 96.62 212 ALA A O 1
ATOM 1805 N N . ILE A 1 213 ? -10.68 -42.75 -10.109 1 94 213 ILE A N 1
ATOM 1806 C CA . ILE A 1 213 ? -11.836 -43.062 -10.961 1 94 213 ILE A CA 1
ATOM 1807 C C . ILE A 1 213 ? -12.781 -44 -10.227 1 94 213 ILE A C 1
ATOM 1809 O O . ILE A 1 213 ? -14 -43.812 -10.242 1 94 213 ILE A O 1
ATOM 1813 N N . GLY A 1 214 ? -12.18 -44.969 -9.578 1 94.94 214 GLY A N 1
ATOM 1814 C CA . GLY A 1 214 ? -12.992 -45.875 -8.805 1 94.94 214 GLY A CA 1
ATOM 1815 C C . GLY A 1 214 ? -13.781 -45.219 -7.699 1 94.94 214 GLY A C 1
ATOM 1816 O O . GLY A 1 214 ? -14.969 -45.469 -7.531 1 94.94 214 GLY A O 1
ATOM 1817 N N . GLN A 1 215 ? -13.117 -44.406 -6.977 1 95.5 215 GLN A N 1
ATOM 1818 C CA . GLN A 1 215 ? -13.766 -43.688 -5.887 1 95.5 215 GLN A CA 1
ATOM 1819 C C . GLN A 1 215 ? -14.852 -42.75 -6.414 1 95.5 215 GLN A C 1
ATOM 1821 O O . GLN A 1 215 ? -15.906 -42.594 -5.789 1 95.5 215 GLN A O 1
ATOM 1826 N N . PHE A 1 216 ? -14.539 -42.094 -7.551 1 96 216 PHE A N 1
ATOM 1827 C CA . PHE A 1 216 ? -15.516 -41.188 -8.148 1 96 216 PHE A CA 1
ATOM 1828 C C . PHE A 1 216 ? -16.75 -41.969 -8.617 1 96 216 PHE A C 1
ATOM 1830 O O . PHE A 1 216 ? -17.875 -41.531 -8.422 1 96 216 PHE A O 1
ATOM 1837 N N . LYS A 1 217 ? -16.562 -43.125 -9.164 1 94.81 217 LYS A N 1
ATOM 1838 C CA . LYS A 1 217 ? -17.672 -44 -9.57 1 94.81 217 LYS A CA 1
ATOM 1839 C C . LYS A 1 217 ? -18.5 -44.406 -8.367 1 94.81 217 LYS A C 1
ATOM 1841 O O . LYS A 1 217 ? -19.734 -44.406 -8.422 1 94.81 217 LYS A O 1
ATOM 1846 N N . GLN A 1 218 ? -17.828 -44.75 -7.352 1 95 218 GLN A N 1
ATOM 1847 C CA . GLN A 1 218 ? -18.516 -45.125 -6.121 1 95 218 GLN A CA 1
ATOM 1848 C C . GLN A 1 218 ? -19.328 -43.969 -5.566 1 95 218 GLN A C 1
ATOM 1850 O O . GLN A 1 218 ? -20.453 -44.156 -5.109 1 95 218 GLN A O 1
ATOM 1855 N N . TYR A 1 219 ? -18.656 -42.812 -5.641 1 94.88 219 TYR A N 1
ATOM 1856 C CA . TYR A 1 219 ? -19.328 -41.594 -5.168 1 94.88 219 TYR A CA 1
ATOM 1857 C C . TYR A 1 219 ? -20.594 -41.344 -5.969 1 94.88 219 TYR A C 1
ATOM 1859 O O . TYR A 1 219 ? -21.625 -40.938 -5.406 1 94.88 219 TYR A O 1
ATOM 1867 N N . LEU A 1 220 ? -20.609 -41.688 -7.234 1 94.62 220 LEU A N 1
ATOM 1868 C CA . LEU A 1 220 ? -21.734 -41.406 -8.125 1 94.62 220 LEU A CA 1
ATOM 1869 C C . LEU A 1 220 ? -22.812 -42.469 -7.992 1 94.62 220 LEU A C 1
ATOM 1871 O O . LEU A 1 220 ? -23.922 -42.312 -8.484 1 94.62 220 LEU A O 1
ATOM 1875 N N . GLN A 1 221 ? -22.516 -43.562 -7.363 1 93.06 221 GLN A N 1
ATOM 1876 C CA . GLN A 1 221 ? -23.484 -44.625 -7.211 1 93.06 221 GLN A CA 1
ATOM 1877 C C . GLN A 1 221 ? -24.719 -44.156 -6.441 1 93.06 221 GLN A C 1
ATOM 1879 O O . GLN A 1 221 ? -25.844 -44.594 -6.727 1 93.06 221 GLN A O 1
ATOM 1884 N N . ASN A 1 222 ? -24.484 -43.344 -5.473 1 88.06 222 ASN A N 1
ATOM 1885 C CA . ASN A 1 222 ? -25.609 -42.75 -4.766 1 88.06 222 ASN A CA 1
ATOM 1886 C C . ASN A 1 222 ? -25.938 -41.375 -5.285 1 88.06 222 ASN A C 1
ATOM 1888 O O . ASN A 1 222 ? -26 -40.406 -4.516 1 88.06 222 ASN A O 1
ATOM 1892 N N . TYR A 1 223 ? -26.297 -41.375 -6.465 1 90.25 223 TYR A N 1
ATOM 1893 C CA . TYR A 1 223 ? -26.484 -40.094 -7.16 1 90.25 223 TYR A CA 1
ATOM 1894 C C . TYR A 1 223 ? -27.641 -39.312 -6.574 1 90.25 223 TYR A C 1
ATOM 1896 O O . TYR A 1 223 ? -27.594 -38.094 -6.473 1 90.25 223 TYR A O 1
ATOM 1904 N N . MET A 1 224 ? -28.625 -40 -6.055 1 90.81 224 MET A N 1
ATOM 1905 C CA . MET A 1 224 ? -29.828 -39.344 -5.531 1 90.81 224 MET A CA 1
ATOM 1906 C C . MET A 1 224 ? -29.531 -38.656 -4.207 1 90.81 224 MET A C 1
ATOM 1908 O O . MET A 1 224 ? -30.203 -37.688 -3.852 1 90.81 224 MET A O 1
ATOM 1912 N N . ALA A 1 225 ? -28.562 -39.125 -3.541 1 91.88 225 ALA A N 1
ATOM 1913 C CA . ALA A 1 225 ? -28.234 -38.562 -2.229 1 91.88 225 ALA A CA 1
ATOM 1914 C C . ALA A 1 225 ? -27.344 -37.344 -2.355 1 91.88 225 ALA A C 1
ATOM 1916 O O . ALA A 1 225 ? -27.172 -36.594 -1.395 1 91.88 225 ALA A O 1
ATOM 1917 N N . ILE A 1 226 ? -26.828 -37.062 -3.521 1 95.56 226 ILE A N 1
ATOM 1918 C CA . ILE A 1 226 ? -25.938 -35.938 -3.742 1 95.56 226 ILE A CA 1
ATOM 1919 C C . ILE A 1 226 ? -26.75 -34.625 -3.83 1 95.56 226 ILE A C 1
ATOM 1921 O O . ILE A 1 226 ? -27.75 -34.562 -4.551 1 95.56 226 ILE A O 1
ATOM 1925 N N . PRO A 1 227 ? -26.312 -33.688 -3.088 1 95 227 PRO A N 1
ATOM 1926 C CA . PRO A 1 227 ? -27.016 -32.406 -3.145 1 95 227 PRO A CA 1
ATOM 1927 C C . PRO A 1 227 ? -27.078 -31.812 -4.559 1 95 227 PRO A C 1
ATOM 1929 O O . PRO A 1 227 ? -26.125 -31.953 -5.328 1 95 227 PRO A O 1
ATOM 1932 N N . VAL A 1 228 ? -28.094 -31.094 -4.867 1 94 228 VAL A N 1
ATOM 1933 C CA . VAL A 1 228 ? -28.391 -30.594 -6.207 1 94 228 VAL A CA 1
ATOM 1934 C C . VAL A 1 228 ? -27.281 -29.656 -6.668 1 94 228 VAL A C 1
ATOM 1936 O O . VAL A 1 228 ? -26.875 -29.688 -7.832 1 94 228 VAL A O 1
ATOM 1939 N N . VAL A 1 229 ? -26.812 -28.812 -5.793 1 95.12 229 VAL A N 1
ATOM 1940 C CA . VAL A 1 229 ? -25.766 -27.859 -6.137 1 95.12 229 VAL A CA 1
ATOM 1941 C C . VAL A 1 229 ? -24.516 -28.594 -6.605 1 95.12 229 VAL A C 1
ATOM 1943 O O . VAL A 1 229 ? -23.859 -28.172 -7.559 1 95.12 229 VAL A O 1
ATOM 1946 N N . LEU A 1 230 ? -24.25 -29.688 -5.992 1 96.31 230 LEU A N 1
ATOM 1947 C CA . LEU A 1 230 ? -23.078 -30.469 -6.355 1 96.31 230 LEU A CA 1
ATOM 1948 C C . LEU A 1 230 ? -23.328 -31.266 -7.637 1 96.31 230 LEU A C 1
ATOM 1950 O O . LEU A 1 230 ? -22.438 -31.406 -8.469 1 96.31 230 LEU A O 1
ATOM 1954 N N . LYS A 1 231 ? -24.484 -31.766 -7.848 1 95.44 231 LYS A N 1
ATOM 1955 C CA . LYS A 1 231 ? -24.828 -32.469 -9.078 1 95.44 231 LYS A CA 1
ATOM 1956 C C . LYS A 1 231 ? -24.594 -31.594 -10.297 1 95.44 231 LYS A C 1
ATOM 1958 O O . LYS A 1 231 ? -24 -32.031 -11.281 1 95.44 231 LYS A O 1
ATOM 1963 N N . ASP A 1 232 ? -25.062 -30.422 -10.109 1 94.5 232 ASP A N 1
ATOM 1964 C CA . ASP A 1 232 ? -24.922 -29.453 -11.203 1 94.5 232 ASP A CA 1
ATOM 1965 C C . ASP A 1 232 ? -23.438 -29.156 -11.492 1 94.5 232 ASP A C 1
ATOM 1967 O O . ASP A 1 232 ? -23.031 -29.109 -12.648 1 94.5 232 ASP A O 1
ATOM 1971 N N . PHE A 1 233 ? -22.75 -28.984 -10.422 1 94.88 233 PHE A N 1
ATOM 1972 C CA . PHE A 1 233 ? -21.328 -28.688 -10.555 1 94.88 233 PHE A CA 1
ATOM 1973 C C . PHE A 1 233 ? -20.594 -29.859 -11.195 1 94.88 233 PHE A C 1
ATOM 1975 O O . PHE A 1 233 ? -19.75 -29.656 -12.078 1 94.88 233 PHE A O 1
ATOM 1982 N N . ILE A 1 234 ? -20.875 -31.047 -10.812 1 95.38 234 ILE A N 1
ATOM 1983 C CA . ILE A 1 234 ? -20.25 -32.25 -11.312 1 95.38 234 ILE A CA 1
ATOM 1984 C C . ILE A 1 234 ? -20.547 -32.406 -12.805 1 95.38 234 ILE A C 1
ATOM 1986 O O . ILE A 1 234 ? -19.656 -32.688 -13.602 1 95.38 234 ILE A O 1
ATOM 1990 N N . ARG A 1 235 ? -21.703 -32.219 -13.18 1 93.62 235 ARG A N 1
ATOM 1991 C CA . ARG A 1 235 ? -22.125 -32.375 -14.57 1 93.62 235 ARG A CA 1
ATOM 1992 C C . ARG A 1 235 ? -21.438 -31.375 -15.477 1 93.62 235 ARG A C 1
ATOM 1994 O O . ARG A 1 235 ? -20.969 -31.734 -16.562 1 93.62 235 ARG A O 1
ATOM 2001 N N . LYS A 1 236 ? -21.219 -30.219 -14.977 1 91.12 236 LYS A N 1
ATOM 2002 C CA . LYS A 1 236 ? -20.75 -29.125 -15.828 1 91.12 236 LYS A CA 1
ATOM 2003 C C . LYS A 1 236 ? -19.234 -29.062 -15.852 1 91.12 236 LYS A C 1
ATOM 2005 O O . LYS A 1 236 ? -18.625 -28.766 -16.891 1 91.12 236 LYS A O 1
ATOM 2010 N N . HIS A 1 237 ? -18.625 -29.422 -14.664 1 92 237 HIS A N 1
ATOM 2011 C CA . HIS A 1 237 ? -17.219 -29.047 -14.555 1 92 237 HIS A CA 1
ATOM 2012 C C . HIS A 1 237 ? -16.344 -30.266 -14.289 1 92 237 HIS A C 1
ATOM 2014 O O . HIS A 1 237 ? -15.117 -30.188 -14.445 1 92 237 HIS A O 1
ATOM 2020 N N . ILE A 1 238 ? -16.906 -31.406 -13.961 1 94.25 238 ILE A N 1
ATOM 2021 C CA . ILE A 1 238 ? -16.047 -32.469 -13.492 1 94.25 238 ILE A CA 1
ATOM 2022 C C . ILE A 1 238 ? -16.172 -33.688 -14.414 1 94.25 238 ILE A C 1
ATOM 2024 O O . ILE A 1 238 ? -15.156 -34.219 -14.867 1 94.25 238 ILE A O 1
ATOM 2028 N N . ILE A 1 239 ? -17.328 -34.062 -14.805 1 91.81 239 ILE A N 1
ATOM 2029 C CA . ILE A 1 239 ? -17.609 -35.344 -15.453 1 91.81 239 ILE A CA 1
ATOM 2030 C C . ILE A 1 239 ? -16.797 -35.438 -16.75 1 91.81 239 ILE A C 1
ATOM 2032 O O . ILE A 1 239 ? -16.062 -36.406 -16.953 1 91.81 239 ILE A O 1
ATOM 2036 N N . ASN A 1 240 ? -16.797 -34.438 -17.609 1 90.25 240 ASN A N 1
ATOM 2037 C CA . ASN A 1 240 ? -16.156 -34.5 -18.922 1 90.25 240 ASN A CA 1
ATOM 2038 C C . ASN A 1 240 ? -14.664 -34.219 -18.828 1 90.25 240 ASN A C 1
ATOM 2040 O O . ASN A 1 240 ? -13.922 -34.469 -19.766 1 90.25 240 ASN A O 1
ATOM 2044 N N . HIS A 1 241 ? -14.289 -33.781 -17.672 1 92.56 241 HIS A N 1
ATOM 2045 C CA . HIS A 1 241 ? -12.906 -33.344 -17.578 1 92.56 241 HIS A CA 1
ATOM 2046 C C . HIS A 1 241 ? -12.211 -33.969 -16.375 1 92.56 241 HIS A C 1
ATOM 2048 O O . HIS A 1 241 ? -11.18 -33.469 -15.906 1 92.56 241 HIS A O 1
ATOM 2054 N N . PHE A 1 242 ? -12.75 -34.969 -15.891 1 94.56 242 PHE A N 1
ATOM 2055 C CA . PHE A 1 242 ? -12.258 -35.594 -14.664 1 94.56 242 PHE A CA 1
ATOM 2056 C C . PHE A 1 242 ? -10.781 -35.969 -14.797 1 94.56 242 PHE A C 1
ATOM 2058 O O . PHE A 1 242 ? -10 -35.75 -13.867 1 94.56 242 PHE A O 1
ATOM 2065 N N . TYR A 1 243 ? -10.422 -36.438 -15.969 1 92.75 243 TYR A N 1
ATOM 2066 C CA . TYR A 1 243 ? -9.062 -36.906 -16.188 1 92.75 243 TYR A CA 1
ATOM 2067 C C . TYR A 1 243 ? -8.062 -35.781 -16.062 1 92.75 243 TYR A C 1
ATOM 2069 O O . TYR A 1 243 ? -6.926 -35.969 -15.617 1 92.75 243 TYR A O 1
ATOM 2077 N N . ARG A 1 244 ? -8.438 -34.625 -16.328 1 94.94 244 ARG A N 1
ATOM 2078 C CA . ARG A 1 244 ? -7.57 -33.438 -16.297 1 94.94 244 ARG A CA 1
ATOM 2079 C C . ARG A 1 244 ? -7.246 -33.031 -14.859 1 94.94 244 ARG A C 1
ATOM 2081 O O . ARG A 1 244 ? -6.32 -32.281 -14.617 1 94.94 244 ARG A O 1
ATOM 2088 N N . TYR A 1 245 ? -8.008 -33.594 -13.906 1 96.31 245 TYR A N 1
ATOM 2089 C CA . TYR A 1 245 ? -7.781 -33.25 -12.508 1 96.31 245 TYR A CA 1
ATOM 2090 C C . TYR A 1 245 ? -6.855 -34.25 -11.844 1 96.31 245 TYR A C 1
ATOM 2092 O O . TYR A 1 245 ? -6.324 -34 -10.758 1 96.31 245 TYR A O 1
ATOM 2100 N N . VAL A 1 246 ? -6.613 -35.406 -12.516 1 95.75 246 VAL A N 1
ATOM 2101 C CA . VAL A 1 246 ? -5.957 -36.469 -11.781 1 95.75 246 VAL A CA 1
ATOM 2102 C C . VAL A 1 246 ? -4.703 -36.938 -12.531 1 95.75 246 VAL A C 1
ATOM 2104 O O . VAL A 1 246 ? -4.07 -37.906 -12.172 1 95.75 246 VAL A O 1
ATOM 2107 N N . GLN A 1 247 ? -4.281 -36.219 -13.523 1 93.31 247 GLN A N 1
ATOM 2108 C CA . GLN A 1 247 ? -3.111 -36.562 -14.32 1 93.31 247 GLN A CA 1
ATOM 2109 C C . GLN A 1 247 ? -1.855 -36.656 -13.461 1 93.31 247 GLN A C 1
ATOM 2111 O O . GLN A 1 247 ? -0.97 -37.469 -13.711 1 93.31 247 GLN A O 1
ATOM 2116 N N . HIS A 1 248 ? -1.798 -35.844 -12.469 1 95.5 248 HIS A N 1
ATOM 2117 C CA . HIS A 1 248 ? -0.632 -35.781 -11.594 1 95.5 248 HIS A CA 1
ATOM 2118 C C . HIS A 1 248 ? -0.449 -37.062 -10.797 1 95.5 248 HIS A C 1
ATOM 2120 O O . HIS A 1 248 ? 0.645 -37.344 -10.305 1 95.5 248 HIS A O 1
ATOM 2126 N N . LEU A 1 249 ? -1.453 -37.844 -10.656 1 95.06 249 LEU A N 1
ATOM 2127 C CA . LEU A 1 249 ? -1.392 -39.094 -9.883 1 95.06 249 LEU A CA 1
ATOM 2128 C C . LEU A 1 249 ? -0.545 -40.125 -10.594 1 95.06 249 LEU A C 1
ATOM 2130 O O . LEU A 1 249 ? 0.076 -40.969 -9.945 1 95.06 249 LEU A O 1
ATOM 2134 N N . ASP A 1 250 ? -0.514 -40.031 -11.898 1 92.12 250 ASP A N 1
ATOM 2135 C CA . ASP A 1 250 ? 0.232 -41.031 -12.672 1 92.12 250 ASP A CA 1
ATOM 2136 C C . ASP A 1 250 ? 1.605 -40.5 -13.07 1 92.12 250 ASP A C 1
ATOM 2138 O O . ASP A 1 250 ? 2.49 -41.25 -13.453 1 92.12 250 ASP A O 1
ATOM 2142 N N . ASP A 1 251 ? 1.766 -39.219 -13.062 1 94.88 251 ASP A N 1
ATOM 2143 C CA . ASP A 1 251 ? 3.023 -38.531 -13.367 1 94.88 251 ASP A CA 1
ATOM 2144 C C . ASP A 1 251 ? 3.41 -37.562 -12.25 1 94.88 251 ASP A C 1
ATOM 2146 O O . ASP A 1 251 ? 2.855 -36.469 -12.148 1 94.88 251 ASP A O 1
ATOM 2150 N N . GLU A 1 252 ? 4.371 -37.938 -11.523 1 92.81 252 GLU A N 1
ATOM 2151 C CA . GLU A 1 252 ? 4.754 -37.188 -10.328 1 92.81 252 GLU A CA 1
ATOM 2152 C C . GLU A 1 252 ? 5.371 -35.844 -10.695 1 92.81 252 GLU A C 1
ATOM 2154 O O . GLU A 1 252 ? 5.488 -34.969 -9.844 1 92.81 252 GLU A O 1
ATOM 2159 N N . ASN A 1 253 ? 5.777 -35.719 -11.914 1 95.25 253 ASN A N 1
ATOM 2160 C CA . ASN A 1 253 ? 6.387 -34.469 -12.344 1 95.25 253 ASN A CA 1
ATOM 2161 C C . ASN A 1 253 ? 5.336 -33.375 -12.609 1 95.25 253 ASN A C 1
ATOM 2163 O O . ASN A 1 253 ? 5.664 -32.188 -12.711 1 95.25 253 ASN A O 1
ATOM 2167 N N . ILE A 1 254 ? 4.109 -33.812 -12.711 1 96.5 254 ILE A N 1
ATOM 2168 C CA . ILE A 1 254 ? 3.025 -32.875 -12.977 1 96.5 254 ILE A CA 1
ATOM 2169 C C . ILE A 1 254 ? 2.615 -32.188 -11.688 1 96.5 254 ILE A C 1
ATOM 2171 O O . ILE A 1 254 ? 2.314 -32.844 -10.688 1 96.5 254 ILE A O 1
ATOM 2175 N N . GLU A 1 255 ? 2.617 -30.891 -11.711 1 94.88 255 GLU A N 1
ATOM 2176 C CA . GLU A 1 255 ? 2.18 -30.125 -10.555 1 94.88 255 GLU A CA 1
ATOM 2177 C C . GLU A 1 255 ? 0.658 -30.109 -10.438 1 94.88 255 GLU A C 1
ATOM 2179 O O . GLU A 1 255 ? -0.041 -29.75 -11.391 1 94.88 255 GLU A O 1
ATOM 2184 N N . LYS A 1 256 ? 0.194 -30.453 -9.344 1 95.06 256 LYS A N 1
ATOM 2185 C CA . LYS A 1 256 ? -1.249 -30.578 -9.172 1 95.06 256 LYS A CA 1
ATOM 2186 C C . LYS A 1 256 ? -1.907 -29.219 -8.961 1 95.06 256 LYS A C 1
ATOM 2188 O O . LYS A 1 256 ? -3.123 -29.078 -9.109 1 95.06 256 LYS A O 1
ATOM 2193 N N . THR A 1 257 ? -1.059 -28.234 -8.477 1 95.5 257 THR A N 1
ATOM 2194 C CA . THR A 1 257 ? -1.595 -26.906 -8.203 1 95.5 257 THR A CA 1
ATOM 2195 C C . THR A 1 257 ? -0.737 -25.828 -8.867 1 95.5 257 THR A C 1
ATOM 2197 O O . THR A 1 257 ? 0.326 -26.125 -9.414 1 95.5 257 THR A O 1
ATOM 2200 N N . SER A 1 258 ? -1.272 -24.656 -8.859 1 93.06 258 SER A N 1
ATOM 2201 C CA . SER A 1 258 ? -0.524 -23.516 -9.391 1 93.06 258 SER A CA 1
ATOM 2202 C C . SER A 1 258 ? 0.149 -22.719 -8.281 1 93.06 258 SER A C 1
ATOM 2204 O O . SER A 1 258 ? 0.427 -21.531 -8.445 1 93.06 258 SER A O 1
ATOM 2206 N N . ASN A 1 259 ? 0.478 -23.281 -7.121 1 91.31 259 ASN A N 1
ATOM 2207 C CA . ASN A 1 259 ? 1.012 -22.625 -5.934 1 91.31 259 ASN A CA 1
ATOM 2208 C C . ASN A 1 259 ? 2.393 -22.031 -6.195 1 91.31 259 ASN A C 1
ATOM 2210 O O . ASN A 1 259 ? 2.729 -20.969 -5.66 1 91.31 259 ASN A O 1
ATOM 2214 N N . LYS A 1 260 ? 3.143 -22.703 -6.965 1 94.75 260 LYS A N 1
ATOM 2215 C CA . LYS A 1 260 ? 4.5 -22.25 -7.242 1 94.75 260 LYS A CA 1
ATOM 2216 C C . LYS A 1 260 ? 4.488 -20.891 -7.934 1 94.75 260 LYS A C 1
ATOM 2218 O O . LYS A 1 260 ? 5.25 -19.984 -7.562 1 94.75 260 LYS A O 1
ATOM 2223 N N . ILE A 1 261 ? 3.607 -20.781 -8.898 1 96.56 261 ILE A N 1
ATOM 2224 C CA . ILE A 1 261 ? 3.529 -19.516 -9.625 1 96.56 261 ILE A CA 1
ATOM 2225 C C . ILE A 1 261 ? 2.947 -18.438 -8.719 1 96.56 261 ILE A C 1
ATOM 2227 O O . ILE A 1 261 ? 3.342 -17.281 -8.797 1 96.56 261 ILE A O 1
ATOM 2231 N N . GLU A 1 262 ? 2.045 -18.828 -7.895 1 94.12 262 GLU A N 1
ATOM 2232 C CA . GLU A 1 262 ? 1.484 -17.891 -6.938 1 94.12 262 GLU A CA 1
ATOM 2233 C C . GLU A 1 262 ? 2.559 -17.359 -5.992 1 94.12 262 GLU A C 1
ATOM 2235 O O . GLU A 1 262 ? 2.584 -16.156 -5.684 1 94.12 262 GLU A O 1
ATOM 2240 N N . ASN A 1 263 ? 3.361 -18.188 -5.547 1 95.06 263 ASN A N 1
ATOM 2241 C CA . ASN A 1 263 ? 4.488 -17.781 -4.719 1 95.06 263 ASN A CA 1
ATOM 2242 C C . ASN A 1 263 ? 5.414 -16.828 -5.469 1 95.06 263 ASN A C 1
ATOM 2244 O O . ASN A 1 263 ? 5.871 -15.828 -4.906 1 95.06 263 ASN A O 1
ATOM 2248 N N . TYR A 1 264 ? 5.645 -17.188 -6.672 1 97.44 264 TYR A N 1
ATOM 2249 C CA . TYR A 1 264 ? 6.465 -16.344 -7.531 1 97.44 264 TYR A CA 1
ATOM 2250 C C . TYR A 1 264 ? 5.863 -14.945 -7.66 1 97.44 264 TYR A C 1
ATOM 2252 O O . TYR A 1 264 ? 6.574 -13.938 -7.555 1 97.44 264 TYR A O 1
ATOM 2260 N N . TYR A 1 265 ? 4.574 -14.867 -7.879 1 97 265 TYR A N 1
ATOM 2261 C CA . TYR A 1 265 ? 3.889 -13.586 -7.984 1 97 265 TYR A CA 1
ATOM 2262 C C . TYR A 1 265 ? 4.004 -12.797 -6.688 1 97 265 TYR A C 1
ATOM 2264 O O . TYR A 1 265 ? 4.293 -11.594 -6.707 1 97 265 TYR A O 1
ATOM 2272 N N . ARG A 1 266 ? 3.836 -13.484 -5.613 1 94.81 266 ARG A N 1
ATOM 2273 C CA . ARG A 1 266 ? 3.855 -12.836 -4.305 1 94.81 266 ARG A CA 1
ATOM 2274 C C . ARG A 1 266 ? 5.215 -12.203 -4.023 1 94.81 266 ARG A C 1
ATOM 2276 O O . ARG A 1 266 ? 5.293 -11.133 -3.42 1 94.81 266 ARG A O 1
ATOM 2283 N N . GLN A 1 267 ? 6.215 -12.75 -4.5 1 93.88 267 GLN A N 1
ATOM 2284 C CA . GLN A 1 267 ? 7.562 -12.281 -4.199 1 93.88 267 GLN A CA 1
ATOM 2285 C C . GLN A 1 267 ? 8.016 -11.234 -5.207 1 93.88 267 GLN A C 1
ATOM 2287 O O . GLN A 1 267 ? 8.781 -10.328 -4.867 1 93.88 267 GLN A O 1
ATOM 2292 N N . THR A 1 268 ? 7.547 -11.352 -6.418 1 96.19 268 THR A N 1
ATOM 2293 C CA . THR A 1 268 ? 8.102 -10.5 -7.469 1 96.19 268 THR A CA 1
ATOM 2294 C C . THR A 1 268 ? 7.227 -9.273 -7.684 1 96.19 268 THR A C 1
ATOM 2296 O O . THR A 1 268 ? 7.715 -8.227 -8.117 1 96.19 268 THR A O 1
ATOM 2299 N N . ASN A 1 269 ? 6.016 -9.414 -7.539 1 94.56 269 ASN A N 1
ATOM 2300 C CA . ASN A 1 269 ? 5.086 -8.305 -7.711 1 94.56 269 ASN A CA 1
ATOM 2301 C C . ASN A 1 269 ? 3.877 -8.43 -6.789 1 94.56 269 ASN A C 1
ATOM 2303 O O . ASN A 1 269 ? 2.76 -8.672 -7.25 1 94.56 269 ASN A O 1
ATOM 2307 N N . PRO A 1 270 ? 4.125 -8.078 -5.566 1 89.75 270 PRO A N 1
ATOM 2308 C CA . PRO A 1 270 ? 3.051 -8.219 -4.578 1 89.75 270 PRO A CA 1
ATOM 2309 C C . PRO A 1 270 ? 1.877 -7.273 -4.844 1 89.75 270 PRO A C 1
ATOM 2311 O O . PRO A 1 270 ? 1.989 -6.359 -5.664 1 89.75 270 PRO A O 1
ATOM 2314 N N . GLU A 1 271 ? 0.759 -7.516 -4.199 1 87.31 271 GLU A N 1
ATOM 2315 C CA . GLU A 1 271 ? -0.507 -6.812 -4.391 1 87.31 271 GLU A CA 1
ATOM 2316 C C . GLU A 1 271 ? -0.355 -5.32 -4.129 1 87.31 271 GLU A C 1
ATOM 2318 O O . GLU A 1 271 ? -0.988 -4.496 -4.797 1 87.31 271 GLU A O 1
ATOM 2323 N N . LYS A 1 272 ? 0.522 -4.977 -3.324 1 82.25 272 LYS A N 1
ATOM 2324 C CA . LYS A 1 272 ? 0.672 -3.596 -2.877 1 82.25 272 LYS A CA 1
ATOM 2325 C C . LYS A 1 272 ? 1.211 -2.711 -3.998 1 82.25 272 LYS A C 1
ATOM 2327 O O . LYS A 1 272 ? 1.003 -1.495 -3.99 1 82.25 272 LYS A O 1
ATOM 2332 N N . ILE A 1 273 ? 1.85 -3.281 -4.938 1 87.44 273 ILE A N 1
ATOM 2333 C CA . ILE A 1 273 ? 2.525 -2.428 -5.91 1 87.44 273 ILE A CA 1
ATOM 2334 C C . ILE A 1 273 ? 2.012 -2.738 -7.316 1 87.44 273 ILE A C 1
ATOM 2336 O O . ILE A 1 273 ? 2.459 -2.135 -8.297 1 87.44 273 ILE A O 1
ATOM 2340 N N . LYS A 1 274 ? 1.088 -3.545 -7.453 1 87.75 274 LYS A N 1
ATOM 2341 C CA . LYS A 1 274 ? 0.702 -4.008 -8.781 1 87.75 274 LYS A CA 1
ATOM 2342 C C . LYS A 1 274 ? -0.082 -2.932 -9.531 1 87.75 274 LYS A C 1
ATOM 2344 O O . LYS A 1 274 ? -0.299 -3.043 -10.742 1 87.75 274 LYS A O 1
ATOM 2349 N N . LYS A 1 275 ? -0.41 -1.845 -8.859 1 87.06 275 LYS A N 1
ATOM 2350 C CA . LYS A 1 275 ? -1.276 -0.869 -9.516 1 87.06 275 LYS A CA 1
ATOM 2351 C C . LYS A 1 275 ? -0.568 0.473 -9.672 1 87.06 275 LYS A C 1
ATOM 2353 O O . LYS A 1 275 ? -1.192 1.469 -10.047 1 87.06 275 LYS A O 1
ATOM 2358 N N . ILE A 1 276 ? 0.688 0.518 -9.422 1 87.5 276 ILE A N 1
ATOM 2359 C CA . ILE A 1 276 ? 1.325 1.826 -9.328 1 87.5 276 ILE A CA 1
ATOM 2360 C C . ILE A 1 276 ? 2.131 2.104 -10.594 1 87.5 276 ILE A C 1
ATOM 2362 O O . ILE A 1 276 ? 2.654 3.205 -10.773 1 87.5 276 ILE A O 1
ATOM 2366 N N . TYR A 1 277 ? 2.141 1.197 -11.477 1 90.06 277 TYR A N 1
ATOM 2367 C CA . TYR A 1 277 ? 3.018 1.325 -12.641 1 90.06 277 TYR A CA 1
ATOM 2368 C C . TYR A 1 277 ? 2.428 2.281 -13.664 1 90.06 277 TYR A C 1
ATOM 2370 O O . TYR A 1 277 ? 1.205 2.404 -13.781 1 90.06 277 TYR A O 1
ATOM 2378 N N . LYS A 1 278 ? 3.379 2.883 -14.469 1 88.88 278 LYS A N 1
ATOM 2379 C CA . LYS A 1 278 ? 2.941 3.885 -15.438 1 88.88 278 LYS A CA 1
ATOM 2380 C C . LYS A 1 278 ? 3.174 3.41 -16.859 1 88.88 278 LYS A C 1
ATOM 2382 O O . LYS A 1 278 ? 2.342 3.639 -17.75 1 88.88 278 LYS A O 1
ATOM 2387 N N . THR A 1 279 ? 4.289 2.744 -17.062 1 91.31 279 THR A N 1
ATOM 2388 C CA . THR A 1 279 ? 4.629 2.338 -18.422 1 91.31 279 THR A CA 1
ATOM 2389 C C . THR A 1 279 ? 4.895 0.837 -18.484 1 91.31 279 THR A C 1
ATOM 2391 O O . THR A 1 279 ? 5.309 0.232 -17.5 1 91.31 279 THR A O 1
ATOM 2394 N N . LYS A 1 280 ? 4.676 0.32 -19.688 1 93.56 280 LYS A N 1
ATOM 2395 C CA . LYS A 1 280 ? 4.926 -1.099 -19.922 1 93.56 280 LYS A CA 1
ATOM 2396 C C . LYS A 1 280 ? 6.41 -1.425 -19.797 1 93.56 280 LYS A C 1
ATOM 2398 O O . LYS A 1 280 ? 6.781 -2.412 -19.156 1 93.56 280 LYS A O 1
ATOM 2403 N N . ASN A 1 281 ? 7.215 -0.599 -20.359 1 93.94 281 ASN A N 1
ATOM 2404 C CA . ASN A 1 281 ? 8.656 -0.806 -20.266 1 93.94 281 ASN A CA 1
ATOM 2405 C C . ASN A 1 281 ? 9.141 -0.749 -18.812 1 93.94 281 ASN A C 1
ATOM 2407 O O . ASN A 1 281 ? 10.016 -1.517 -18.422 1 93.94 281 ASN A O 1
ATOM 2411 N N . GLY A 1 282 ? 8.578 0.093 -18.047 1 92.88 282 GLY A N 1
ATOM 2412 C CA . GLY A 1 282 ? 8.953 0.223 -16.656 1 92.88 282 GLY A CA 1
ATOM 2413 C C . GLY A 1 282 ? 8.68 -1.028 -15.844 1 92.88 282 GLY A C 1
ATOM 2414 O O . GLY A 1 282 ? 9.555 -1.512 -15.117 1 92.88 282 GLY A O 1
ATOM 2415 N N . ILE A 1 283 ? 7.477 -1.534 -16.016 1 95.19 283 ILE A N 1
ATOM 2416 C CA . ILE A 1 283 ? 7.125 -2.715 -15.234 1 95.19 283 ILE A CA 1
ATOM 2417 C C . ILE A 1 283 ? 7.918 -3.92 -15.734 1 95.19 283 ILE A C 1
ATOM 2419 O O . ILE A 1 283 ? 8.367 -4.746 -14.945 1 95.19 283 ILE A O 1
ATOM 2423 N N . LEU A 1 284 ? 8.078 -4.043 -17.047 1 96.94 284 LEU A N 1
ATOM 2424 C CA . LEU A 1 284 ? 8.805 -5.176 -17.594 1 96.94 284 LEU A CA 1
ATOM 2425 C C . LEU A 1 284 ? 10.266 -5.152 -17.156 1 96.94 284 LEU A C 1
ATOM 2427 O O . LEU A 1 284 ? 10.852 -6.199 -16.875 1 96.94 284 LEU A O 1
ATOM 2431 N N . THR A 1 285 ? 10.82 -3.998 -17.109 1 96.19 285 THR A N 1
ATOM 2432 C CA . THR A 1 285 ? 12.188 -3.861 -16.609 1 96.19 285 THR A CA 1
ATOM 2433 C C . THR A 1 285 ? 12.289 -4.336 -15.172 1 96.19 285 THR A C 1
ATOM 2435 O O . THR A 1 285 ? 13.195 -5.102 -14.828 1 96.19 285 THR A O 1
ATOM 2438 N N . PHE A 1 286 ? 11.414 -3.873 -14.383 1 96.06 286 PHE A N 1
ATOM 2439 C CA . PHE A 1 286 ? 11.391 -4.273 -12.977 1 96.06 286 PHE A CA 1
ATOM 2440 C C . PHE A 1 286 ? 11.227 -5.781 -12.852 1 96.06 286 PHE A C 1
ATOM 2442 O O . PHE A 1 286 ? 11.984 -6.434 -12.133 1 96.06 286 PHE A O 1
ATOM 2449 N N . LEU A 1 287 ? 10.258 -6.309 -13.578 1 97.62 287 LEU A N 1
ATOM 2450 C CA . LEU A 1 287 ? 9.961 -7.738 -13.508 1 97.62 287 LEU A CA 1
ATOM 2451 C C . LEU A 1 287 ? 11.133 -8.562 -14.023 1 97.62 287 LEU A C 1
ATOM 2453 O O . LEU A 1 287 ? 11.391 -9.664 -13.539 1 97.62 287 LEU A O 1
ATOM 2457 N N . ASP A 1 288 ? 11.766 -8.062 -14.992 1 97.75 288 ASP A N 1
ATOM 2458 C CA . ASP A 1 288 ? 12.938 -8.75 -15.523 1 97.75 288 ASP A CA 1
ATOM 2459 C C . ASP A 1 288 ? 14.008 -8.922 -14.453 1 97.75 288 ASP A C 1
ATOM 2461 O O . ASP A 1 288 ? 14.578 -10.008 -14.297 1 97.75 288 ASP A O 1
ATOM 2465 N N . TYR A 1 289 ? 14.242 -7.879 -13.695 1 97 289 TYR A N 1
ATOM 2466 C CA . TYR A 1 289 ? 15.195 -7.965 -12.594 1 97 289 TYR A CA 1
ATOM 2467 C C . TYR A 1 289 ? 14.719 -8.969 -11.547 1 97 289 TYR A C 1
ATOM 2469 O O . TYR A 1 289 ? 15.523 -9.719 -11 1 97 289 TYR A O 1
ATOM 2477 N N . GLN A 1 290 ? 13.477 -8.922 -11.266 1 97.38 290 GLN A N 1
ATOM 2478 C CA . GLN A 1 290 ? 12.93 -9.852 -10.281 1 97.38 290 GLN A CA 1
ATOM 2479 C C . GLN A 1 290 ? 13.039 -11.297 -10.766 1 97.38 290 GLN A C 1
ATOM 2481 O O . GLN A 1 290 ? 13.305 -12.203 -9.977 1 97.38 290 GLN A O 1
ATOM 2486 N N . MET A 1 291 ? 12.781 -11.445 -12.031 1 97.5 291 MET A N 1
ATOM 2487 C CA . MET A 1 291 ? 12.938 -12.766 -12.641 1 97.5 291 MET A CA 1
ATOM 2488 C C . MET A 1 291 ? 14.367 -13.273 -12.492 1 97.5 291 MET A C 1
ATOM 2490 O O . MET A 1 291 ? 14.586 -14.422 -12.102 1 97.5 291 MET A O 1
ATOM 2494 N N . GLU A 1 292 ? 15.312 -12.422 -12.75 1 95.56 292 GLU A N 1
ATOM 2495 C CA . GLU A 1 292 ? 16.719 -12.758 -12.57 1 95.56 292 GLU A CA 1
ATOM 2496 C C . GLU A 1 292 ? 17.016 -13.133 -11.125 1 95.56 292 GLU A C 1
ATOM 2498 O O . GLU A 1 292 ? 17.703 -14.117 -10.859 1 95.56 292 GLU A O 1
ATOM 2503 N N . ASN A 1 293 ? 16.484 -12.32 -10.289 1 95.19 293 ASN A N 1
ATOM 2504 C CA . ASN A 1 293 ? 16.703 -12.547 -8.859 1 95.19 293 ASN A CA 1
ATOM 2505 C C . ASN A 1 293 ? 16.141 -13.898 -8.422 1 95.19 293 ASN A C 1
ATOM 2507 O O . ASN A 1 293 ? 16.812 -14.648 -7.707 1 95.19 293 ASN A O 1
ATOM 2511 N N . TRP A 1 294 ? 14.984 -14.211 -8.812 1 96.5 294 TRP A N 1
ATOM 2512 C CA . TRP A 1 294 ? 14.344 -15.484 -8.492 1 96.5 294 TRP A CA 1
ATOM 2513 C C . TRP A 1 294 ? 15.156 -16.656 -9.023 1 96.5 294 TRP A C 1
ATOM 2515 O O . TRP A 1 294 ? 15.398 -17.625 -8.312 1 96.5 294 TRP A O 1
ATOM 2525 N N . THR A 1 295 ? 15.562 -16.547 -10.242 1 95.88 295 THR A N 1
ATOM 2526 C CA . THR A 1 295 ? 16.297 -17.609 -10.914 1 95.88 295 THR A CA 1
ATOM 2527 C C . THR A 1 295 ? 17.641 -17.859 -10.234 1 95.88 295 THR A C 1
ATOM 2529 O O . THR A 1 295 ? 18.031 -19.016 -10.039 1 95.88 295 THR A O 1
ATOM 2532 N N . GLU A 1 296 ? 18.297 -16.797 -9.859 1 92.38 296 GLU A N 1
ATOM 2533 C CA . GLU A 1 296 ? 19.562 -16.906 -9.156 1 92.38 296 GLU A CA 1
ATOM 2534 C C . GLU A 1 296 ? 19.391 -17.641 -7.828 1 92.38 296 GLU A C 1
ATOM 2536 O O . GLU A 1 296 ? 20.234 -18.453 -7.445 1 92.38 296 GLU A O 1
ATOM 2541 N N . LYS A 1 297 ? 18.375 -17.391 -7.199 1 90.62 297 LYS A N 1
ATOM 2542 C CA . LYS A 1 297 ? 18.109 -17.984 -5.891 1 90.62 297 LYS A CA 1
ATOM 2543 C C . LYS A 1 297 ? 17.75 -19.453 -6.016 1 90.62 297 LYS A C 1
ATOM 2545 O O . LYS A 1 297 ? 18.062 -20.266 -5.141 1 90.62 297 LYS A O 1
ATOM 2550 N N . HIS A 1 298 ? 17.141 -19.812 -7.035 1 89.94 298 HIS A N 1
ATOM 2551 C CA . HIS A 1 298 ? 16.562 -21.156 -7.117 1 89.94 298 HIS A CA 1
ATOM 2552 C C . HIS A 1 298 ? 17.438 -22.062 -7.984 1 89.94 298 HIS A C 1
ATOM 2554 O O . HIS A 1 298 ? 17.312 -23.297 -7.914 1 89.94 298 HIS A O 1
ATOM 2560 N N . ILE A 1 299 ? 18.219 -21.656 -8.93 1 79.38 299 ILE A N 1
ATOM 2561 C CA . ILE A 1 299 ? 19.109 -22.5 -9.719 1 79.38 299 ILE A CA 1
ATOM 2562 C C . ILE A 1 299 ? 20.438 -22.672 -8.992 1 79.38 299 ILE A C 1
ATOM 2564 O O . ILE A 1 299 ? 21.016 -23.766 -8.992 1 79.38 299 ILE A O 1
ATOM 2568 N N . LYS A 1 300 ? 21.172 -21.656 -8.484 1 58 300 LYS A N 1
ATOM 2569 C CA . LYS A 1 300 ? 22.406 -21.828 -7.746 1 58 300 LYS A CA 1
ATOM 2570 C C . LYS A 1 300 ? 22.266 -22.875 -6.648 1 58 300 LYS A C 1
ATOM 2572 O O . LYS A 1 300 ? 23.203 -23.609 -6.359 1 58 300 LYS A O 1
ATOM 2577 N N . ILE A 1 301 ? 21.094 -22.953 -6.152 1 49.75 301 ILE A N 1
ATOM 2578 C CA . ILE A 1 301 ? 20.891 -23.953 -5.105 1 49.75 301 ILE A CA 1
ATOM 2579 C C . ILE A 1 301 ? 21 -25.359 -5.695 1 49.75 301 ILE A C 1
ATOM 2581 O O . ILE A 1 301 ? 21.578 -26.25 -5.078 1 49.75 301 ILE A O 1
ATOM 2585 N N . LYS A 1 302 ? 20.547 -25.641 -6.93 1 50.19 302 LYS A N 1
ATOM 2586 C CA . LYS A 1 302 ? 20.578 -27 -7.48 1 50.19 302 LYS A CA 1
ATOM 2587 C C . LYS A 1 302 ? 22 -27.406 -7.863 1 50.19 302 LYS A C 1
ATOM 2589 O O . LYS A 1 302 ? 22.391 -28.562 -7.684 1 50.19 302 LYS A O 1
ATOM 2594 N N . TYR A 1 303 ? 22.75 -26.438 -8.359 1 46.59 303 TYR A N 1
ATOM 2595 C CA . TYR A 1 303 ? 24.125 -26.844 -8.617 1 46.59 303 TYR A CA 1
ATOM 2596 C C . TYR A 1 303 ? 24.875 -27.078 -7.309 1 46.59 303 TYR A C 1
ATOM 2598 O O . TYR A 1 303 ? 25.719 -27.969 -7.227 1 46.59 303 TYR A O 1
ATOM 2606 N N . THR A 1 304 ? 24.5 -26.344 -6.309 1 45.81 304 THR A N 1
ATOM 2607 C CA . THR A 1 304 ? 25.188 -26.625 -5.051 1 45.81 304 THR A CA 1
ATOM 2608 C C . THR A 1 304 ? 24.703 -27.938 -4.449 1 45.81 304 THR A C 1
ATOM 2610 O O . THR A 1 304 ? 25.484 -28.672 -3.844 1 45.81 304 THR A O 1
ATOM 2613 N N . TYR A 1 305 ? 23.484 -28.312 -4.719 1 41.56 305 TYR A N 1
ATOM 2614 C CA . TYR A 1 305 ? 23 -29.578 -4.207 1 41.56 305 TYR A CA 1
ATOM 2615 C C . TYR A 1 305 ? 23.5 -30.734 -5.062 1 41.56 305 TYR A C 1
ATOM 2617 O O . TYR A 1 305 ? 23.828 -31.812 -4.547 1 41.56 305 TYR A O 1
ATOM 2625 N N . LYS A 1 306 ? 23.594 -30.703 -6.418 1 40.78 306 LYS A N 1
ATOM 2626 C CA . LYS A 1 306 ? 24.188 -31.781 -7.215 1 40.78 306 LYS A CA 1
ATOM 2627 C C . LYS A 1 306 ? 25.656 -31.984 -6.84 1 40.78 306 LYS A C 1
ATOM 2629 O O . LYS A 1 306 ? 26.125 -33.125 -6.793 1 40.78 306 LYS A O 1
ATOM 2634 N N . ILE A 1 307 ? 26.312 -30.906 -6.543 1 40.88 307 ILE A N 1
ATOM 2635 C CA . ILE A 1 307 ? 27.688 -31.109 -6.125 1 40.88 307 ILE A CA 1
ATOM 2636 C C . ILE A 1 307 ? 27.719 -31.844 -4.789 1 40.88 307 ILE A C 1
ATOM 2638 O O . ILE A 1 307 ? 28.547 -32.719 -4.59 1 40.88 307 ILE A O 1
ATOM 2642 N N . LEU A 1 308 ? 26.688 -31.641 -3.984 1 40.06 308 LEU A N 1
ATOM 2643 C CA . LEU A 1 308 ? 26.734 -32.312 -2.695 1 40.06 308 LEU A CA 1
ATOM 2644 C C . LEU A 1 308 ? 26.281 -33.781 -2.826 1 40.06 308 LEU A C 1
ATOM 2646 O O . LEU A 1 308 ? 26.703 -34.625 -2.045 1 40.06 308 LEU A O 1
ATOM 2650 N N . GLN A 1 309 ? 25.406 -34.125 -3.705 1 36.41 309 GLN A N 1
ATOM 2651 C CA . GLN A 1 309 ? 24.984 -35.531 -3.783 1 36.41 309 GLN A CA 1
ATOM 2652 C C . GLN A 1 309 ? 25.984 -36.344 -4.598 1 36.41 309 GLN A C 1
ATOM 2654 O O . GLN A 1 309 ? 25.844 -37.562 -4.699 1 36.41 309 GLN A O 1
ATOM 2659 N N . THR A 1 310 ? 26.828 -35.844 -5.473 1 33.84 310 THR A N 1
ATOM 2660 C CA . THR A 1 310 ? 27.766 -36.75 -6.117 1 33.84 310 THR A CA 1
ATOM 2661 C C . THR A 1 310 ? 28.812 -37.219 -5.121 1 33.84 310 THR A C 1
ATOM 2663 O O . THR A 1 310 ? 29.516 -36.406 -4.496 1 33.84 310 THR A O 1
ATOM 2666 N N . PRO A 1 311 ? 28.672 -38.406 -4.504 1 33.84 311 PRO A N 1
ATOM 2667 C CA . PRO A 1 311 ? 29.734 -39.125 -3.779 1 33.84 311 PRO A CA 1
ATOM 2668 C C . PRO A 1 311 ? 31.062 -39.125 -4.547 1 33.84 311 PRO A C 1
ATOM 2670 O O . PRO A 1 311 ? 31.172 -39.781 -5.57 1 33.84 311 PRO A O 1
ATOM 2673 N N . PHE A 1 312 ? 31.656 -38.094 -5.062 1 29.81 312 PHE A N 1
ATOM 2674 C CA . PHE A 1 312 ? 33.031 -38.188 -5.555 1 29.81 312 PHE A CA 1
ATOM 2675 C C . PHE A 1 312 ? 33.906 -38.844 -4.516 1 29.81 312 PHE A C 1
ATOM 2677 O O . PHE A 1 312 ? 33.969 -38.406 -3.367 1 29.81 312 PHE A O 1
ATOM 2684 N N . ASN A 1 313 ? 34.188 -40.188 -4.613 1 30.03 313 ASN A N 1
ATOM 2685 C CA . ASN A 1 313 ? 35.375 -40.938 -4.285 1 30.03 313 ASN A CA 1
ATOM 2686 C C . ASN A 1 313 ? 36.656 -40.188 -4.68 1 30.03 313 ASN A C 1
ATOM 2688 O O . ASN A 1 313 ? 37.094 -40.25 -5.828 1 30.03 313 ASN A O 1
ATOM 2692 N N . TYR A 1 314 ? 36.812 -38.969 -4.328 1 28.38 314 TYR A N 1
ATOM 2693 C CA . TYR A 1 314 ? 38.062 -38.188 -4.293 1 28.38 314 TYR A CA 1
ATOM 2694 C C . TYR A 1 314 ? 39.188 -39 -3.713 1 28.38 314 TYR A C 1
ATOM 2696 O O . TYR A 1 314 ? 40.312 -38.531 -3.623 1 28.38 314 TYR A O 1
ATOM 2704 N N . ASN A 1 315 ? 38.969 -40.188 -3.25 1 31.02 315 ASN A N 1
ATOM 2705 C CA . ASN A 1 315 ? 40.125 -41.062 -3.141 1 31.02 315 ASN A CA 1
ATOM 2706 C C . ASN A 1 315 ? 40.688 -41.438 -4.512 1 31.02 315 ASN A C 1
ATOM 2708 O O . ASN A 1 315 ? 41.906 -41.5 -4.699 1 31.02 315 ASN A O 1
ATOM 2712 N N . ASN A 1 316 ? 39.844 -41.938 -5.406 1 27.91 316 ASN A N 1
ATOM 2713 C CA . ASN A 1 316 ? 40.438 -42.562 -6.578 1 27.91 316 ASN A CA 1
ATOM 2714 C C . ASN A 1 316 ? 40.906 -41.5 -7.598 1 27.91 316 ASN A C 1
ATOM 2716 O O . ASN A 1 316 ? 41.875 -41.75 -8.32 1 27.91 316 ASN A O 1
ATOM 2720 N N . ILE A 1 317 ? 40.156 -40.344 -7.836 1 28.48 317 ILE A N 1
ATOM 2721 C CA . ILE A 1 317 ? 40.688 -39.531 -8.898 1 28.48 317 ILE A CA 1
ATOM 2722 C C . ILE A 1 317 ? 41.844 -38.688 -8.359 1 28.48 317 ILE A C 1
ATOM 2724 O O . ILE A 1 317 ? 42.656 -38.156 -9.125 1 28.48 317 ILE A O 1
ATOM 2728 N N . LEU A 1 318 ? 42 -38.469 -6.984 1 29.34 318 LEU A N 1
ATOM 2729 C CA . LEU A 1 318 ? 43.281 -37.938 -6.555 1 29.34 318 LEU A CA 1
ATOM 2730 C C . LEU A 1 318 ? 44.406 -38.938 -6.867 1 29.34 318 LEU A C 1
ATOM 2732 O O . LEU A 1 318 ? 45.562 -38.562 -6.844 1 29.34 318 LEU A O 1
ATOM 2736 N N . ARG A 1 319 ? 44.031 -40.188 -6.883 1 27.5 319 ARG A N 1
ATOM 2737 C CA . ARG A 1 319 ? 45.062 -41.188 -7.152 1 27.5 319 ARG A CA 1
ATOM 2738 C C . ARG A 1 319 ? 45.625 -41.031 -8.562 1 27.5 319 ARG A C 1
ATOM 2740 O O . ARG A 1 319 ? 46.812 -41.188 -8.789 1 27.5 319 ARG A O 1
ATOM 2747 N N . ASN A 1 320 ? 44.688 -40.875 -9.5 1 23.94 320 ASN A N 1
ATOM 2748 C CA . ASN A 1 320 ? 45.25 -41.062 -10.828 1 23.94 320 ASN A CA 1
ATOM 2749 C C . ASN A 1 320 ? 46 -39.812 -11.305 1 23.94 320 ASN A C 1
ATOM 2751 O O . ASN A 1 320 ? 46.75 -39.875 -12.273 1 23.94 320 ASN A O 1
ATOM 2755 N N . ARG A 1 321 ? 45.5 -38.562 -10.82 1 27.23 321 ARG A N 1
ATOM 2756 C CA . ARG A 1 321 ? 46.281 -37.5 -11.422 1 27.23 321 ARG A CA 1
ATOM 2757 C C . ARG A 1 321 ? 47.688 -37.438 -10.828 1 27.23 321 ARG A C 1
ATOM 2759 O O . ARG A 1 321 ? 48.531 -36.656 -11.25 1 27.23 321 ARG A O 1
ATOM 2766 N N . TYR A 1 322 ? 47.875 -38.031 -9.617 1 27.27 322 TYR A N 1
ATOM 2767 C CA . TYR A 1 322 ? 49.281 -38.094 -9.305 1 27.27 322 TYR A CA 1
ATOM 2768 C C . TYR A 1 322 ? 50.062 -38.812 -10.398 1 27.27 322 TYR A C 1
ATOM 2770 O O . TYR A 1 322 ? 51.281 -38.719 -10.484 1 27.27 322 TYR A O 1
ATOM 2778 N N . ARG A 1 323 ? 49.25 -39.75 -10.906 1 25.86 323 ARG A N 1
ATOM 2779 C CA . ARG A 1 323 ? 50.094 -40.594 -11.781 1 25.86 323 ARG A CA 1
ATOM 2780 C C . ARG A 1 323 ? 50.531 -39.812 -13.008 1 25.86 323 ARG A C 1
ATOM 2782 O O . ARG A 1 323 ? 51.656 -39.969 -13.469 1 25.86 323 ARG A O 1
ATOM 2789 N N . LYS A 1 324 ? 49.5 -39.094 -13.578 1 28.53 324 LYS A N 1
ATOM 2790 C CA . LYS A 1 324 ? 49.938 -38.812 -14.938 1 28.53 324 LYS A CA 1
ATOM 2791 C C . LYS A 1 324 ? 50.906 -37.625 -14.961 1 28.53 324 LYS A C 1
ATOM 2793 O O . LYS A 1 324 ? 51.438 -37.281 -16.016 1 28.53 324 LYS A O 1
ATOM 2798 N N . ILE A 1 325 ? 50.812 -36.812 -13.891 1 27.44 325 ILE A N 1
ATOM 2799 C CA . ILE A 1 325 ? 51.75 -35.688 -14.023 1 27.44 325 ILE A CA 1
ATOM 2800 C C . ILE A 1 325 ? 53.188 -36.219 -14.047 1 27.44 325 ILE A C 1
ATOM 2802 O O . ILE A 1 325 ? 54.094 -35.469 -14.352 1 27.44 325 ILE A O 1
ATOM 2806 N N . ASN A 1 326 ? 53.281 -37.438 -13.484 1 25.33 326 ASN A N 1
ATOM 2807 C CA . ASN A 1 326 ? 54.719 -37.781 -13.5 1 25.33 326 ASN A CA 1
ATOM 2808 C C . ASN A 1 326 ? 55.281 -37.781 -14.922 1 25.33 326 ASN A C 1
ATOM 2810 O O . ASN A 1 326 ? 56.5 -37.844 -15.109 1 25.33 326 ASN A O 1
ATOM 2814 N N . LYS A 1 327 ? 54.344 -38.344 -15.75 1 24.88 327 LYS A N 1
ATOM 2815 C CA . LYS A 1 327 ? 55.125 -38.781 -16.922 1 24.88 327 LYS A CA 1
ATOM 2816 C C . LYS A 1 327 ? 55.719 -37.594 -17.656 1 24.88 327 LYS A C 1
ATOM 2818 O O . LYS A 1 327 ? 56.875 -37.656 -18.109 1 24.88 327 LYS A O 1
ATOM 2823 N N . ASN A 1 328 ? 54.75 -36.656 -18.031 1 25.19 328 ASN A N 1
ATOM 2824 C CA . ASN A 1 328 ? 55.281 -35.969 -19.219 1 25.19 328 ASN A CA 1
ATOM 2825 C C . ASN A 1 328 ? 56.312 -34.906 -18.844 1 25.19 328 ASN A C 1
ATOM 2827 O O . ASN A 1 328 ? 56.688 -34.094 -19.688 1 25.19 328 ASN A O 1
ATOM 2831 N N . LEU A 1 329 ? 56.5 -34.688 -17.531 1 24.2 329 LEU A N 1
ATOM 2832 C CA . LEU A 1 329 ? 57.531 -33.688 -17.297 1 24.2 329 LEU A CA 1
ATOM 2833 C C . LEU A 1 329 ? 58.844 -34.094 -17.953 1 24.2 329 LEU A C 1
ATOM 2835 O O . LEU A 1 329 ? 59.844 -33.375 -17.891 1 24.2 329 LEU A O 1
ATOM 2839 N N . ILE A 1 330 ? 58.938 -35.469 -18.172 1 23.11 330 ILE A N 1
ATOM 2840 C CA . ILE A 1 330 ? 60.281 -35.875 -18.5 1 23.11 330 ILE A CA 1
ATOM 2841 C C . ILE A 1 330 ? 60.75 -35.188 -19.766 1 23.11 330 ILE A C 1
ATOM 2843 O O . ILE A 1 330 ? 61.969 -34.938 -19.938 1 23.11 330 ILE A O 1
ATOM 2847 N N . ILE A 1 331 ? 59.719 -35.094 -20.703 1 23.78 331 ILE A N 1
ATOM 2848 C CA . ILE A 1 331 ? 60.344 -35.156 -22.031 1 23.78 331 ILE A CA 1
ATOM 2849 C C . ILE A 1 331 ? 61.156 -33.906 -22.266 1 23.78 331 ILE A C 1
ATOM 2851 O O . ILE A 1 331 ? 62.219 -33.969 -22.906 1 23.78 331 ILE A O 1
ATOM 2855 N N . LEU A 1 332 ? 60.5 -32.719 -21.906 1 23.41 332 LEU A N 1
ATOM 2856 C CA . LEU A 1 332 ? 61.031 -31.688 -22.766 1 23.41 332 LEU A CA 1
ATOM 2857 C C . LEU A 1 332 ? 62.438 -31.266 -22.297 1 23.41 332 LEU A C 1
ATOM 2859 O O . LEU A 1 332 ? 63 -30.297 -22.828 1 23.41 332 LEU A O 1
ATOM 2863 N N . PHE A 1 333 ? 62.812 -31.828 -21.094 1 21.83 333 PHE A N 1
ATOM 2864 C CA . PHE A 1 333 ? 64.125 -31.344 -20.719 1 21.83 333 PHE A CA 1
ATOM 2865 C C . PHE A 1 333 ? 65.188 -31.734 -21.781 1 21.83 333 PHE A C 1
ATOM 2867 O O . PHE A 1 333 ? 66.312 -31.25 -21.734 1 21.83 333 PHE A O 1
ATOM 2874 N N . THR A 1 334 ? 65 -32.938 -22.375 1 21.31 334 THR A N 1
ATOM 2875 C CA . THR A 1 334 ? 66.25 -33.5 -22.938 1 21.31 334 THR A CA 1
ATOM 2876 C C . THR A 1 334 ? 66.75 -32.594 -24.047 1 21.31 334 THR A C 1
ATOM 2878 O O . THR A 1 334 ? 67.938 -32.75 -24.484 1 21.31 334 THR A O 1
ATOM 2881 N N . LYS A 1 335 ? 65.875 -31.969 -24.875 1 23.28 335 LYS A N 1
ATOM 2882 C CA . LYS A 1 335 ? 66.562 -31.797 -26.141 1 23.28 335 LYS A CA 1
ATOM 2883 C C . LYS A 1 335 ? 67.75 -30.812 -26.016 1 23.28 335 LYS A C 1
ATOM 2885 O O . LYS A 1 335 ? 68.625 -30.75 -26.891 1 23.28 335 LYS A O 1
ATOM 2890 N N . TYR A 1 336 ? 67.562 -29.781 -25.094 1 22.58 336 TYR A N 1
ATOM 2891 C CA . TYR A 1 336 ? 68.688 -28.891 -25.375 1 22.58 336 TYR A CA 1
ATOM 2892 C C . TYR A 1 336 ? 69.938 -29.406 -24.719 1 22.58 336 TYR A C 1
ATOM 2894 O O . TYR A 1 336 ? 71.062 -28.922 -25.016 1 22.58 336 TYR A O 1
ATOM 2902 N N . PHE A 1 337 ? 69.938 -30.266 -23.734 1 20.61 337 PHE A N 1
ATOM 2903 C CA . PHE A 1 337 ? 71.312 -30.75 -23.641 1 20.61 337 PHE A CA 1
ATOM 2904 C C . PHE A 1 337 ? 71.562 -31.906 -24.609 1 20.61 337 PHE A C 1
ATOM 2906 O O . PHE A 1 337 ? 70.688 -32.781 -24.75 1 20.61 337 PHE A O 1
ATOM 2913 N N . MET B 1 1 ? 40.75 -27.391 -11.562 1 21.53 1 MET B N 1
ATOM 2914 C CA . MET B 1 1 ? 41.156 -26.109 -10.992 1 21.53 1 MET B CA 1
ATOM 2915 C C . MET B 1 1 ? 39.969 -25.25 -10.664 1 21.53 1 MET B C 1
ATOM 2917 O O . MET B 1 1 ? 40.094 -24.062 -10.352 1 21.53 1 MET B O 1
ATOM 2921 N N . GLN B 1 2 ? 38.719 -25.688 -11.039 1 23.89 2 GLN B N 1
ATOM 2922 C CA . GLN B 1 2 ? 37.375 -25.062 -11.062 1 23.89 2 GLN B CA 1
ATOM 2923 C C . GLN B 1 2 ? 36.844 -24.859 -9.648 1 23.89 2 GLN B C 1
ATOM 2925 O O . GLN B 1 2 ? 35.75 -24.344 -9.461 1 23.89 2 GLN B O 1
ATOM 2930 N N . LYS B 1 3 ? 37.406 -25.562 -8.641 1 27.66 3 LYS B N 1
ATOM 2931 C CA . LYS B 1 3 ? 37.156 -25.656 -7.203 1 27.66 3 LYS B CA 1
ATOM 2932 C C . LYS B 1 3 ? 37.312 -24.297 -6.531 1 27.66 3 LYS B C 1
ATOM 2934 O O . LYS B 1 3 ? 36.812 -24.094 -5.422 1 27.66 3 LYS B O 1
ATOM 2939 N N . MET B 1 4 ? 38.125 -23.391 -7.055 1 25.53 4 MET B N 1
ATOM 2940 C CA . MET B 1 4 ? 38.781 -22.359 -6.242 1 25.53 4 MET B CA 1
ATOM 2941 C C . MET B 1 4 ? 37.781 -21.234 -5.918 1 25.53 4 MET B C 1
ATOM 2943 O O . MET B 1 4 ? 38.094 -20.344 -5.129 1 25.53 4 MET B O 1
ATOM 2947 N N . TRP B 1 5 ? 36.844 -20.922 -6.766 1 24.88 5 TRP B N 1
ATOM 2948 C CA . TRP B 1 5 ? 36.406 -19.547 -6.539 1 24.88 5 TRP B CA 1
ATOM 2949 C C . TRP B 1 5 ? 35.375 -19.484 -5.398 1 24.88 5 TRP B C 1
ATOM 2951 O O . TRP B 1 5 ? 34.406 -18.734 -5.473 1 24.88 5 TRP B O 1
ATOM 2961 N N . LYS B 1 6 ? 35.188 -20.5 -4.57 1 29.17 6 LYS B N 1
ATOM 2962 C CA . LYS B 1 6 ? 34.344 -20.359 -3.379 1 29.17 6 LYS B CA 1
ATOM 2963 C C . LYS B 1 6 ? 34.844 -19.234 -2.48 1 29.17 6 LYS B C 1
ATOM 2965 O O . LYS B 1 6 ? 35.531 -19.484 -1.495 1 29.17 6 LYS B O 1
ATOM 2970 N N . LYS B 1 7 ? 35.406 -18.188 -2.957 1 28.31 7 LYS B N 1
ATOM 2971 C CA . LYS B 1 7 ? 35.875 -17.203 -1.982 1 28.31 7 LYS B CA 1
ATOM 2972 C C . LYS B 1 7 ? 34.781 -16.875 -0.974 1 28.31 7 LYS B C 1
ATOM 2974 O O . LYS B 1 7 ? 33.688 -16.438 -1.354 1 28.31 7 LYS B O 1
ATOM 2979 N N . LYS B 1 8 ? 34.75 -17.484 0.156 1 29.84 8 LYS B N 1
ATOM 2980 C CA . LYS B 1 8 ? 34.125 -17.094 1.428 1 29.84 8 LYS B CA 1
ATOM 2981 C C . LYS B 1 8 ? 34.125 -15.57 1.583 1 29.84 8 LYS B C 1
ATOM 2983 O O . LYS B 1 8 ? 35.156 -14.922 1.455 1 29.84 8 LYS B O 1
ATOM 2988 N N . PHE B 1 9 ? 33.125 -14.891 1.147 1 32.09 9 PHE B N 1
ATOM 2989 C CA . PHE B 1 9 ? 33.031 -13.492 1.548 1 32.09 9 PHE B CA 1
ATOM 2990 C C . PHE B 1 9 ? 33.5 -13.312 2.988 1 32.09 9 PHE B C 1
ATOM 2992 O O . PHE B 1 9 ? 32.75 -13.555 3.928 1 32.09 9 PHE B O 1
ATOM 2999 N N . GLY B 1 10 ? 34.562 -13.992 3.449 1 31.98 10 GLY B N 1
ATOM 3000 C CA . GLY B 1 10 ? 35.219 -13.727 4.715 1 31.98 10 GLY B CA 1
ATOM 3001 C C . GLY B 1 10 ? 35.156 -12.273 5.133 1 31.98 10 GLY B C 1
ATOM 3002 O O . GLY B 1 10 ? 35.094 -11.375 4.285 1 31.98 10 GLY B O 1
ATOM 3003 N N . ILE B 1 11 ? 34.469 -12.008 6.281 1 37.62 11 ILE B N 1
ATOM 3004 C CA . ILE B 1 11 ? 34.688 -10.781 7.039 1 37.62 11 ILE B CA 1
ATOM 3005 C C . ILE B 1 11 ? 36.125 -10.336 6.883 1 37.62 11 ILE B C 1
ATOM 3007 O O . ILE B 1 11 ? 37 -10.789 7.617 1 37.62 11 ILE B O 1
ATOM 3011 N N . TYR B 1 12 ? 36.688 -10.594 5.875 1 35.72 12 TYR B N 1
ATOM 3012 C CA . TYR B 1 12 ? 38.031 -9.961 5.785 1 35.72 12 TYR B CA 1
ATOM 3013 C C . TYR B 1 12 ? 37.969 -8.539 6.324 1 35.72 12 TYR B C 1
ATOM 3015 O O . TYR B 1 12 ? 36.906 -7.941 6.449 1 35.72 12 TYR B O 1
ATOM 3023 N N . ASN B 1 13 ? 39.219 -7.879 6.59 1 43.16 13 ASN B N 1
ATOM 3024 C CA . ASN B 1 13 ? 39.562 -6.562 7.098 1 43.16 13 ASN B CA 1
ATOM 3025 C C . ASN B 1 13 ? 38.75 -5.461 6.461 1 43.16 13 ASN B C 1
ATOM 3027 O O . ASN B 1 13 ? 39.156 -4.828 5.496 1 43.16 13 ASN B O 1
ATOM 3031 N N . ASN B 1 14 ? 37.531 -5.742 6.32 1 48.59 14 ASN B N 1
ATOM 3032 C CA . ASN B 1 14 ? 36.812 -4.57 5.828 1 48.59 14 ASN B CA 1
ATOM 3033 C C . ASN B 1 14 ? 37.062 -3.346 6.699 1 48.59 14 ASN B C 1
ATOM 3035 O O . ASN B 1 14 ? 36.812 -3.373 7.906 1 48.59 14 ASN B O 1
ATOM 3039 N N . PRO B 1 15 ? 37.938 -2.541 6.367 1 55.5 15 PRO B N 1
ATOM 3040 C CA . PRO B 1 15 ? 38.312 -1.359 7.145 1 55.5 15 PRO B CA 1
ATOM 3041 C C . PRO B 1 15 ? 37.094 -0.664 7.789 1 55.5 15 PRO B C 1
ATOM 3043 O O . PRO B 1 15 ? 37.281 0.179 8.672 1 55.5 15 PRO B O 1
ATOM 3046 N N . LEU B 1 16 ? 36.031 -1.163 7.395 1 55.41 16 LEU B N 1
ATOM 3047 C CA . LEU B 1 16 ? 34.875 -0.461 7.949 1 55.41 16 LEU B CA 1
ATOM 3048 C C . LEU B 1 16 ? 34.406 -1.124 9.242 1 55.41 16 LEU B C 1
ATOM 3050 O O . LEU B 1 16 ? 33.531 -0.6 9.93 1 55.41 16 LEU B O 1
ATOM 3054 N N . ILE B 1 17 ? 34.938 -2.352 9.555 1 54.31 17 ILE B N 1
ATOM 3055 C CA . ILE B 1 17 ? 34.625 -3.029 10.812 1 54.31 17 ILE B CA 1
ATOM 3056 C C . ILE B 1 17 ? 35.781 -2.816 11.805 1 54.31 17 ILE B C 1
ATOM 3058 O O . ILE B 1 17 ? 36.938 -3.123 11.508 1 54.31 17 ILE B O 1
ATOM 3062 N N . GLY B 1 18 ? 35.531 -2.074 12.719 1 51.22 18 GLY B N 1
ATOM 3063 C CA . GLY B 1 18 ? 36.562 -1.787 13.688 1 51.22 18 GLY B CA 1
ATOM 3064 C C . GLY B 1 18 ? 37.125 -3.031 14.359 1 51.22 18 GLY B C 1
ATOM 3065 O O . GLY B 1 18 ? 36.656 -4.141 14.094 1 51.22 18 GLY B O 1
ATOM 3066 N N . LYS B 1 19 ? 38.219 -2.867 15.141 1 51.25 19 LYS B N 1
ATOM 3067 C CA . LYS B 1 19 ? 39.031 -3.893 15.797 1 51.25 19 LYS B CA 1
ATOM 3068 C C . LYS B 1 19 ? 38.156 -4.82 16.641 1 51.25 19 LYS B C 1
ATOM 3070 O O . LYS B 1 19 ? 38.406 -6.027 16.688 1 51.25 19 LYS B O 1
ATOM 3075 N N . ASN B 1 20 ? 37.219 -4.457 17.344 1 48.72 20 ASN B N 1
ATOM 3076 C CA . ASN B 1 20 ? 36.375 -5.262 18.234 1 48.72 20 ASN B CA 1
ATOM 3077 C C . ASN B 1 20 ? 35.062 -5.605 17.562 1 48.72 20 ASN B C 1
ATOM 3079 O O . ASN B 1 20 ? 34.031 -5.758 18.25 1 48.72 20 ASN B O 1
ATOM 3083 N N . LYS B 1 21 ? 35.094 -5.793 16.172 1 54.38 21 LYS B N 1
ATOM 3084 C CA . LYS B 1 21 ? 33.938 -6.258 15.406 1 54.38 21 LYS B CA 1
ATOM 3085 C C . LYS B 1 21 ? 32.781 -5.277 15.516 1 54.38 21 LYS B C 1
ATOM 3087 O O . LYS B 1 21 ? 31.625 -5.684 15.547 1 54.38 21 LYS B O 1
ATOM 3092 N N . GLN B 1 22 ? 33.281 -4.027 15.93 1 69.56 22 GLN B N 1
ATOM 3093 C CA . GLN B 1 22 ? 32.281 -2.971 16.062 1 69.56 22 GLN B CA 1
ATOM 3094 C C . GLN B 1 22 ? 32.25 -2.086 14.812 1 69.56 22 GLN B C 1
ATOM 3096 O O . GLN B 1 22 ? 33.281 -1.821 14.211 1 69.56 22 GLN B O 1
ATOM 3101 N N . PHE B 1 23 ? 31.125 -1.936 14.203 1 81.19 23 PHE B N 1
ATOM 3102 C CA . PHE B 1 23 ? 30.953 -1.072 13.039 1 81.19 23 PHE B CA 1
ATOM 3103 C C . PHE B 1 23 ? 31.438 0.341 13.336 1 81.19 23 PHE B C 1
ATOM 3105 O O . PHE B 1 23 ? 31.297 0.828 14.461 1 81.19 23 PHE B O 1
ATOM 3112 N N . LEU B 1 24 ? 32.125 0.917 12.375 1 84.44 24 LEU B N 1
ATOM 3113 C CA . LEU B 1 24 ? 32.562 2.305 12.492 1 84.44 24 LEU B CA 1
ATOM 3114 C C . LEU B 1 24 ? 31.359 3.232 12.672 1 84.44 24 LEU B C 1
ATOM 3116 O O . LEU B 1 24 ? 30.266 2.945 12.188 1 84.44 24 LEU B O 1
ATOM 3120 N N . GLN B 1 25 ? 31.625 4.25 13.375 1 88.06 25 GLN B N 1
ATOM 3121 C CA . GLN B 1 25 ? 30.578 5.238 13.625 1 88.06 25 GLN B CA 1
ATOM 3122 C C . GLN B 1 25 ? 30.031 5.812 12.32 1 88.06 25 GLN B C 1
ATOM 3124 O O . GLN B 1 25 ? 28.844 6.113 12.219 1 88.06 25 GLN B O 1
ATOM 3129 N N . GLU B 1 26 ? 30.875 5.922 11.383 1 86.88 26 GLU B N 1
ATOM 3130 C CA . GLU B 1 26 ? 30.484 6.484 10.086 1 86.88 26 GLU B CA 1
ATOM 3131 C C . GLU B 1 26 ? 29.391 5.652 9.43 1 86.88 26 GLU B C 1
ATOM 3133 O O . GLU B 1 26 ? 28.547 6.188 8.711 1 86.88 26 GLU B O 1
ATOM 3138 N N . ILE B 1 27 ? 29.406 4.379 9.711 1 89.94 27 ILE B N 1
ATOM 3139 C CA . ILE B 1 27 ? 28.406 3.471 9.156 1 89.94 27 ILE B CA 1
ATOM 3140 C C . ILE B 1 27 ? 27.062 3.668 9.875 1 89.94 27 ILE B C 1
ATOM 3142 O O . ILE B 1 27 ? 26.016 3.771 9.227 1 89.94 27 ILE B O 1
ATOM 3146 N N . MET B 1 28 ? 27.156 3.803 11.133 1 91.94 28 MET B N 1
ATOM 3147 C CA . MET B 1 28 ? 25.969 3.982 11.945 1 91.94 28 MET B CA 1
ATOM 3148 C C . MET B 1 28 ? 25.281 5.316 11.633 1 91.94 28 MET B C 1
ATOM 3150 O O . MET B 1 28 ? 24.062 5.418 11.68 1 91.94 28 MET B O 1
ATOM 3154 N N . ASP B 1 29 ? 26.047 6.273 11.234 1 92.44 29 ASP B N 1
ATOM 3155 C CA . ASP B 1 29 ? 25.562 7.633 11.016 1 92.44 29 ASP B CA 1
ATOM 3156 C C . ASP B 1 29 ? 24.734 7.719 9.742 1 92.44 29 ASP B C 1
ATOM 3158 O O . ASP B 1 29 ? 24.062 8.727 9.492 1 92.44 29 ASP B O 1
ATOM 3162 N N . LYS B 1 30 ? 24.719 6.699 9.008 1 94.62 30 LYS B N 1
ATOM 3163 C CA . LYS B 1 30 ? 23.938 6.695 7.777 1 94.62 30 LYS B CA 1
ATOM 3164 C C . LYS B 1 30 ? 22.469 6.352 8.047 1 94.62 30 LYS B C 1
ATOM 3166 O O . LYS B 1 30 ? 21.594 6.645 7.23 1 94.62 30 LYS B O 1
ATOM 3171 N N . ILE B 1 31 ? 22.156 5.77 9.18 1 95.31 31 ILE B N 1
ATOM 3172 C CA . ILE B 1 31 ? 20.844 5.207 9.492 1 95.31 31 ILE B CA 1
ATOM 3173 C C . ILE B 1 31 ? 19.797 6.324 9.523 1 95.31 31 ILE B C 1
ATOM 3175 O O . ILE B 1 31 ? 18.75 6.211 8.898 1 95.31 31 ILE B O 1
ATOM 3179 N N . PRO B 1 32 ? 20.078 7.477 10.164 1 95.5 32 PRO B N 1
ATOM 3180 C CA . PRO B 1 32 ? 19.062 8.539 10.18 1 95.5 32 PRO B CA 1
ATOM 3181 C C . PRO B 1 32 ? 18.688 9.008 8.773 1 95.5 32 PRO B C 1
ATOM 3183 O O . PRO B 1 32 ? 17.5 9.188 8.484 1 95.5 32 PRO B O 1
ATOM 3186 N N . GLY B 1 33 ? 19.688 9.109 7.977 1 95.69 33 GLY B N 1
ATOM 3187 C CA . GLY B 1 33 ? 19.406 9.523 6.613 1 95.69 33 GLY B CA 1
ATOM 3188 C C . GLY B 1 33 ? 18.562 8.531 5.848 1 95.69 33 GLY B C 1
ATOM 3189 O O . GLY B 1 33 ? 17.688 8.93 5.066 1 95.69 33 GLY B O 1
ATOM 3190 N N . ILE B 1 34 ? 18.828 7.293 6.082 1 96.31 34 ILE B N 1
ATOM 3191 C CA . ILE B 1 34 ? 18.078 6.238 5.398 1 96.31 34 ILE B CA 1
ATOM 3192 C C . ILE B 1 34 ? 16.625 6.246 5.855 1 96.31 34 ILE B C 1
ATOM 3194 O O . ILE B 1 34 ? 15.711 6.18 5.031 1 96.31 34 ILE B O 1
ATOM 3198 N N . ILE B 1 35 ? 16.391 6.395 7.109 1 95.88 35 ILE B N 1
ATOM 3199 C CA . ILE B 1 35 ? 15.047 6.352 7.656 1 95.88 35 ILE B CA 1
ATOM 3200 C C . ILE B 1 35 ? 14.266 7.59 7.215 1 95.88 35 ILE B C 1
ATOM 3202 O O . ILE B 1 35 ? 13.062 7.52 6.977 1 95.88 35 ILE B O 1
ATOM 3206 N N . LYS B 1 36 ? 14.945 8.703 7.012 1 95.94 36 LYS B N 1
ATOM 3207 C CA . LYS B 1 36 ? 14.312 9.961 6.609 1 95.94 36 LYS B CA 1
ATOM 3208 C C . LYS B 1 36 ? 13.812 9.891 5.172 1 95.94 36 LYS B C 1
ATOM 3210 O O . LYS B 1 36 ? 12.961 10.68 4.766 1 95.94 36 LYS B O 1
ATOM 3215 N N . ILE B 1 37 ? 14.406 8.969 4.375 1 94.12 37 ILE B N 1
ATOM 3216 C CA . ILE B 1 37 ? 13.945 8.805 2.998 1 94.12 37 ILE B CA 1
ATOM 3217 C C . ILE B 1 37 ? 12.484 8.352 2.992 1 94.12 37 ILE B C 1
ATOM 3219 O O . ILE B 1 37 ? 11.703 8.773 2.139 1 94.12 37 ILE B O 1
ATOM 3223 N N . GLY B 1 38 ? 12.141 7.488 3.939 1 92.38 38 GLY B N 1
ATOM 3224 C CA . GLY B 1 38 ? 10.812 6.895 4.043 1 92.38 38 GLY B CA 1
ATOM 3225 C C . GLY B 1 38 ? 10.828 5.512 4.672 1 92.38 38 GLY B C 1
ATOM 3226 O O . GLY B 1 38 ? 11.898 4.969 4.965 1 92.38 38 GLY B O 1
ATOM 3227 N N . TYR B 1 39 ? 9.703 5 4.738 1 91.12 39 TYR B N 1
ATOM 3228 C CA . TYR B 1 39 ? 9.594 3.715 5.418 1 91.12 39 TYR B CA 1
ATOM 3229 C C . TYR B 1 39 ? 10.172 2.596 4.559 1 91.12 39 TYR B C 1
ATOM 3231 O O . TYR B 1 39 ? 9.875 2.508 3.363 1 91.12 39 TYR B O 1
ATOM 3239 N N . GLN B 1 40 ? 11.008 1.836 5.168 1 91.62 40 GLN B N 1
ATOM 3240 C CA . GLN B 1 40 ? 11.57 0.608 4.613 1 91.62 40 GLN B CA 1
ATOM 3241 C C . GLN B 1 40 ? 11.742 -0.456 5.691 1 91.62 40 GLN B C 1
ATOM 3243 O O . GLN B 1 40 ? 11.984 -0.133 6.855 1 91.62 40 GLN B O 1
ATOM 3248 N N . SER B 1 41 ? 11.609 -1.716 5.262 1 91.75 41 SER B N 1
ATOM 3249 C CA . SER B 1 41 ? 11.891 -2.771 6.23 1 91.75 41 SER B CA 1
ATOM 3250 C C . SER B 1 41 ? 13.367 -2.785 6.625 1 91.75 41 SER B C 1
ATOM 3252 O O . SER B 1 41 ? 14.227 -2.424 5.824 1 91.75 41 SER B O 1
ATOM 3254 N N . LEU B 1 42 ? 13.617 -3.221 7.793 1 93.81 42 LEU B N 1
ATOM 3255 C CA . LEU B 1 42 ? 14.992 -3.291 8.281 1 93.81 42 LEU B CA 1
ATOM 3256 C C . LEU B 1 42 ? 15.805 -4.289 7.465 1 93.81 42 LEU B C 1
ATOM 3258 O O . LEU B 1 42 ? 17 -4.102 7.27 1 93.81 42 LEU B O 1
ATOM 3262 N N . ARG B 1 43 ? 15.172 -5.285 6.961 1 93.06 43 ARG B N 1
ATOM 3263 C CA . ARG B 1 43 ? 15.852 -6.273 6.129 1 93.06 43 ARG B CA 1
ATOM 3264 C C . ARG B 1 43 ? 16.312 -5.656 4.812 1 93.06 43 ARG B C 1
ATOM 3266 O O . ARG B 1 43 ? 17.406 -5.977 4.316 1 93.06 43 ARG B O 1
ATOM 3273 N N . LYS B 1 44 ? 15.539 -4.809 4.254 1 94.19 44 LYS B N 1
ATOM 3274 C CA . LYS B 1 44 ? 15.922 -4.121 3.027 1 94.19 44 LYS B CA 1
ATOM 3275 C C . LYS B 1 44 ? 17.109 -3.186 3.273 1 94.19 44 LYS B C 1
ATOM 3277 O O . LYS B 1 44 ? 18.031 -3.121 2.463 1 94.19 44 LYS B O 1
ATOM 3282 N N . ILE B 1 45 ? 17.016 -2.537 4.383 1 95.56 45 ILE B N 1
ATOM 3283 C CA . ILE B 1 45 ? 18.109 -1.639 4.723 1 95.56 45 ILE B CA 1
ATOM 3284 C C . ILE B 1 45 ? 19.422 -2.432 4.836 1 95.56 45 ILE B C 1
ATOM 3286 O O . ILE B 1 45 ? 20.469 -1.982 4.371 1 95.56 45 ILE B O 1
ATOM 3290 N N . SER B 1 46 ? 19.312 -3.586 5.438 1 95.94 46 SER B N 1
ATOM 3291 C CA . SER B 1 46 ? 20.469 -4.477 5.523 1 95.94 46 SER B CA 1
ATOM 3292 C C . SER B 1 46 ? 21.031 -4.781 4.141 1 95.94 46 SER B C 1
ATOM 3294 O O . SER B 1 46 ? 22.25 -4.727 3.939 1 95.94 46 SER B O 1
ATOM 3296 N N . LYS B 1 47 ? 20.203 -4.992 3.191 1 95.88 47 LYS B N 1
ATOM 3297 C CA . LYS B 1 47 ? 20.625 -5.305 1.83 1 95.88 47 LYS B CA 1
ATOM 3298 C C . LYS B 1 47 ? 21.297 -4.102 1.176 1 95.88 47 LYS B C 1
ATOM 3300 O O . LYS B 1 47 ? 22.25 -4.262 0.415 1 95.88 47 LYS B O 1
ATOM 3305 N N . TYR B 1 48 ? 20.844 -2.939 1.518 1 95.88 48 TYR B N 1
ATOM 3306 C CA . TYR B 1 48 ? 21.484 -1.743 0.976 1 95.88 48 TYR B CA 1
ATOM 3307 C C . TYR B 1 48 ? 22.906 -1.604 1.485 1 95.88 48 TYR B C 1
ATOM 3309 O O . TYR B 1 48 ? 23.812 -1.265 0.723 1 95.88 48 TYR B O 1
ATOM 3317 N N . PHE B 1 49 ? 23.078 -1.886 2.764 1 95.06 49 PHE B N 1
ATOM 3318 C CA . PHE B 1 49 ? 24.438 -1.85 3.314 1 95.06 49 PHE B CA 1
ATOM 3319 C C . PHE B 1 49 ? 25.344 -2.838 2.59 1 95.06 49 PHE B C 1
ATOM 3321 O O . PHE B 1 49 ? 26.5 -2.521 2.285 1 95.06 49 PHE B O 1
ATOM 3328 N N . GLU B 1 50 ? 24.797 -3.926 2.285 1 95.12 50 GLU B N 1
ATOM 3329 C CA . GLU B 1 50 ? 25.562 -4.957 1.594 1 95.12 50 GLU B CA 1
ATOM 3330 C C . GLU B 1 50 ? 25.906 -4.523 0.173 1 95.12 50 GLU B C 1
ATOM 3332 O O . GLU B 1 50 ? 27.062 -4.645 -0.252 1 95.12 50 GLU B O 1
ATOM 3337 N N . ILE B 1 51 ? 25.016 -3.994 -0.54 1 94.88 51 ILE B N 1
ATOM 3338 C CA . ILE B 1 51 ? 25.188 -3.627 -1.94 1 94.88 51 ILE B CA 1
ATOM 3339 C C . ILE B 1 51 ? 26.141 -2.434 -2.047 1 94.88 51 ILE B C 1
ATOM 3341 O O . ILE B 1 51 ? 27.062 -2.43 -2.877 1 94.88 51 ILE B O 1
ATOM 3345 N N . PHE B 1 52 ? 25.984 -1.473 -1.133 1 93.38 52 PHE B N 1
ATOM 3346 C CA . PHE B 1 52 ? 26.719 -0.219 -1.28 1 93.38 52 PHE B CA 1
ATOM 3347 C C . PHE B 1 52 ? 28.094 -0.31 -0.624 1 93.38 52 PHE B C 1
ATOM 3349 O O . PHE B 1 52 ? 29.062 0.245 -1.134 1 93.38 52 PHE B O 1
ATOM 3356 N N . LEU B 1 53 ? 28.172 -1.027 0.482 1 91.69 53 LEU B N 1
ATOM 3357 C CA . LEU B 1 53 ? 29.406 -0.974 1.266 1 91.69 53 LEU B CA 1
ATOM 3358 C C . LEU B 1 53 ? 30.047 -2.354 1.364 1 91.69 53 LEU B C 1
ATOM 3360 O O . LEU B 1 53 ? 31.172 -2.488 1.869 1 91.69 53 LEU B O 1
ATOM 3364 N N . GLY B 1 54 ? 29.266 -3.379 0.95 1 89.94 54 GLY B N 1
ATOM 3365 C CA . GLY B 1 54 ? 29.797 -4.73 1.012 1 89.94 54 GLY B CA 1
ATOM 3366 C C . GLY B 1 54 ? 29.812 -5.309 2.416 1 89.94 54 GLY B C 1
ATOM 3367 O O . GLY B 1 54 ? 30.594 -6.203 2.723 1 89.94 54 GLY B O 1
ATOM 3368 N N . ILE B 1 55 ? 29.078 -4.742 3.32 1 90.56 55 ILE B N 1
ATOM 3369 C CA . ILE B 1 55 ? 29.031 -5.223 4.699 1 90.56 55 ILE B CA 1
ATOM 3370 C C . ILE B 1 55 ? 27.641 -5.785 4.996 1 90.56 55 ILE B C 1
ATOM 3372 O O . ILE B 1 55 ? 26.625 -5.227 4.559 1 90.56 55 ILE B O 1
ATOM 3376 N N . ARG B 1 56 ? 27.672 -6.84 5.711 1 90.38 56 ARG B N 1
ATOM 3377 C CA . ARG B 1 56 ? 26.406 -7.445 6.121 1 90.38 56 ARG B CA 1
ATOM 3378 C C . ARG B 1 56 ? 26.016 -7.008 7.531 1 90.38 56 ARG B C 1
ATOM 3380 O O . ARG B 1 56 ? 26.641 -7.438 8.508 1 90.38 56 ARG B O 1
ATOM 3387 N N . VAL B 1 57 ? 25.172 -6.168 7.66 1 92.75 57 VAL B N 1
ATOM 3388 C CA . VAL B 1 57 ? 24.609 -5.719 8.938 1 92.75 57 VAL B CA 1
ATOM 3389 C C . VAL B 1 57 ? 23.25 -6.367 9.172 1 92.75 57 VAL B C 1
ATOM 3391 O O . VAL B 1 57 ? 22.375 -6.309 8.305 1 92.75 57 VAL B O 1
ATOM 3394 N N . SER B 1 58 ? 23.016 -7 10.25 1 94.94 58 SER B N 1
ATOM 3395 C CA . SER B 1 58 ? 21.734 -7.652 10.531 1 94.94 58 SER B CA 1
ATOM 3396 C C . SER B 1 58 ? 20.625 -6.629 10.75 1 94.94 58 SER B C 1
ATOM 3398 O O . SER B 1 58 ? 20.891 -5.484 11.125 1 94.94 58 SER B O 1
ATOM 3400 N N . HIS B 1 59 ? 19.453 -7.062 10.516 1 94.69 59 HIS B N 1
ATOM 3401 C CA . HIS B 1 59 ? 18.297 -6.191 10.742 1 94.69 59 HIS B CA 1
ATOM 3402 C C . HIS B 1 59 ? 18.188 -5.805 12.211 1 94.69 59 HIS B C 1
ATOM 3404 O O . HIS B 1 59 ? 17.766 -4.688 12.539 1 94.69 59 HIS B O 1
ATOM 3410 N N . GLN B 1 60 ? 18.578 -6.707 13.055 1 94.69 60 GLN B N 1
ATOM 3411 C CA . GLN B 1 60 ? 18.531 -6.418 14.484 1 94.69 60 GLN B CA 1
ATOM 3412 C C . GLN B 1 60 ? 19.516 -5.309 14.859 1 94.69 60 GLN B C 1
ATOM 3414 O O . GLN B 1 60 ? 19.203 -4.445 15.68 1 94.69 60 GLN B O 1
ATOM 3419 N N . THR B 1 61 ? 20.672 -5.359 14.289 1 94.19 61 THR B N 1
ATOM 3420 C CA . THR B 1 61 ? 21.672 -4.324 14.531 1 94.19 61 THR B CA 1
ATOM 3421 C C . THR B 1 61 ? 21.172 -2.965 14.047 1 94.19 61 THR B C 1
ATOM 3423 O O . THR B 1 61 ? 21.328 -1.958 14.742 1 94.19 61 THR B O 1
ATOM 3426 N N . ILE B 1 62 ? 20.562 -2.947 12.875 1 95.12 62 ILE B N 1
ATOM 3427 C CA . ILE B 1 62 ? 20.016 -1.715 12.328 1 95.12 62 ILE B CA 1
ATOM 3428 C C . ILE B 1 62 ? 18.922 -1.188 13.25 1 95.12 62 ILE B C 1
ATOM 3430 O O . ILE B 1 62 ? 18.828 0.017 13.5 1 95.12 62 ILE B O 1
ATOM 3434 N N . LYS B 1 63 ? 18.109 -2.115 13.734 1 94.56 63 LYS B N 1
ATOM 3435 C CA . LYS B 1 63 ? 17.062 -1.749 14.695 1 94.56 63 LYS B CA 1
ATOM 3436 C C . LYS B 1 63 ? 17.656 -1.079 15.93 1 94.56 63 LYS B C 1
ATOM 3438 O O . LYS B 1 63 ? 17.188 -0.03 16.359 1 94.56 63 LYS B O 1
ATOM 3443 N N . ASN B 1 64 ? 18.703 -1.628 16.422 1 93.69 64 ASN B N 1
ATOM 3444 C CA . ASN B 1 64 ? 19.359 -1.097 17.609 1 93.69 64 ASN B CA 1
ATOM 3445 C C . ASN B 1 64 ? 19.953 0.287 17.359 1 93.69 64 ASN B C 1
ATOM 3447 O O . ASN B 1 64 ? 19.859 1.17 18.203 1 93.69 64 ASN B O 1
ATOM 3451 N N . TRP B 1 65 ? 20.5 0.412 16.188 1 93.44 65 TRP B N 1
ATOM 3452 C CA . TRP B 1 65 ? 21.109 1.683 15.82 1 93.44 65 TRP B CA 1
ATOM 3453 C C . TRP B 1 65 ? 20.062 2.783 15.695 1 93.44 65 TRP B C 1
ATOM 3455 O O . TRP B 1 65 ? 20.344 3.951 15.969 1 93.44 65 TRP B O 1
ATOM 3465 N N . SER B 1 66 ? 18.891 2.434 15.242 1 94.69 66 SER B N 1
ATOM 3466 C CA . SER B 1 66 ? 17.891 3.443 14.891 1 94.69 66 SER B CA 1
ATOM 3467 C C . SER B 1 66 ? 16.953 3.725 16.062 1 94.69 66 SER B C 1
ATOM 3469 O O . SER B 1 66 ? 16.266 4.738 16.078 1 94.69 66 SER B O 1
ATOM 3471 N N . ASN B 1 67 ? 16.953 2.861 17 1 94.69 67 ASN B N 1
ATOM 3472 C CA . ASN B 1 67 ? 15.969 2.938 18.078 1 94.69 67 ASN B CA 1
ATOM 3473 C C . ASN B 1 67 ? 16.172 4.184 18.938 1 94.69 67 ASN B C 1
ATOM 3475 O O . ASN B 1 67 ? 17.297 4.477 19.344 1 94.69 67 ASN B O 1
ATOM 3479 N N . LYS B 1 68 ? 15.094 4.887 19.219 1 93.5 68 LYS B N 1
ATOM 3480 C CA . LYS B 1 68 ? 15.141 6.078 20.062 1 93.5 68 LYS B CA 1
ATOM 3481 C C . LYS B 1 68 ? 14.398 5.848 21.375 1 93.5 68 LYS B C 1
ATOM 3483 O O . LYS B 1 68 ? 14.328 6.746 22.219 1 93.5 68 LYS B O 1
ATOM 3488 N N . ASN B 1 69 ? 13.789 4.758 21.562 1 92.38 69 ASN B N 1
ATOM 3489 C CA . ASN B 1 69 ? 13.156 4.273 22.781 1 92.38 69 ASN B CA 1
ATOM 3490 C C . ASN B 1 69 ? 12.086 5.238 23.281 1 92.38 69 ASN B C 1
ATOM 3492 O O . ASN B 1 69 ? 12.078 5.617 24.453 1 92.38 69 ASN B O 1
ATOM 3496 N N . HIS B 1 70 ? 11.18 5.523 22.406 1 93.25 70 HIS B N 1
ATOM 3497 C CA . HIS B 1 70 ? 10.055 6.379 22.781 1 93.25 70 HIS B CA 1
ATOM 3498 C C . HIS B 1 70 ? 8.945 5.57 23.438 1 93.25 70 HIS B C 1
ATOM 3500 O O . HIS B 1 70 ? 8.727 4.406 23.094 1 93.25 70 HIS B O 1
ATOM 3506 N N . LYS B 1 71 ? 8.297 6.164 24.328 1 90.81 71 LYS B N 1
ATOM 3507 C CA . LYS B 1 71 ? 7.164 5.5 24.969 1 90.81 71 LYS B CA 1
ATOM 3508 C C . LYS B 1 71 ? 5.852 5.852 24.281 1 90.81 71 LYS B C 1
ATOM 3510 O O . LYS B 1 71 ? 5.309 5.047 23.516 1 90.81 71 LYS B O 1
ATOM 3515 N N . GLU B 1 72 ? 5.465 7.184 24.375 1 93.94 72 GLU B N 1
ATOM 3516 C CA . GLU B 1 72 ? 4.176 7.508 23.781 1 93.94 72 GLU B CA 1
ATOM 3517 C C . GLU B 1 72 ? 4.242 8.82 23 1 93.94 72 GLU B C 1
ATOM 3519 O O . GLU B 1 72 ? 3.398 9.086 22.141 1 93.94 72 GLU B O 1
ATOM 3524 N N . THR B 1 73 ? 5.266 9.609 23.359 1 96.44 73 THR B N 1
ATOM 3525 C CA . THR B 1 73 ? 5.289 10.969 22.828 1 96.44 73 THR B CA 1
ATOM 3526 C C . THR B 1 73 ? 6.656 11.297 22.234 1 96.44 73 THR B C 1
ATOM 3528 O O . THR B 1 73 ? 7.688 10.852 22.75 1 96.44 73 THR B O 1
ATOM 3531 N N . ILE B 1 74 ? 6.586 11.977 21.141 1 97.38 74 ILE B N 1
ATOM 3532 C CA . ILE B 1 74 ? 7.805 12.555 20.578 1 97.38 74 ILE B CA 1
ATOM 3533 C C . ILE B 1 74 ? 7.68 14.07 20.516 1 97.38 74 ILE B C 1
ATOM 3535 O O . ILE B 1 74 ? 6.625 14.602 20.156 1 97.38 74 ILE B O 1
ATOM 3539 N N . ASN B 1 75 ? 8.695 14.758 20.922 1 96.12 75 ASN B N 1
ATOM 3540 C CA . ASN B 1 75 ? 8.742 16.219 20.938 1 96.12 75 ASN B CA 1
ATOM 3541 C C . ASN B 1 75 ? 9.781 16.75 19.969 1 96.12 75 ASN B C 1
ATOM 3543 O O . ASN B 1 75 ? 10.875 16.203 19.859 1 96.12 75 ASN B O 1
ATOM 3547 N N . ASN B 1 76 ? 9.422 17.734 19.25 1 95.44 76 ASN B N 1
ATOM 3548 C CA . ASN B 1 76 ? 10.367 18.391 18.344 1 95.44 76 ASN B CA 1
ATOM 3549 C C . ASN B 1 76 ? 11.398 19.219 19.109 1 95.44 76 ASN B C 1
ATOM 3551 O O . ASN B 1 76 ? 11.289 19.375 20.328 1 95.44 76 ASN B O 1
ATOM 3555 N N . GLU B 1 77 ? 12.391 19.656 18.391 1 83.31 77 GLU B N 1
ATOM 3556 C CA . GLU B 1 77 ? 13.406 20.516 18.984 1 83.31 77 GLU B CA 1
ATOM 3557 C C . GLU B 1 77 ? 12.789 21.797 19.547 1 83.31 77 GLU B C 1
ATOM 3559 O O . GLU B 1 77 ? 11.648 22.125 19.234 1 83.31 77 GLU B O 1
ATOM 3564 N N . GLU B 1 78 ? 13.516 22.359 20.406 1 79.25 78 GLU B N 1
ATOM 3565 C CA . GLU B 1 78 ? 13 23.578 21.031 1 79.25 78 GLU B CA 1
ATOM 3566 C C . GLU B 1 78 ? 13.211 24.797 20.141 1 79.25 78 GLU B C 1
ATOM 3568 O O . GLU B 1 78 ? 14.344 25.094 19.734 1 79.25 78 GLU B O 1
ATOM 3573 N N . PHE B 1 79 ? 12.117 25.266 19.719 1 85.31 79 PHE B N 1
ATOM 3574 C CA . PHE B 1 79 ? 12.031 26.516 18.969 1 85.31 79 PHE B CA 1
ATOM 3575 C C . PHE B 1 79 ? 11.242 27.547 19.766 1 85.31 79 PHE B C 1
ATOM 3577 O O . PHE B 1 79 ? 10.688 27.25 20.812 1 85.31 79 PHE B O 1
ATOM 3584 N N . GLU B 1 80 ? 11.477 28.812 19.344 1 90.44 80 GLU B N 1
ATOM 3585 C CA . GLU B 1 80 ? 10.516 29.812 19.797 1 90.44 80 GLU B CA 1
ATOM 3586 C C . GLU B 1 80 ? 9.188 29.688 19.047 1 90.44 80 GLU B C 1
ATOM 3588 O O . GLU B 1 80 ? 9 30.281 17.984 1 90.44 80 GLU B O 1
ATOM 3593 N N . TYR B 1 81 ? 8.383 29 19.641 1 94.62 81 TYR B N 1
ATOM 3594 C CA . TYR B 1 81 ? 7.094 28.734 19 1 94.62 81 TYR B CA 1
ATOM 3595 C C . TYR B 1 81 ? 6.234 29.984 18.969 1 94.62 81 TYR B C 1
ATOM 3597 O O . TYR B 1 81 ? 6.348 30.859 19.828 1 94.62 81 TYR B O 1
ATOM 3605 N N . SER B 1 82 ? 5.355 30.078 18.031 1 95.5 82 SER B N 1
ATOM 3606 C CA . SER B 1 82 ? 4.621 31.297 17.719 1 95.5 82 SER B CA 1
ATOM 3607 C C . SER B 1 82 ? 3.424 31.469 18.656 1 95.5 82 SER B C 1
ATOM 3609 O O . SER B 1 82 ? 2.984 32.594 18.906 1 95.5 82 SER B O 1
ATOM 3611 N N . GLY B 1 83 ? 2.879 30.344 19.047 1 96.5 83 GLY B N 1
ATOM 3612 C CA . GLY B 1 83 ? 1.654 30.391 19.828 1 96.5 83 GLY B CA 1
ATOM 3613 C C . GLY B 1 83 ? 0.408 30.125 19 1 96.5 83 GLY B C 1
ATOM 3614 O O . GLY B 1 83 ? -0.691 30 19.547 1 96.5 83 GLY B O 1
ATOM 3615 N N . TYR B 1 84 ? 0.571 30.078 17.719 1 97.81 84 TYR B N 1
ATOM 3616 C CA . TYR B 1 84 ? -0.512 29.734 16.797 1 97.81 84 TYR B CA 1
ATOM 3617 C C . TYR B 1 84 ? -0.403 28.281 16.359 1 97.81 84 TYR B C 1
ATOM 3619 O O . TYR B 1 84 ? 0.501 27.922 15.594 1 97.81 84 TYR B O 1
ATOM 3627 N N . TYR B 1 85 ? -1.33 27.484 16.844 1 97.44 85 TYR B N 1
ATOM 3628 C CA . TYR B 1 85 ? -1.189 26.047 16.656 1 97.44 85 TYR B CA 1
ATOM 3629 C C . TYR B 1 85 ? -2.391 25.469 15.914 1 97.44 85 TYR B C 1
ATOM 3631 O O . TYR B 1 85 ? -3.482 26.047 15.953 1 97.44 85 TYR B O 1
ATOM 3639 N N . VAL B 1 86 ? -2.129 24.391 15.242 1 98 86 VAL B N 1
ATOM 3640 C CA . VAL B 1 86 ? -3.154 23.547 14.625 1 98 86 VAL B CA 1
ATOM 3641 C C . VAL B 1 86 ? -3.104 22.141 15.227 1 98 86 VAL B C 1
ATOM 3643 O O . VAL B 1 86 ? -2.023 21.578 15.406 1 98 86 VAL B O 1
ATOM 3646 N N . TYR B 1 87 ? -4.246 21.672 15.57 1 96.75 87 TYR B N 1
ATOM 3647 C CA . TYR B 1 87 ? -4.336 20.328 16.109 1 96.75 87 TYR B CA 1
ATOM 3648 C C . TYR B 1 87 ? -5.121 19.406 15.18 1 96.75 87 TYR B C 1
ATOM 3650 O O . TYR B 1 87 ? -6.145 19.812 14.617 1 96.75 87 TYR B O 1
ATOM 3658 N N . ASP B 1 88 ? -4.559 18.25 15.023 1 96.12 88 ASP B N 1
ATOM 3659 C CA . ASP B 1 88 ? -5.254 17.234 14.25 1 96.12 88 ASP B CA 1
ATOM 3660 C C . ASP B 1 88 ? -4.805 15.828 14.656 1 96.12 88 ASP B C 1
ATOM 3662 O O . ASP B 1 88 ? -3.83 15.672 15.391 1 96.12 88 ASP B O 1
ATOM 3666 N N . GLU B 1 89 ? -5.641 14.898 14.172 1 95.12 89 GLU B N 1
ATOM 3667 C CA . GLU B 1 89 ? -5.344 13.5 14.477 1 95.12 89 GLU B CA 1
ATOM 3668 C C . GLU B 1 89 ? -5.324 12.648 13.219 1 95.12 89 GLU B C 1
ATOM 3670 O O . GLU B 1 89 ? -6.051 12.93 12.258 1 95.12 89 GLU B O 1
ATOM 3675 N N . GLN B 1 90 ? -4.508 11.656 13.273 1 95.62 90 GLN B N 1
ATOM 3676 C CA . GLN B 1 90 ? -4.453 10.664 12.203 1 95.62 90 GLN B CA 1
ATOM 3677 C C . GLN B 1 90 ? -4.684 9.258 12.742 1 95.62 90 GLN B C 1
ATOM 3679 O O . GLN B 1 90 ? -4.07 8.859 13.734 1 95.62 90 GLN B O 1
ATOM 3684 N N . PHE B 1 91 ? -5.547 8.594 12.102 1 94.06 91 PHE B N 1
ATOM 3685 C CA . PHE B 1 91 ? -5.801 7.191 12.422 1 94.06 91 PHE B CA 1
ATOM 3686 C C . PHE B 1 91 ? -4.645 6.312 11.953 1 94.06 91 PHE B C 1
ATOM 3688 O O . PHE B 1 91 ? -4.102 6.52 10.867 1 94.06 91 PHE B O 1
ATOM 3695 N N . LEU B 1 92 ? -4.281 5.379 12.734 1 94.5 92 LEU B N 1
ATOM 3696 C CA . LEU B 1 92 ? -3.297 4.379 12.328 1 94.5 92 LEU B CA 1
ATOM 3697 C C . LEU B 1 92 ? -3.592 3.031 12.977 1 94.5 92 LEU B C 1
ATOM 3699 O O . LEU B 1 92 ? -4.465 2.93 13.836 1 94.5 92 LEU B O 1
ATOM 3703 N N . ARG B 1 93 ? -2.998 1.996 12.555 1 94.88 93 ARG B N 1
ATOM 3704 C CA . ARG B 1 93 ? -3.158 0.671 13.148 1 94.88 93 ARG B CA 1
ATOM 3705 C C . ARG B 1 93 ? -1.825 0.135 13.656 1 94.88 93 ARG B C 1
ATOM 3707 O O . ARG B 1 93 ? -0.806 0.238 12.969 1 94.88 93 ARG B O 1
ATOM 3714 N N . LEU B 1 94 ? -1.856 -0.321 14.859 1 93.75 94 LEU B N 1
ATOM 3715 C CA . LEU B 1 94 ? -0.732 -1.017 15.477 1 93.75 94 LEU B CA 1
ATOM 3716 C C . LEU B 1 94 ? -1.089 -2.469 15.773 1 93.75 94 LEU B C 1
ATOM 3718 O O . LEU B 1 94 ? -1.964 -2.742 16.594 1 93.75 94 LEU B O 1
ATOM 3722 N N . ASN B 1 95 ? -0.438 -3.309 15.039 1 92.56 95 ASN B N 1
ATOM 3723 C CA . ASN B 1 95 ? -0.732 -4.734 15.172 1 92.56 95 ASN B CA 1
ATOM 3724 C C . ASN B 1 95 ? -2.223 -5.016 15 1 92.56 95 ASN B C 1
ATOM 3726 O O . ASN B 1 95 ? -2.824 -5.711 15.82 1 92.56 95 ASN B O 1
ATOM 3730 N N . GLY B 1 96 ? -2.787 -4.336 14.109 1 90.94 96 GLY B N 1
ATOM 3731 C CA . GLY B 1 96 ? -4.168 -4.586 13.734 1 90.94 96 GLY B CA 1
ATOM 3732 C C . GLY B 1 96 ? -5.164 -3.795 14.562 1 90.94 96 GLY B C 1
ATOM 3733 O O . GLY B 1 96 ? -6.371 -3.85 14.312 1 90.94 96 GLY B O 1
ATOM 3734 N N . VAL B 1 97 ? -4.68 -3.189 15.5 1 94.5 97 VAL B N 1
ATOM 3735 C CA . VAL B 1 97 ? -5.562 -2.465 16.406 1 94.5 97 VAL B CA 1
ATOM 3736 C C . VAL B 1 97 ? -5.523 -0.972 16.094 1 94.5 97 VAL B C 1
ATOM 3738 O O . VAL B 1 97 ? -4.449 -0.409 15.867 1 94.5 97 VAL B O 1
ATOM 3741 N N . LYS B 1 98 ? -6.633 -0.402 16.188 1 94.25 98 LYS B N 1
ATOM 3742 C CA . LYS B 1 98 ? -6.766 1.018 15.875 1 94.25 98 LYS B CA 1
ATOM 3743 C C . LYS B 1 98 ? -6.078 1.88 16.938 1 94.25 98 LYS B C 1
ATOM 3745 O O . LYS B 1 98 ? -6.203 1.62 18.125 1 94.25 98 LYS B O 1
ATOM 3750 N N . HIS B 1 99 ? -5.312 2.889 16.516 1 96.25 99 HIS B N 1
ATOM 3751 C CA . HIS B 1 99 ? -4.684 3.918 17.328 1 96.25 99 HIS B CA 1
ATOM 3752 C C . HIS B 1 99 ? -4.812 5.293 16.688 1 96.25 99 HIS B C 1
ATOM 3754 O O . HIS B 1 99 ? -5.285 5.406 15.555 1 96.25 99 HIS B O 1
ATOM 3760 N N . TYR B 1 100 ? -4.418 6.297 17.438 1 95.88 100 TYR B N 1
ATOM 3761 C CA . TYR B 1 100 ? -4.5 7.664 16.938 1 95.88 100 TYR B CA 1
ATOM 3762 C C . TYR B 1 100 ? -3.182 8.398 17.141 1 95.88 100 TYR B C 1
ATOM 3764 O O . TYR B 1 100 ? -2.602 8.352 18.234 1 95.88 100 TYR B O 1
ATOM 3772 N N . ARG B 1 101 ? -2.73 8.977 16.125 1 97.06 101 ARG B N 1
ATOM 3773 C CA . ARG B 1 101 ? -1.598 9.898 16.156 1 97.06 101 ARG B CA 1
ATOM 3774 C C . ARG B 1 101 ? -2.062 11.328 16.391 1 97.06 101 ARG B C 1
ATOM 3776 O O . ARG B 1 101 ? -2.695 11.938 15.531 1 97.06 101 ARG B O 1
ATOM 3783 N N . LEU B 1 102 ? -1.8 11.844 17.594 1 97 102 LEU B N 1
ATOM 3784 C CA . LEU B 1 102 ? -2.109 13.227 17.938 1 97 102 LEU B CA 1
ATOM 3785 C C . LEU B 1 102 ? -0.958 14.156 17.547 1 97 102 LEU B C 1
ATOM 3787 O O . LEU B 1 102 ? 0.205 13.852 17.828 1 97 102 LEU B O 1
ATOM 3791 N N . THR B 1 103 ? -1.28 15.25 16.938 1 98.12 103 THR B N 1
ATOM 3792 C CA . THR B 1 103 ? -0.215 16.156 16.516 1 98.12 103 THR B CA 1
ATOM 3793 C C . THR B 1 103 ? -0.593 17.609 16.812 1 98.12 103 THR B C 1
ATOM 3795 O O . THR B 1 103 ? -1.704 18.031 16.5 1 98.12 103 THR B O 1
ATOM 3798 N N . LEU B 1 104 ? 0.236 18.266 17.484 1 97.94 104 LEU B N 1
ATOM 3799 C CA . LEU B 1 104 ? 0.188 19.719 17.594 1 97.94 104 LEU B CA 1
ATOM 3800 C C . LEU B 1 104 ? 1.195 20.359 16.641 1 97.94 104 LEU B C 1
ATOM 3802 O O . LEU B 1 104 ? 2.379 20.016 16.656 1 97.94 104 LEU B O 1
ATOM 3806 N N . PHE B 1 105 ? 0.783 21.281 15.836 1 98.19 105 PHE B N 1
ATOM 3807 C CA . PHE B 1 105 ? 1.561 21.828 14.734 1 98.19 105 PHE B CA 1
ATOM 3808 C C . PHE B 1 105 ? 1.604 23.344 14.789 1 98.19 105 PHE B C 1
ATOM 3810 O O . PHE B 1 105 ? 0.568 24 14.953 1 98.19 105 PHE B O 1
ATOM 3817 N N . ASP B 1 106 ? 2.736 23.906 14.82 1 97.12 106 ASP B N 1
ATOM 3818 C CA . ASP B 1 106 ? 2.867 25.359 14.773 1 97.12 106 ASP B CA 1
ATOM 3819 C C . ASP B 1 106 ? 2.627 25.891 13.359 1 97.12 106 ASP B C 1
ATOM 3821 O O . ASP B 1 106 ? 3.406 25.609 12.445 1 97.12 106 ASP B O 1
ATOM 3825 N N . ALA B 1 107 ? 1.696 26.656 13.188 1 95.81 107 ALA B N 1
ATOM 3826 C CA . ALA B 1 107 ? 1.24 27.094 11.867 1 95.81 107 ALA B CA 1
ATOM 3827 C C . ALA B 1 107 ? 2.209 28.094 11.25 1 95.81 107 ALA B C 1
ATOM 3829 O O . ALA B 1 107 ? 2.408 28.109 10.039 1 95.81 107 ALA B O 1
ATOM 3830 N N . ILE B 1 108 ? 2.797 28.891 11.961 1 95 108 ILE B N 1
ATOM 3831 C CA . ILE B 1 108 ? 3.654 29.953 11.453 1 95 108 ILE B CA 1
ATOM 3832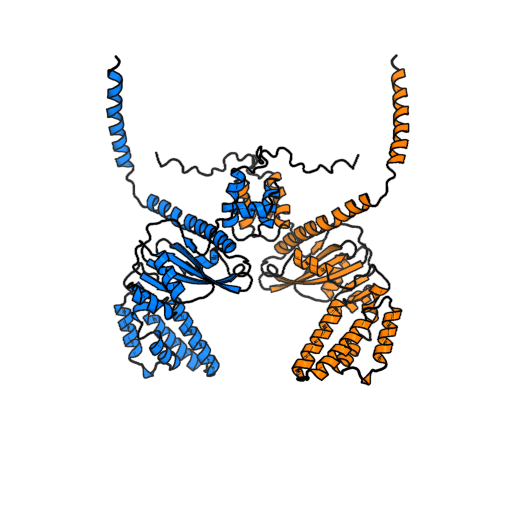 C C . ILE B 1 108 ? 5.02 29.391 11.078 1 95 108 ILE B C 1
ATOM 3834 O O . ILE B 1 108 ? 5.508 29.609 9.969 1 95 108 ILE B O 1
ATOM 3838 N N . LEU B 1 109 ? 5.57 28.656 12 1 93.94 109 LEU B N 1
ATOM 3839 C CA . LEU B 1 109 ? 6.875 28.047 11.758 1 93.94 109 LEU B CA 1
ATOM 3840 C C . LEU B 1 109 ? 6.762 26.891 10.766 1 93.94 109 LEU B C 1
ATOM 3842 O O . LEU B 1 109 ? 7.762 26.469 10.188 1 93.94 109 LEU B O 1
ATOM 3846 N N . ASN B 1 110 ? 5.566 26.359 10.609 1 96.19 110 ASN B N 1
ATOM 3847 C CA . ASN B 1 110 ? 5.301 25.203 9.75 1 96.19 110 ASN B CA 1
ATOM 3848 C C . ASN B 1 110 ? 6.074 23.969 10.203 1 96.19 110 ASN B C 1
ATOM 3850 O O . ASN B 1 110 ? 6.715 23.297 9.391 1 96.19 110 ASN B O 1
ATOM 3854 N N . VAL B 1 111 ? 6.074 23.703 11.5 1 96.94 111 VAL B N 1
ATOM 3855 C CA . VAL B 1 111 ? 6.746 22.531 12.062 1 96.94 111 VAL B CA 1
ATOM 3856 C C . VAL B 1 111 ? 5.875 21.906 13.148 1 96.94 111 VAL B C 1
ATOM 3858 O O . VAL B 1 111 ? 5.117 22.609 13.82 1 96.94 111 VAL B O 1
ATOM 3861 N N . PRO B 1 112 ? 5.969 20.625 13.328 1 97.75 112 PRO B N 1
ATOM 3862 C CA . PRO B 1 112 ? 5.273 19.984 14.438 1 97.75 112 PRO B CA 1
ATOM 3863 C C . PRO B 1 112 ? 5.898 20.312 15.797 1 97.75 112 PRO B C 1
ATOM 3865 O O . PRO B 1 112 ? 7.121 20.453 15.898 1 97.75 112 PRO B O 1
ATOM 3868 N N . VAL B 1 113 ? 5.102 20.438 16.766 1 97.62 113 VAL B N 1
ATOM 3869 C CA . VAL B 1 113 ? 5.562 20.688 18.125 1 97.62 113 VAL B CA 1
ATOM 3870 C C . VAL B 1 113 ? 5.773 19.359 18.844 1 97.62 113 VAL B C 1
ATOM 3872 O O . VAL B 1 113 ? 6.84 19.109 19.422 1 97.62 113 VAL B O 1
ATOM 3875 N N . SER B 1 114 ? 4.75 18.562 18.812 1 97.75 114 SER B N 1
ATOM 3876 C CA . SER B 1 114 ? 4.77 17.266 19.469 1 97.75 114 SER B CA 1
ATOM 3877 C C . SER B 1 114 ? 3.758 16.312 18.844 1 97.75 114 SER B C 1
ATOM 3879 O O . SER B 1 114 ? 2.83 16.75 18.156 1 97.75 114 SER B O 1
ATOM 3881 N N . GLU B 1 115 ? 4.051 15.062 19.031 1 98.19 115 GLU B N 1
ATOM 3882 C CA . GLU B 1 115 ? 3.139 14.016 18.578 1 98.19 115 GLU B CA 1
ATOM 3883 C C . GLU B 1 115 ? 3.018 12.906 19.625 1 98.19 115 GLU B C 1
ATOM 3885 O O . GLU B 1 115 ? 3.984 12.602 20.328 1 98.19 115 GLU B O 1
ATOM 3890 N N . ARG B 1 116 ? 1.851 12.367 19.719 1 97.56 116 ARG B N 1
ATOM 3891 C CA . ARG B 1 116 ? 1.563 11.312 20.672 1 97.56 116 ARG B CA 1
ATOM 3892 C C . ARG B 1 116 ? 0.685 10.227 20.062 1 97.56 116 ARG B C 1
ATOM 3894 O O . ARG B 1 116 ? -0.216 10.531 19.281 1 97.56 116 ARG B O 1
ATOM 3901 N N . ILE B 1 117 ? 1.001 9.016 20.391 1 96.81 117 ILE B N 1
ATOM 3902 C CA . ILE B 1 117 ? 0.166 7.91 19.938 1 96.81 117 ILE B CA 1
ATOM 3903 C C . ILE B 1 117 ? -0.684 7.398 21.094 1 96.81 117 ILE B C 1
ATOM 3905 O O . ILE B 1 117 ? -0.154 7.051 22.156 1 96.81 117 ILE B O 1
ATOM 3909 N N . VAL B 1 118 ? -2.02 7.352 20.844 1 95.5 118 VAL B N 1
ATOM 3910 C CA . VAL B 1 118 ? -2.932 6.883 21.891 1 95.5 118 VAL B CA 1
ATOM 3911 C C . VAL B 1 118 ? -3.877 5.832 21.312 1 95.5 118 VAL B C 1
ATOM 3913 O O . VAL B 1 118 ? -4.137 5.816 20.109 1 95.5 118 VAL B O 1
ATOM 3916 N N . ARG B 1 119 ? -4.359 5.047 22.078 1 92.69 119 ARG B N 1
ATOM 3917 C CA . ARG B 1 119 ? -5.246 3.963 21.656 1 92.69 119 ARG B CA 1
ATOM 3918 C C . ARG B 1 119 ? -6.676 4.465 21.484 1 92.69 119 ARG B C 1
ATOM 3920 O O . ARG B 1 119 ? -7.406 3.971 20.625 1 92.69 119 ARG B O 1
ATOM 3927 N N . ARG B 1 120 ? -7.047 5.461 22.281 1 90.69 120 ARG B N 1
ATOM 3928 C CA . ARG B 1 120 ? -8.414 5.969 22.234 1 90.69 120 ARG B CA 1
ATOM 3929 C C . ARG B 1 120 ? -8.438 7.484 22.094 1 90.69 120 ARG B C 1
ATOM 3931 O O . ARG B 1 120 ? -7.582 8.18 22.656 1 90.69 120 ARG B O 1
ATOM 3938 N N . ARG B 1 121 ? -9.422 7.82 21.391 1 85.31 121 ARG B N 1
ATOM 3939 C CA . ARG B 1 121 ? -9.633 9.258 21.219 1 85.31 121 ARG B CA 1
ATOM 3940 C C . ARG B 1 121 ? -10.516 9.812 22.328 1 85.31 121 ARG B C 1
ATOM 3942 O O . ARG B 1 121 ? -11.719 10 22.125 1 85.31 121 ARG B O 1
ATOM 3949 N N . ILE B 1 122 ? -9.93 9.977 23.438 1 85.62 122 ILE B N 1
ATOM 3950 C CA . ILE B 1 122 ? -10.68 10.5 24.562 1 85.62 122 ILE B CA 1
ATOM 3951 C C . ILE B 1 122 ? -10.273 11.953 24.828 1 85.62 122 ILE B C 1
ATOM 3953 O O . ILE B 1 122 ? -9.117 12.32 24.625 1 85.62 122 ILE B O 1
ATOM 3957 N N . LEU B 1 123 ? -11.25 12.641 25.281 1 85.5 123 LEU B N 1
ATOM 3958 C CA . LEU B 1 123 ? -11.07 14.07 25.516 1 85.5 123 LEU B CA 1
ATOM 3959 C C . LEU B 1 123 ? -9.945 14.328 26.5 1 85.5 123 LEU B C 1
ATOM 3961 O O . LEU B 1 123 ? -9.133 15.234 26.312 1 85.5 123 LEU B O 1
ATOM 3965 N N . LYS B 1 124 ? -10 13.523 27.469 1 87.75 124 LYS B N 1
ATOM 3966 C CA . LYS B 1 124 ? -9.008 13.703 28.531 1 87.75 124 LYS B CA 1
ATOM 3967 C C . LYS B 1 124 ? -7.59 13.578 27.969 1 87.75 124 LYS B C 1
ATOM 3969 O O . LYS B 1 124 ? -6.711 14.375 28.312 1 87.75 124 LYS B O 1
ATOM 3974 N N . ASN B 1 125 ? -7.434 12.641 27.109 1 88.75 125 ASN B N 1
ATOM 3975 C CA . ASN B 1 125 ? -6.117 12.422 26.516 1 88.75 125 ASN B CA 1
ATOM 3976 C C . ASN B 1 125 ? -5.719 13.562 25.594 1 88.75 125 ASN B C 1
ATOM 3978 O O . ASN B 1 125 ? -4.555 13.977 25.578 1 88.75 125 ASN B O 1
ATOM 3982 N N . THR B 1 126 ? -6.645 14.078 24.891 1 90.12 126 THR B N 1
ATOM 3983 C CA . THR B 1 126 ? -6.387 15.18 23.969 1 90.12 126 THR B CA 1
ATOM 3984 C C . THR B 1 126 ? -6.02 16.453 24.734 1 90.12 126 THR B C 1
ATOM 3986 O O . THR B 1 126 ? -5.047 17.125 24.375 1 90.12 126 THR B O 1
ATOM 3989 N N . LYS B 1 127 ? -6.855 16.703 25.75 1 92.5 127 LYS B N 1
ATOM 3990 C CA . LYS B 1 127 ? -6.59 17.891 26.578 1 92.5 127 LYS B CA 1
ATOM 3991 C C . LYS B 1 127 ? -5.203 17.812 27.203 1 92.5 127 LYS B C 1
ATOM 3993 O O . LYS B 1 127 ? -4.43 18.766 27.141 1 92.5 127 LYS B O 1
ATOM 3998 N N . LYS B 1 128 ? -4.922 16.672 27.75 1 93.69 128 LYS B N 1
ATOM 3999 C CA . LYS B 1 128 ? -3.619 16.484 28.375 1 93.69 128 LYS B CA 1
ATOM 4000 C C . LYS B 1 128 ? -2.486 16.641 27.359 1 93.69 128 LYS B C 1
ATOM 4002 O O . LYS B 1 128 ? -1.464 17.266 27.672 1 93.69 128 LYS B O 1
ATOM 4007 N N . PHE B 1 129 ? -2.654 16.141 26.234 1 95.69 129 PHE B N 1
ATOM 4008 C CA . PHE B 1 129 ? -1.638 16.203 25.188 1 95.69 129 PHE B CA 1
ATOM 4009 C C . PHE B 1 129 ? -1.368 17.656 24.797 1 95.69 129 PHE B C 1
ATOM 4011 O O . PHE B 1 129 ? -0.212 18.078 24.688 1 95.69 129 PHE B O 1
ATOM 4018 N N . ILE B 1 130 ? -2.408 18.406 24.562 1 95.31 130 ILE B N 1
ATOM 4019 C CA . ILE B 1 130 ? -2.262 19.781 24.125 1 95.31 130 ILE B CA 1
ATOM 4020 C C . ILE B 1 130 ? -1.587 20.609 25.219 1 95.31 130 ILE B C 1
ATOM 4022 O O . ILE B 1 130 ? -0.672 21.391 24.938 1 95.31 130 ILE B O 1
ATOM 4026 N N . LEU B 1 131 ? -2.004 20.375 26.406 1 94 131 LEU B N 1
ATOM 4027 C CA . LEU B 1 131 ? -1.435 21.109 27.531 1 94 131 LEU B CA 1
ATOM 4028 C C . LEU B 1 131 ? 0.033 20.75 27.734 1 94 131 LEU B C 1
ATOM 4030 O O . LEU B 1 131 ? 0.87 21.641 27.938 1 94 131 LEU B O 1
ATOM 4034 N N . ASP B 1 132 ? 0.284 19.438 27.641 1 95.12 132 ASP B N 1
ATOM 4035 C CA . ASP B 1 132 ? 1.669 18.984 27.75 1 95.12 132 ASP B CA 1
ATOM 4036 C C . ASP B 1 132 ? 2.531 19.609 26.656 1 95.12 132 ASP B C 1
ATOM 4038 O O . ASP B 1 132 ? 3.684 19.969 26.891 1 95.12 132 ASP B O 1
ATOM 4042 N N . SER B 1 133 ? 1.995 19.766 25.484 1 95.81 133 SER B N 1
ATOM 4043 C CA . SER B 1 133 ? 2.732 20.203 24.297 1 95.81 133 SER B CA 1
ATOM 4044 C C . SER B 1 133 ? 2.961 21.703 24.312 1 95.81 133 SER B C 1
ATOM 4046 O O . SER B 1 133 ? 3.873 22.203 23.641 1 95.81 133 SER B O 1
ATOM 4048 N N . THR B 1 134 ? 2.137 22.406 25.062 1 94.44 134 THR B N 1
ATOM 4049 C CA . THR B 1 134 ? 2.225 23.875 25.031 1 94.44 134 THR B CA 1
ATOM 4050 C C . THR B 1 134 ? 2.797 24.391 26.344 1 94.44 134 THR B C 1
ATOM 4052 O O . THR B 1 134 ? 2.824 25.609 26.578 1 94.44 134 THR B O 1
ATOM 4055 N N . LYS B 1 135 ? 3.178 23.5 27.188 1 93.19 135 LYS B N 1
ATOM 4056 C CA . LYS B 1 135 ? 3.742 23.922 28.469 1 93.19 135 LYS B CA 1
ATOM 4057 C C . LYS B 1 135 ? 4.934 24.859 28.266 1 93.19 135 LYS B C 1
ATOM 4059 O O . LYS B 1 135 ? 5.855 24.547 27.516 1 93.19 135 LYS B O 1
ATOM 4064 N N . ASN B 1 136 ? 4.93 26.016 28.859 1 92.38 136 ASN B N 1
ATOM 4065 C CA . ASN B 1 136 ? 5.98 27.031 28.797 1 92.38 136 ASN B CA 1
ATOM 4066 C C . ASN B 1 136 ? 6.176 27.562 27.391 1 92.38 136 ASN B C 1
ATOM 4068 O O . ASN B 1 136 ? 7.293 27.906 27 1 92.38 136 ASN B O 1
ATOM 4072 N N . LYS B 1 137 ? 5.164 27.484 26.531 1 94.38 137 LYS B N 1
ATOM 4073 C CA . LYS B 1 137 ? 5.148 28.031 25.172 1 94.38 137 LYS B CA 1
ATOM 4074 C C . LYS B 1 137 ? 3.98 29 24.984 1 94.38 137 LYS B C 1
ATOM 4076 O O . LYS B 1 137 ? 2.953 28.875 25.656 1 94.38 137 LYS B O 1
ATOM 4081 N N . PRO B 1 138 ? 4.219 29.953 24.203 1 95.38 138 PRO B N 1
ATOM 4082 C CA . PRO B 1 138 ? 3.07 30.812 23.906 1 95.38 138 PRO B CA 1
ATOM 4083 C C . PRO B 1 138 ? 1.886 30.047 23.328 1 95.38 138 PRO B C 1
ATOM 4085 O O . PRO B 1 138 ? 2.076 29.094 22.578 1 95.38 138 PRO B O 1
ATOM 4088 N N . PHE B 1 139 ? 0.766 30.438 23.797 1 96.25 139 PHE B N 1
ATOM 4089 C CA . PHE B 1 139 ? -0.466 29.812 23.328 1 96.25 139 PHE B CA 1
ATOM 4090 C C . PHE B 1 139 ? -1.539 30.859 23.062 1 96.25 139 PHE B C 1
ATOM 4092 O O . PHE B 1 139 ? -2.223 31.297 23.984 1 96.25 139 PHE B O 1
ATOM 4099 N N . ILE B 1 140 ? -1.729 31.156 21.828 1 96.81 140 ILE B N 1
ATOM 4100 C CA . ILE B 1 140 ? -2.6 32.281 21.453 1 96.81 140 ILE B CA 1
ATOM 4101 C C . ILE B 1 140 ? -3.889 31.734 20.828 1 96.81 140 ILE B C 1
ATOM 4103 O O . ILE B 1 140 ? -4.984 32.188 21.188 1 96.81 140 ILE B O 1
ATOM 4107 N N . CYS B 1 141 ? -3.711 30.781 19.938 1 97.12 141 CYS B N 1
ATOM 4108 C CA . CYS B 1 141 ? -4.875 30.281 19.219 1 97.12 141 CYS B CA 1
ATOM 4109 C C . CYS B 1 141 ? -4.695 28.812 18.844 1 97.12 141 CYS B C 1
ATOM 4111 O O . CYS B 1 141 ? -3.578 28.375 18.562 1 97.12 141 CYS B O 1
ATOM 4113 N N . LEU B 1 142 ? -5.758 28.094 18.812 1 96.94 142 LEU B N 1
ATOM 4114 C CA . LEU B 1 142 ? -5.789 26.703 18.391 1 96.94 142 LEU B CA 1
ATOM 4115 C C . LEU B 1 142 ? -6.793 26.5 17.25 1 96.94 142 LEU B C 1
ATOM 4117 O O . LEU B 1 142 ? -7.965 26.875 17.391 1 96.94 142 LEU B O 1
ATOM 4121 N N . THR B 1 143 ? -6.316 26.016 16.188 1 97.38 143 THR B N 1
ATOM 4122 C CA . THR B 1 143 ? -7.184 25.656 15.078 1 97.38 143 THR B CA 1
ATOM 4123 C C . THR B 1 143 ? -7.465 24.156 15.086 1 97.38 143 THR B C 1
ATOM 4125 O O . THR B 1 143 ? -6.543 23.344 15.195 1 97.38 143 THR B O 1
ATOM 4128 N N . THR B 1 144 ? -8.695 23.734 15.008 1 96.12 144 THR B N 1
ATOM 4129 C CA . THR B 1 144 ? -9.086 22.328 15.016 1 96.12 144 THR B CA 1
ATOM 4130 C C . THR B 1 144 ? -10.172 22.062 13.977 1 96.12 144 THR B C 1
ATOM 4132 O O . THR B 1 144 ? -10.68 23 13.352 1 96.12 144 THR B O 1
ATOM 4135 N N . ASP B 1 145 ? -10.406 20.797 13.805 1 93.44 145 ASP B N 1
ATOM 4136 C CA . ASP B 1 145 ? -11.594 20.469 13.039 1 93.44 145 ASP B CA 1
ATOM 4137 C C . ASP B 1 145 ? -12.867 20.75 13.836 1 93.44 145 ASP B C 1
ATOM 4139 O O . ASP B 1 145 ? -12.828 21.453 14.844 1 93.44 145 ASP B O 1
ATOM 4143 N N . LEU B 1 146 ? -14.031 20.266 13.461 1 91.69 146 LEU B N 1
ATOM 4144 C CA . LEU B 1 146 ? -15.32 20.688 14 1 91.69 146 LEU B CA 1
ATOM 4145 C C . LEU B 1 146 ? -15.742 19.812 15.164 1 91.69 146 LEU B C 1
ATOM 4147 O O . LEU B 1 146 ? -16.844 19.953 15.688 1 91.69 146 LEU B O 1
ATOM 4151 N N . PHE B 1 147 ? -14.906 18.953 15.602 1 89.06 147 PHE B N 1
ATOM 4152 C CA . PHE B 1 147 ? -15.312 18.047 16.672 1 89.06 147 PHE B CA 1
ATOM 4153 C C . PHE B 1 147 ? -15.656 18.828 17.938 1 89.06 147 PHE B C 1
ATOM 4155 O O . PHE B 1 147 ? -14.844 19.625 18.422 1 89.06 147 PHE B O 1
ATOM 4162 N N . PRO B 1 148 ? -16.781 18.609 18.453 1 86.56 148 PRO B N 1
ATOM 4163 C CA . PRO B 1 148 ? -17.281 19.438 19.562 1 86.56 148 PRO B CA 1
ATOM 4164 C C . PRO B 1 148 ? -16.406 19.344 20.812 1 86.56 148 PRO B C 1
ATOM 4166 O O . PRO B 1 148 ? -16.344 20.297 21.594 1 86.56 148 PRO B O 1
ATOM 4169 N N . ILE B 1 149 ? -15.758 18.281 20.906 1 83.25 149 ILE B N 1
ATOM 4170 C CA . ILE B 1 149 ? -14.961 18.047 22.109 1 83.25 149 ILE B CA 1
ATOM 4171 C C . ILE B 1 149 ? -13.836 19.078 22.188 1 83.25 149 ILE B C 1
ATOM 4173 O O . ILE B 1 149 ? -13.438 19.484 23.281 1 83.25 149 ILE B O 1
ATOM 4177 N N . TYR B 1 150 ? -13.43 19.578 21.109 1 90 150 TYR B N 1
ATOM 4178 C CA . TYR B 1 150 ? -12.312 20.5 21.094 1 90 150 TYR B CA 1
ATOM 4179 C C . TYR B 1 150 ? -12.734 21.875 21.625 1 90 150 TYR B C 1
ATOM 4181 O O . TYR B 1 150 ? -11.914 22.609 22.188 1 90 150 TYR B O 1
ATOM 4189 N N . ARG B 1 151 ? -13.945 22.188 21.484 1 87.19 151 ARG B N 1
ATOM 4190 C CA . ARG B 1 151 ? -14.445 23.469 21.984 1 87.19 151 ARG B CA 1
ATOM 4191 C C . ARG B 1 151 ? -14.344 23.531 23.516 1 87.19 151 ARG B C 1
ATOM 4193 O O . ARG B 1 151 ? -13.906 24.547 24.062 1 87.19 151 ARG B O 1
ATOM 4200 N N . ASN B 1 152 ? -14.703 22.406 24.047 1 83.69 152 ASN B N 1
ATOM 4201 C CA . ASN B 1 152 ? -14.617 22.359 25.516 1 83.69 152 ASN B CA 1
ATOM 4202 C C . ASN B 1 152 ? -13.18 22.516 26 1 83.69 152 ASN B C 1
ATOM 4204 O O . ASN B 1 152 ? -12.914 23.25 26.953 1 83.69 152 ASN B O 1
ATOM 4208 N N . VAL B 1 153 ? -12.336 21.859 25.281 1 85 153 VAL B N 1
ATOM 4209 C CA . VAL B 1 153 ? -10.922 21.875 25.641 1 85 153 VAL B CA 1
ATOM 4210 C C . VAL B 1 153 ? -10.375 23.297 25.5 1 85 153 VAL B C 1
ATOM 4212 O O . VAL B 1 153 ? -9.719 23.812 26.406 1 85 153 VAL B O 1
ATOM 4215 N N . VAL B 1 154 ? -10.695 23.938 24.453 1 91 154 VAL B N 1
ATOM 4216 C CA . VAL B 1 154 ? -10.164 25.25 24.156 1 91 154 VAL B CA 1
ATOM 4217 C C . VAL B 1 154 ? -10.766 26.281 25.109 1 91 154 VAL B C 1
ATOM 4219 O O . VAL B 1 154 ? -10.07 27.188 25.562 1 91 154 VAL B O 1
ATOM 4222 N N . ASP B 1 155 ? -12.016 26.125 25.391 1 89.81 155 ASP B N 1
ATOM 4223 C CA . ASP B 1 155 ? -12.672 27.031 26.328 1 89.81 155 ASP B CA 1
ATOM 4224 C C . ASP B 1 155 ? -12.023 26.969 27.703 1 89.81 155 ASP B C 1
ATOM 4226 O O . ASP B 1 155 ? -11.852 28 28.359 1 89.81 155 ASP B O 1
ATOM 4230 N N . GLU B 1 156 ? -11.68 25.844 28.078 1 87.75 156 GLU B N 1
ATOM 4231 C CA . GLU B 1 156 ? -11.031 25.672 29.375 1 87.75 156 GLU B CA 1
ATOM 4232 C C . GLU B 1 156 ? -9.641 26.297 29.391 1 87.75 156 GLU B C 1
ATOM 4234 O O . GLU B 1 156 ? -9.195 26.812 30.422 1 87.75 156 GLU B O 1
ATOM 4239 N N . MET B 1 157 ? -9.008 26.312 28.297 1 90.31 157 MET B N 1
ATOM 4240 C CA . MET B 1 157 ? -7.641 26.812 28.203 1 90.31 157 MET B CA 1
ATOM 4241 C C . MET B 1 157 ? -7.629 28.328 28.047 1 90.31 157 MET B C 1
ATOM 4243 O O . MET B 1 157 ? -6.613 28.969 28.312 1 90.31 157 MET B O 1
ATOM 4247 N N . GLY B 1 158 ? -8.695 28.906 27.609 1 90.94 158 GLY B N 1
ATOM 4248 C CA . GLY B 1 158 ? -8.836 30.359 27.531 1 90.94 158 GLY B CA 1
ATOM 4249 C C . GLY B 1 158 ? -8.102 30.953 26.344 1 90.94 158 GLY B C 1
ATOM 4250 O O . GLY B 1 158 ? -7.52 32.031 26.438 1 90.94 158 GLY B O 1
ATOM 4251 N N . VAL B 1 159 ? -7.957 30.172 25.312 1 94.38 159 VAL B N 1
ATOM 4252 C CA . VAL B 1 159 ? -7.293 30.672 24.109 1 94.38 159 VAL B CA 1
ATOM 4253 C C . VAL B 1 159 ? -8.305 30.812 22.969 1 94.38 159 VAL B C 1
ATOM 4255 O O . VAL B 1 159 ? -9.445 30.359 23.094 1 94.38 159 VAL B O 1
ATOM 4258 N N . ASN B 1 160 ? -7.918 31.547 21.953 1 94.69 160 ASN B N 1
ATOM 4259 C CA . ASN B 1 160 ? -8.781 31.656 20.781 1 94.69 160 ASN B CA 1
ATOM 4260 C C . ASN B 1 160 ? -8.938 30.328 20.062 1 94.69 160 ASN B C 1
ATOM 4262 O O . ASN B 1 160 ? -7.992 29.531 20.016 1 94.69 160 ASN B O 1
ATOM 4266 N N . HIS B 1 161 ? -10.094 30.109 19.578 1 96.19 161 HIS B N 1
ATOM 4267 C CA . HIS B 1 161 ? -10.383 28.859 18.891 1 96.19 161 HIS B CA 1
ATOM 4268 C C . HIS B 1 161 ? -10.836 29.109 17.469 1 96.19 161 HIS B C 1
ATOM 4270 O O . HIS B 1 161 ? -11.859 29.75 17.234 1 96.19 161 HIS B O 1
ATOM 4276 N N . GLN B 1 162 ? -10.117 28.641 16.578 1 96.94 162 GLN B N 1
ATOM 4277 C CA . GLN B 1 162 ? -10.492 28.703 15.172 1 96.94 162 GLN B CA 1
ATOM 4278 C C . GLN B 1 162 ? -10.953 27.344 14.672 1 96.94 162 GLN B C 1
ATOM 4280 O O . GLN B 1 162 ? -10.234 26.344 14.812 1 96.94 162 GLN B O 1
ATOM 4285 N N . LEU B 1 163 ? -12.094 27.297 14.141 1 96.12 163 LEU B N 1
ATOM 4286 C CA . LEU B 1 163 ? -12.594 26.078 13.523 1 96.12 163 LEU B CA 1
ATOM 4287 C C . LEU B 1 163 ? -12.266 26.047 12.039 1 96.12 163 LEU B C 1
ATOM 4289 O O . LEU B 1 163 ? -12.375 27.062 11.352 1 96.12 163 LEU B O 1
ATOM 4293 N N . CYS B 1 164 ? -11.883 24.906 11.531 1 96.5 164 CYS B N 1
ATOM 4294 C CA . CYS B 1 164 ? -11.43 24.75 10.148 1 96.5 164 CYS B CA 1
ATOM 4295 C C . CYS B 1 164 ? -12.57 24.969 9.172 1 96.5 164 CYS B C 1
ATOM 4297 O O . CYS B 1 164 ? -13.539 24.203 9.164 1 96.5 164 CYS B O 1
ATOM 4299 N N . ILE B 1 165 ? -12.383 25.891 8.297 1 95.88 165 ILE B N 1
ATOM 4300 C CA . ILE B 1 165 ? -13.422 26.25 7.344 1 95.88 165 ILE B CA 1
ATOM 4301 C C . ILE B 1 165 ? -13.555 25.156 6.281 1 95.88 165 ILE B C 1
ATOM 4303 O O . ILE B 1 165 ? -14.656 24.906 5.781 1 95.88 165 ILE B O 1
ATOM 4307 N N . PHE B 1 166 ? -12.469 24.594 5.965 1 95.44 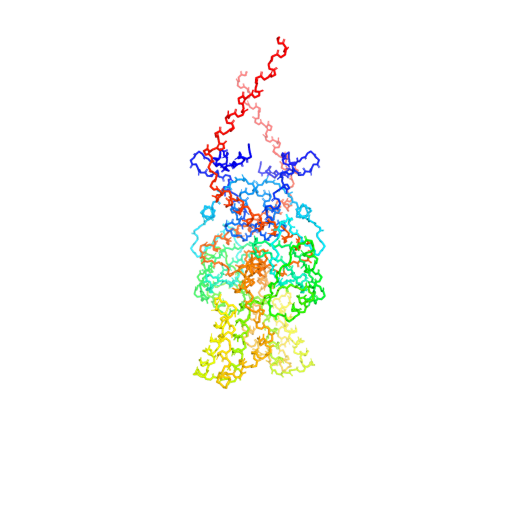166 PHE B N 1
ATOM 4308 C CA . PHE B 1 166 ? -12.523 23.516 4.988 1 95.44 166 PHE B CA 1
ATOM 4309 C C . PHE B 1 166 ? -13.43 22.391 5.473 1 95.44 166 PHE B C 1
ATOM 4311 O O . PHE B 1 166 ? -14.266 21.891 4.719 1 95.44 166 PHE B O 1
ATOM 4318 N N . HIS B 1 167 ? -13.25 21.984 6.719 1 94.62 167 HIS B N 1
ATOM 4319 C CA . HIS B 1 167 ? -14.086 20.938 7.281 1 94.62 167 HIS B CA 1
ATOM 4320 C C . HIS B 1 167 ? -15.539 21.375 7.371 1 94.62 167 HIS B C 1
ATOM 4322 O O . HIS B 1 167 ? -16.453 20.562 7.215 1 94.62 167 HIS B O 1
ATOM 4328 N N . LEU B 1 168 ? -15.75 22.625 7.66 1 95.81 168 LEU B N 1
ATOM 4329 C CA . LEU B 1 168 ? -17.109 23.156 7.668 1 95.81 168 LEU B CA 1
ATOM 4330 C C . LEU B 1 168 ? -17.781 22.953 6.309 1 95.81 168 LEU B C 1
ATOM 4332 O O . LEU B 1 168 ? -18.875 22.406 6.227 1 95.81 168 LEU B O 1
ATOM 4336 N N . PHE B 1 169 ? -17.062 23.328 5.266 1 96.62 169 PHE B N 1
ATOM 4337 C CA . PHE B 1 169 ? -17.609 23.234 3.916 1 96.62 169 PHE B CA 1
ATOM 4338 C C . PHE B 1 169 ? -17.812 21.781 3.52 1 96.62 169 PHE B C 1
ATOM 4340 O O . PHE B 1 169 ? -18.812 21.438 2.891 1 96.62 169 PHE B O 1
ATOM 4347 N N . GLN B 1 170 ? -16.906 20.984 3.904 1 95.5 170 GLN B N 1
ATOM 4348 C CA . GLN B 1 170 ? -17.016 19.562 3.6 1 95.5 170 GLN B CA 1
ATOM 4349 C C . GLN B 1 170 ? -18.25 18.953 4.281 1 95.5 170 GLN B C 1
ATOM 4351 O O . GLN B 1 170 ? -18.969 18.156 3.672 1 95.5 170 GLN B O 1
ATOM 4356 N N . THR B 1 171 ? -18.438 19.297 5.512 1 95.12 171 THR B N 1
ATOM 4357 C CA . THR B 1 171 ? -19.578 18.766 6.258 1 95.12 171 THR B CA 1
ATOM 4358 C C . THR B 1 171 ? -20.891 19.219 5.629 1 95.12 171 THR B C 1
ATOM 4360 O O . THR B 1 171 ? -21.844 18.453 5.531 1 95.12 171 THR B O 1
ATOM 4363 N N . ILE B 1 172 ? -20.922 20.469 5.242 1 95.69 172 ILE B N 1
ATOM 4364 C CA . ILE B 1 172 ? -22.109 20.984 4.57 1 95.69 172 ILE B CA 1
ATOM 4365 C C . ILE B 1 172 ? -22.406 20.172 3.316 1 95.69 172 ILE B C 1
ATOM 4367 O O . ILE B 1 172 ? -23.531 19.719 3.111 1 95.69 172 ILE B O 1
ATOM 4371 N N . ASN B 1 173 ? -21.422 19.938 2.512 1 95.81 173 ASN B N 1
ATOM 4372 C CA . ASN B 1 173 ? -21.578 19.188 1.271 1 95.81 173 ASN B CA 1
ATOM 4373 C C . ASN B 1 173 ? -22.016 17.75 1.533 1 95.81 173 ASN B C 1
ATOM 4375 O O . ASN B 1 173 ? -22.859 17.219 0.811 1 95.81 173 ASN B O 1
ATOM 4379 N N . TYR B 1 174 ? -21.5 17.234 2.516 1 95.81 174 TYR B N 1
ATOM 4380 C CA . TYR B 1 174 ? -21.859 15.867 2.877 1 95.81 174 TYR B CA 1
ATOM 4381 C C . TYR B 1 174 ? -23.328 15.781 3.281 1 95.81 174 TYR B C 1
ATOM 4383 O O . TYR B 1 174 ? -24.047 14.875 2.854 1 95.81 174 TYR B O 1
ATOM 4391 N N . LYS B 1 175 ? -23.734 16.688 4.078 1 94.62 175 LYS B N 1
ATOM 4392 C CA . LYS B 1 175 ? -25.109 16.719 4.531 1 94.62 175 LYS B CA 1
ATOM 4393 C C . LYS B 1 175 ? -26.078 16.938 3.365 1 94.62 175 LYS B C 1
ATOM 4395 O O . LYS B 1 175 ? -27.141 16.312 3.297 1 94.62 175 LYS B O 1
ATOM 4400 N N . LEU B 1 176 ? -25.656 17.797 2.48 1 96.06 176 LEU B N 1
ATOM 4401 C CA . LEU B 1 176 ? -26.5 18.078 1.32 1 96.06 176 LEU B CA 1
ATOM 4402 C C . LEU B 1 176 ? -26.625 16.859 0.42 1 96.06 176 LEU B C 1
ATOM 4404 O O . LEU B 1 176 ? -27.719 16.531 -0.046 1 96.06 176 LEU B O 1
ATOM 4408 N N . LYS B 1 177 ? -25.5 16.219 0.144 1 95.62 177 LYS B N 1
ATOM 4409 C CA . LYS B 1 177 ? -25.516 15.031 -0.692 1 95.62 177 LYS B CA 1
ATOM 4410 C C . LYS B 1 177 ? -26.406 13.945 -0.094 1 95.62 177 LYS B C 1
ATOM 4412 O O . LYS B 1 177 ? -27.234 13.352 -0.798 1 95.62 177 LYS B O 1
ATOM 4417 N N . GLY B 1 178 ? -26.25 13.758 1.201 1 94.81 178 GLY B N 1
ATOM 4418 C CA . GLY B 1 178 ? -27.078 12.773 1.882 1 94.81 178 GLY B CA 1
ATOM 4419 C C . GLY B 1 178 ? -28.562 13.117 1.837 1 94.81 178 GLY B C 1
ATOM 4420 O O . GLY B 1 178 ? -29.391 12.242 1.595 1 94.81 178 GLY B O 1
ATOM 4421 N N . TYR B 1 179 ? -28.891 14.328 2.064 1 94.81 179 TYR B N 1
ATOM 4422 C CA . TYR B 1 179 ? -30.266 14.805 2.051 1 94.81 179 TYR B CA 1
ATOM 4423 C C . TYR B 1 179 ? -30.891 14.625 0.672 1 94.81 179 TYR B C 1
ATOM 4425 O O . TYR B 1 179 ? -32.031 14.141 0.555 1 94.81 179 TYR B O 1
ATOM 4433 N N . CYS B 1 180 ? -30.188 15 -0.367 1 94.44 180 CYS B N 1
ATOM 4434 C CA . CYS B 1 180 ? -30.703 14.898 -1.726 1 94.44 180 CYS B CA 1
ATOM 4435 C C . CYS B 1 180 ? -30.922 13.445 -2.119 1 94.44 180 CYS B C 1
ATOM 4437 O O . CYS B 1 180 ? -31.891 13.125 -2.801 1 94.44 180 CYS B O 1
ATOM 4439 N N . ARG B 1 181 ? -30.016 12.617 -1.705 1 94.62 181 ARG B N 1
ATOM 4440 C CA . ARG B 1 181 ? -30.141 11.195 -2.008 1 94.62 181 ARG B CA 1
ATOM 4441 C C . ARG B 1 181 ? -31.359 10.586 -1.297 1 94.62 181 ARG B C 1
ATOM 4443 O O . ARG B 1 181 ? -32.156 9.906 -1.92 1 94.62 181 ARG B O 1
ATOM 4450 N N . ARG B 1 182 ? -31.516 10.867 -0.077 1 94.81 182 ARG B N 1
ATOM 4451 C CA . ARG B 1 182 ? -32.562 10.289 0.756 1 94.81 182 ARG B CA 1
ATOM 4452 C C . ARG B 1 182 ? -33.938 10.742 0.292 1 94.81 182 ARG B C 1
ATOM 4454 O O . ARG B 1 182 ? -34.906 9.961 0.293 1 94.81 182 ARG B O 1
ATOM 4461 N N . ASN B 1 183 ? -34.062 12.055 -0.075 1 94.81 183 ASN B N 1
ATOM 4462 C CA . ASN B 1 183 ? -35.375 12.641 -0.416 1 94.81 183 ASN B CA 1
ATOM 4463 C C . ASN B 1 183 ? -35.594 12.648 -1.925 1 94.81 183 ASN B C 1
ATOM 4465 O O . ASN B 1 183 ? -36.562 13.25 -2.406 1 94.81 183 ASN B O 1
ATOM 4469 N N . LYS B 1 184 ? -34.656 12.039 -2.707 1 93.5 184 LYS B N 1
ATOM 4470 C CA . LYS B 1 184 ? -34.781 11.953 -4.16 1 93.5 184 LYS B CA 1
ATOM 4471 C C . LYS B 1 184 ? -35.094 13.312 -4.77 1 93.5 184 LYS B C 1
ATOM 4473 O O . LYS B 1 184 ? -36.031 13.438 -5.555 1 93.5 184 LYS B O 1
ATOM 4478 N N . ILE B 1 185 ? -34.375 14.258 -4.383 1 92.62 185 ILE B N 1
ATOM 4479 C CA . ILE B 1 185 ? -34.594 15.641 -4.789 1 92.62 185 ILE B CA 1
ATOM 4480 C C . ILE B 1 185 ? -34.312 15.789 -6.285 1 92.62 185 ILE B C 1
ATOM 4482 O O . ILE B 1 185 ? -33.344 15.242 -6.797 1 92.62 185 ILE B O 1
ATOM 4486 N N . ASN B 1 186 ? -35.188 16.453 -6.957 1 92.38 186 ASN B N 1
ATOM 4487 C CA . ASN B 1 186 ? -35.031 16.656 -8.391 1 92.38 186 ASN B CA 1
ATOM 4488 C C . ASN B 1 186 ? -33.875 17.625 -8.688 1 92.38 186 ASN B C 1
ATOM 4490 O O . ASN B 1 186 ? -33.344 18.266 -7.781 1 92.38 186 ASN B O 1
ATOM 4494 N N . LYS B 1 187 ? -33.469 17.766 -9.922 1 92.31 187 LYS B N 1
ATOM 4495 C CA . LYS B 1 187 ? -32.312 18.531 -10.359 1 92.31 187 LYS B CA 1
ATOM 4496 C C . LYS B 1 187 ? -32.5 20.016 -10.07 1 92.31 187 LYS B C 1
ATOM 4498 O O . LYS B 1 187 ? -31.562 20.672 -9.578 1 92.31 187 LYS B O 1
ATOM 4503 N N . LYS B 1 188 ? -33.625 20.484 -10.305 1 92.25 188 LYS B N 1
ATOM 4504 C CA . LYS B 1 188 ? -33.875 21.906 -10.125 1 92.25 188 LYS B CA 1
ATOM 4505 C C . LYS B 1 188 ? -33.812 22.297 -8.656 1 92.25 188 LYS B C 1
ATOM 4507 O O . LYS B 1 188 ? -33.156 23.266 -8.289 1 92.25 188 LYS B O 1
ATOM 4512 N N . GLN B 1 189 ? -34.5 21.547 -7.844 1 93.75 189 GLN B N 1
ATOM 4513 C CA . GLN B 1 189 ? -34.469 21.797 -6.406 1 93.75 189 GLN B CA 1
ATOM 4514 C C . GLN B 1 189 ? -33.062 21.625 -5.836 1 93.75 189 GLN B C 1
ATOM 4516 O O . GLN B 1 189 ? -32.656 22.359 -4.938 1 93.75 189 GLN B O 1
ATOM 4521 N N . ARG B 1 190 ? -32.375 20.641 -6.359 1 95.06 190 ARG B N 1
ATOM 4522 C CA . ARG B 1 190 ? -31.016 20.406 -5.934 1 95.06 190 ARG B CA 1
ATOM 4523 C C . ARG B 1 190 ? -30.125 21.625 -6.219 1 95.06 190 ARG B C 1
ATOM 4525 O O . ARG B 1 190 ? -29.328 22.016 -5.379 1 95.06 190 ARG B O 1
ATOM 4532 N N . GLU B 1 191 ? -30.281 22.125 -7.336 1 94.75 191 GLU B N 1
ATOM 4533 C CA . GLU B 1 191 ? -29.516 23.312 -7.715 1 94.75 191 GLU B CA 1
ATOM 4534 C C . GLU B 1 191 ? -29.812 24.484 -6.781 1 94.75 191 GLU B C 1
ATOM 4536 O O . GLU B 1 191 ? -28.906 25.219 -6.391 1 94.75 191 GLU B O 1
ATOM 4541 N N . HIS B 1 192 ? -31.016 24.609 -6.453 1 93.94 192 HIS B N 1
ATOM 4542 C CA . HIS B 1 192 ? -31.406 25.672 -5.527 1 93.94 192 HIS B CA 1
ATOM 4543 C C . HIS B 1 192 ? -30.766 25.469 -4.16 1 93.94 192 HIS B C 1
ATOM 4545 O O . HIS B 1 192 ? -30.25 26.422 -3.564 1 93.94 192 HIS B O 1
ATOM 4551 N N . ILE B 1 193 ? -30.766 24.328 -3.744 1 95.69 193 ILE B N 1
ATOM 4552 C CA . ILE B 1 193 ? -30.188 23.984 -2.445 1 95.69 193 ILE B CA 1
ATOM 4553 C C . ILE B 1 193 ? -28.688 24.297 -2.451 1 95.69 193 ILE B C 1
ATOM 4555 O O . ILE B 1 193 ? -28.188 24.938 -1.524 1 95.69 193 ILE B O 1
ATOM 4559 N N . TYR B 1 194 ? -28.016 23.922 -3.49 1 96 194 TYR B N 1
ATOM 4560 C CA . TYR B 1 194 ? -26.578 24.109 -3.57 1 96 194 TYR B CA 1
ATOM 4561 C C . TYR B 1 194 ? -26.234 25.594 -3.762 1 96 194 TYR B C 1
ATOM 4563 O O . TYR B 1 194 ? -25.203 26.062 -3.271 1 96 194 TYR B O 1
ATOM 4571 N N . GLU B 1 195 ? -27.078 26.234 -4.457 1 95.56 195 GLU B N 1
ATOM 4572 C CA . GLU B 1 195 ? -26.875 27.688 -4.582 1 95.56 195 GLU B CA 1
ATOM 4573 C C . GLU B 1 195 ? -26.984 28.375 -3.229 1 95.56 195 GLU B C 1
ATOM 4575 O O . GLU B 1 195 ? -26.203 29.281 -2.92 1 95.56 195 GLU B O 1
ATOM 4580 N N . ASN B 1 196 ? -27.984 28.016 -2.492 1 96.25 196 ASN B N 1
ATOM 4581 C CA . ASN B 1 196 ? -28.125 28.547 -1.147 1 96.25 196 ASN B CA 1
ATOM 4582 C C . ASN B 1 196 ? -26.938 28.203 -0.265 1 96.25 196 ASN B C 1
ATOM 4584 O O . ASN B 1 196 ? -26.484 29.031 0.529 1 96.25 196 ASN B O 1
ATOM 4588 N N . ALA B 1 197 ? -26.453 27 -0.426 1 97.12 197 ALA B N 1
ATOM 4589 C CA . ALA B 1 197 ? -25.266 26.578 0.327 1 97.12 197 ALA B CA 1
ATOM 4590 C C . ALA B 1 197 ? -24.062 27.453 -0.02 1 97.12 197 ALA B C 1
ATOM 4592 O O . ALA B 1 197 ? -23.25 27.781 0.855 1 97.12 197 ALA B O 1
ATOM 4593 N N . GLN B 1 198 ? -24 27.734 -1.28 1 96.81 198 GLN B N 1
ATOM 4594 C CA . GLN B 1 198 ? -22.906 28.594 -1.715 1 96.81 198 GLN B CA 1
ATOM 4595 C C . GLN B 1 198 ? -23 29.969 -1.083 1 96.81 198 GLN B C 1
ATOM 4597 O O . GLN B 1 198 ? -22 30.562 -0.706 1 96.81 198 GLN B O 1
ATOM 4602 N N . GLU B 1 199 ? -24.141 30.453 -0.976 1 95.69 199 GLU B N 1
ATOM 4603 C CA . GLU B 1 199 ? -24.359 31.75 -0.319 1 95.69 199 GLU B CA 1
ATOM 4604 C C . GLU B 1 199 ? -23.953 31.688 1.149 1 95.69 199 GLU B C 1
ATOM 4606 O O . GLU B 1 199 ? -23.328 32.625 1.66 1 95.69 199 GLU B O 1
ATOM 4611 N N . LEU B 1 200 ? -24.312 30.641 1.748 1 96.31 200 LEU B N 1
ATOM 4612 C CA . LEU B 1 200 ? -23.906 30.438 3.137 1 96.31 200 LEU B CA 1
ATOM 4613 C C . LEU B 1 200 ? -22.391 30.406 3.264 1 96.31 200 LEU B C 1
ATOM 4615 O O . LEU B 1 200 ? -21.828 31.062 4.137 1 96.31 200 LEU B O 1
ATOM 4619 N N . LYS B 1 201 ? -21.734 29.656 2.42 1 96.88 201 LYS B N 1
ATOM 4620 C CA . LYS B 1 201 ? -20.266 29.531 2.449 1 96.88 201 LYS B CA 1
ATOM 4621 C C . LYS B 1 201 ? -19.594 30.891 2.23 1 96.88 201 LYS B C 1
ATOM 4623 O O . LYS B 1 201 ? -18.547 31.172 2.818 1 96.88 201 LYS B O 1
ATOM 4628 N N . ASN B 1 202 ? -20.203 31.688 1.458 1 95.88 202 ASN B N 1
ATOM 4629 C CA . ASN B 1 202 ? -19.641 33 1.141 1 95.88 202 ASN B CA 1
ATOM 4630 C C . ASN B 1 202 ? -19.594 33.906 2.373 1 95.88 202 ASN B C 1
ATOM 4632 O O . ASN B 1 202 ? -18.797 34.844 2.428 1 95.88 202 ASN B O 1
ATOM 4636 N N . CYS B 1 203 ? -20.438 33.625 3.34 1 95.81 203 CYS B N 1
ATOM 4637 C CA . CYS B 1 203 ? -20.422 34.406 4.578 1 95.81 203 CYS B CA 1
ATOM 4638 C C . CYS B 1 203 ? -19.078 34.25 5.293 1 95.81 203 CYS B C 1
ATOM 4640 O O . CYS B 1 203 ? -18.656 35.156 6.027 1 95.81 203 CYS B O 1
ATOM 4642 N N . PHE B 1 204 ? -18.438 33.156 4.992 1 95.81 204 PHE B N 1
ATOM 4643 C CA . PHE B 1 204 ? -17.172 32.844 5.676 1 95.81 204 PHE B CA 1
ATOM 4644 C C . PHE B 1 204 ? -15.984 33.281 4.832 1 95.81 204 PHE B C 1
ATOM 4646 O O . PHE B 1 204 ? -14.836 33.156 5.262 1 95.81 204 PHE B O 1
ATOM 4653 N N . ARG B 1 205 ? -16.266 33.719 3.598 1 93.75 205 ARG B N 1
ATOM 4654 C CA . ARG B 1 205 ? -15.234 34.188 2.682 1 93.75 205 ARG B CA 1
ATOM 4655 C C . ARG B 1 205 ? -15.227 35.688 2.588 1 93.75 205 ARG B C 1
ATOM 4657 O O . ARG B 1 205 ? -15.461 36.25 1.517 1 93.75 205 ARG B O 1
ATOM 4664 N N . GLN B 1 206 ? -15.125 36.312 3.691 1 93.94 206 GLN B N 1
ATOM 4665 C CA . GLN B 1 206 ? -15.156 37.781 3.732 1 93.94 206 GLN B CA 1
ATOM 4666 C C . GLN B 1 206 ? -13.805 38.344 4.16 1 93.94 206 GLN B C 1
ATOM 4668 O O . GLN B 1 206 ? -12.867 37.594 4.422 1 93.94 206 GLN B O 1
ATOM 4673 N N . ASN B 1 207 ? -13.664 39.656 4.219 1 92.25 207 ASN B N 1
ATOM 4674 C CA . ASN B 1 207 ? -12.383 40.281 4.48 1 92.25 207 ASN B CA 1
ATOM 4675 C C . ASN B 1 207 ? -12.203 40.594 5.965 1 92.25 207 ASN B C 1
ATOM 4677 O O . ASN B 1 207 ? -11.086 40.812 6.43 1 92.25 207 ASN B O 1
ATOM 4681 N N . SER B 1 208 ? -13.32 40.719 6.672 1 94.25 208 SER B N 1
ATOM 4682 C CA . SER B 1 208 ? -13.281 41 8.102 1 94.25 208 SER B CA 1
ATOM 4683 C C . SER B 1 208 ? -14.406 40.281 8.844 1 94.25 208 SER B C 1
ATOM 4685 O O . SER B 1 208 ? -15.375 39.812 8.227 1 94.25 208 SER B O 1
ATOM 4687 N N . THR B 1 209 ? -14.18 40.188 10.156 1 94.56 209 THR B N 1
ATOM 4688 C CA . THR B 1 209 ? -15.203 39.562 10.984 1 94.56 209 THR B CA 1
ATOM 4689 C C . THR B 1 209 ? -16.5 40.344 10.938 1 94.56 209 THR B C 1
ATOM 4691 O O . THR B 1 209 ? -17.594 39.75 10.875 1 94.56 209 THR B O 1
ATOM 4694 N N . LYS B 1 210 ? -16.406 41.594 10.914 1 94.62 210 LYS B N 1
ATOM 4695 C CA . LYS B 1 210 ? -17.578 42.438 10.859 1 94.62 210 LYS B CA 1
ATOM 4696 C C . LYS B 1 210 ? -18.359 42.219 9.57 1 94.62 210 LYS B C 1
ATOM 4698 O O . LYS B 1 210 ? -19.594 42.094 9.594 1 94.62 210 LYS B O 1
ATOM 4703 N N . GLU B 1 211 ? -17.641 42.125 8.508 1 95.81 211 GLU B N 1
ATOM 4704 C CA . GLU B 1 211 ? -18.281 41.875 7.219 1 95.81 211 GLU B CA 1
ATOM 4705 C C . GLU B 1 211 ? -18.938 40.5 7.184 1 95.81 211 GLU B C 1
ATOM 4707 O O . GLU B 1 211 ? -20.016 40.344 6.621 1 95.81 211 GLU B O 1
ATOM 4712 N N . ALA B 1 212 ? -18.25 39.594 7.758 1 96.62 212 ALA B N 1
ATOM 4713 C CA . ALA B 1 212 ? -18.781 38.25 7.785 1 96.62 212 ALA B CA 1
ATOM 4714 C C . ALA B 1 212 ? -20.078 38.188 8.578 1 96.62 212 ALA B C 1
ATOM 4716 O O . ALA B 1 212 ? -21.062 37.562 8.141 1 96.62 212 ALA B O 1
ATOM 4717 N N . ILE B 1 213 ? -20.062 38.812 9.664 1 93.94 213 ILE B N 1
ATOM 4718 C CA . ILE B 1 213 ? -21.25 38.844 10.508 1 93.94 213 ILE B CA 1
ATOM 4719 C C . ILE B 1 213 ? -22.391 39.562 9.773 1 93.94 213 ILE B C 1
ATOM 4721 O O . ILE B 1 213 ? -23.531 39.094 9.797 1 93.94 213 ILE B O 1
ATOM 4725 N N . GLY B 1 214 ? -22.016 40.656 9.125 1 94.88 214 GLY B N 1
ATOM 4726 C CA . GLY B 1 214 ? -23.031 41.375 8.352 1 94.88 214 GLY B CA 1
ATOM 4727 C C . GLY B 1 214 ? -23.641 40.531 7.246 1 94.88 214 GLY B C 1
ATOM 4728 O O . GLY B 1 214 ? -24.859 40.5 7.078 1 94.88 214 GLY B O 1
ATOM 4729 N N . GLN B 1 215 ? -22.812 39.906 6.535 1 95.44 215 GLN B N 1
ATOM 4730 C CA . GLN B 1 215 ? -23.281 39.031 5.445 1 95.44 215 GLN B CA 1
ATOM 4731 C C . GLN B 1 215 ? -24.125 37.906 5.973 1 95.44 215 GLN B C 1
ATOM 4733 O O . GLN B 1 215 ? -25.125 37.5 5.34 1 95.44 215 GLN B O 1
ATOM 4738 N N . PHE B 1 216 ? -23.688 37.344 7.105 1 95.94 216 PHE B N 1
ATOM 4739 C CA . PHE B 1 216 ? -24.422 36.219 7.703 1 95.94 216 PHE B CA 1
ATOM 4740 C C . PHE B 1 216 ? -25.797 36.688 8.172 1 95.94 216 PHE B C 1
ATOM 4742 O O . PHE B 1 216 ? -26.797 36 7.973 1 95.94 216 PHE B O 1
ATOM 4749 N N . LYS B 1 217 ? -25.875 37.875 8.727 1 94.75 217 LYS B N 1
ATOM 4750 C CA . LYS B 1 217 ? -27.141 38.469 9.133 1 94.75 217 LYS B CA 1
ATOM 4751 C C . LYS B 1 217 ? -28.047 38.688 7.922 1 94.75 217 LYS B C 1
ATOM 4753 O O . LYS B 1 217 ? -29.25 38.406 7.98 1 94.75 217 LYS B O 1
ATOM 4758 N N . GLN B 1 218 ? -27.469 39.188 6.902 1 95 218 GLN B N 1
ATOM 4759 C CA . GLN B 1 218 ? -28.234 39.406 5.672 1 95 218 GLN B CA 1
ATOM 4760 C C . GLN B 1 218 ? -28.75 38.062 5.113 1 95 218 GLN B C 1
ATOM 4762 O O . GLN B 1 218 ? -29.891 38 4.652 1 95 218 GLN B O 1
ATOM 4767 N N . TYR B 1 219 ? -27.844 37.094 5.184 1 94.88 219 TYR B N 1
ATOM 4768 C CA . TYR B 1 219 ? -28.219 35.75 4.711 1 94.88 219 TYR B CA 1
ATOM 4769 C C . TYR B 1 219 ? -29.406 35.219 5.508 1 94.88 219 TYR B C 1
ATOM 4771 O O . TYR B 1 219 ? -30.312 34.594 4.945 1 94.88 219 TYR B O 1
ATOM 4779 N N . LEU B 1 220 ? -29.5 35.562 6.773 1 94.62 220 LEU B N 1
ATOM 4780 C CA . LEU B 1 220 ? -30.531 35.031 7.66 1 94.62 220 LEU B CA 1
ATOM 4781 C C . LEU B 1 220 ? -31.812 35.812 7.531 1 94.62 220 LEU B C 1
ATOM 4783 O O . LEU B 1 220 ? -32.875 35.406 8.031 1 94.62 220 LEU B O 1
ATOM 4787 N N . GLN B 1 221 ? -31.766 36.938 6.895 1 93.06 221 GLN B N 1
ATOM 4788 C CA . GLN B 1 221 ? -32.969 37.781 6.742 1 93.06 221 GLN B CA 1
ATOM 4789 C C . GLN B 1 221 ? -34.062 37.031 5.973 1 93.06 221 GLN B C 1
ATOM 4791 O O . GLN B 1 221 ? -35.25 37.219 6.254 1 93.06 221 GLN B O 1
ATOM 4796 N N . ASN B 1 222 ? -33.656 36.312 5.016 1 87.94 222 ASN B N 1
ATOM 4797 C CA . ASN B 1 222 ? -34.625 35.5 4.309 1 87.94 222 ASN B CA 1
ATOM 4798 C C . ASN B 1 222 ? -34.625 34.062 4.832 1 87.94 222 ASN B C 1
ATOM 4800 O O . ASN B 1 222 ? -34.469 33.125 4.059 1 87.94 222 ASN B O 1
ATOM 4804 N N . TYR B 1 223 ? -34.969 33.969 6 1 90.19 223 TYR B N 1
ATOM 4805 C CA . TYR B 1 223 ? -34.844 32.688 6.695 1 90.19 223 TYR B CA 1
ATOM 4806 C C . TYR B 1 223 ? -35.812 31.656 6.105 1 90.19 223 TYR B C 1
ATOM 4808 O O . TYR B 1 223 ? -35.469 30.469 6.008 1 90.19 223 TYR B O 1
ATOM 4816 N N . MET B 1 224 ? -36.906 32.094 5.605 1 90.62 224 MET B N 1
ATOM 4817 C CA . MET B 1 224 ? -37.938 31.188 5.082 1 90.62 224 MET B CA 1
ATOM 4818 C C . MET B 1 224 ? -37.5 30.578 3.756 1 90.62 224 MET B C 1
ATOM 4820 O O . MET B 1 224 ? -37.906 29.484 3.406 1 90.62 224 MET B O 1
ATOM 4824 N N . ALA B 1 225 ? -36.656 31.25 3.08 1 91.88 225 ALA B N 1
ATOM 4825 C CA . ALA B 1 225 ? -36.219 30.797 1.767 1 91.88 225 ALA B CA 1
ATOM 4826 C C . ALA B 1 225 ? -35.062 29.797 1.896 1 91.88 225 ALA B C 1
ATOM 4828 O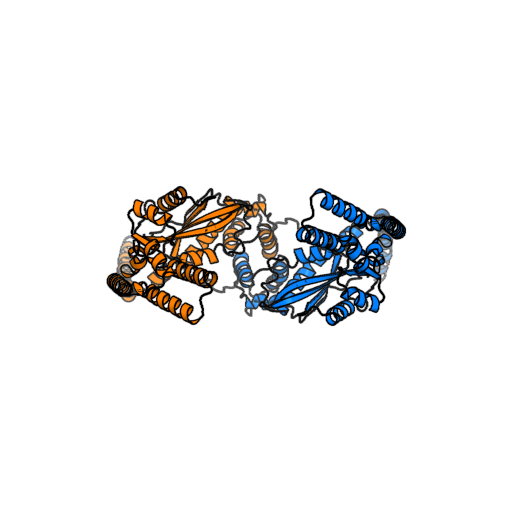 O . ALA B 1 225 ? -34.75 29.094 0.94 1 91.88 225 ALA B O 1
ATOM 4829 N N . ILE B 1 226 ? -34.5 29.641 3.062 1 95.62 226 ILE B N 1
ATOM 4830 C CA . ILE B 1 226 ? -33.375 28.75 3.283 1 95.62 226 ILE B CA 1
ATOM 4831 C C . ILE B 1 226 ? -33.875 27.297 3.373 1 95.62 226 ILE B C 1
ATOM 4833 O O . ILE B 1 226 ? -34.844 27.016 4.094 1 95.62 226 ILE B O 1
ATOM 4837 N N . PRO B 1 227 ? -33.219 26.469 2.633 1 95.06 227 PRO B N 1
ATOM 4838 C CA . PRO B 1 227 ? -33.625 25.062 2.689 1 95.06 227 PRO B CA 1
ATOM 4839 C C . PRO B 1 227 ? -33.562 24.484 4.102 1 95.06 227 PRO B C 1
ATOM 4841 O O . PRO B 1 227 ? -32.656 24.844 4.875 1 95.06 227 PRO B O 1
ATOM 4844 N N . VAL B 1 228 ? -34.375 23.531 4.41 1 94.06 228 VAL B N 1
ATOM 4845 C CA . VAL B 1 228 ? -34.562 22.984 5.75 1 94.06 228 VAL B CA 1
ATOM 4846 C C . VAL B 1 228 ? -33.25 22.328 6.211 1 94.06 228 VAL B C 1
ATOM 4848 O O . VAL B 1 228 ? -32.875 22.438 7.375 1 94.06 228 VAL B O 1
ATOM 4851 N N . VAL B 1 229 ? -32.594 21.609 5.336 1 95.19 229 VAL B N 1
ATOM 4852 C CA . VAL B 1 229 ? -31.375 20.922 5.68 1 95.19 229 VAL B CA 1
ATOM 4853 C C . VAL B 1 229 ? -30.328 21.922 6.152 1 95.19 229 VAL B C 1
ATOM 4855 O O . VAL B 1 229 ? -29.578 21.656 7.102 1 95.19 229 VAL B O 1
ATOM 4858 N N . LEU B 1 230 ? -30.328 23.031 5.539 1 96.38 230 LEU B N 1
ATOM 4859 C CA . LEU B 1 230 ? -29.359 24.078 5.906 1 96.38 230 LEU B CA 1
ATOM 4860 C C . LEU B 1 230 ? -29.781 24.781 7.188 1 96.38 230 LEU B C 1
ATOM 4862 O O . LEU B 1 230 ? -28.938 25.125 8.016 1 96.38 230 LEU B O 1
ATOM 4866 N N . LYS B 1 231 ? -31.016 25.016 7.402 1 95.44 231 LYS B N 1
ATOM 4867 C CA . LYS B 1 231 ? -31.516 25.625 8.633 1 95.44 231 LYS B CA 1
ATOM 4868 C C . LYS B 1 231 ? -31.094 24.812 9.852 1 95.44 231 LYS B C 1
ATOM 4870 O O . LYS B 1 231 ? -30.609 25.375 10.844 1 95.44 231 LYS B O 1
ATOM 4875 N N . ASP B 1 232 ? -31.266 23.562 9.648 1 94.44 232 ASP B N 1
ATOM 4876 C CA . ASP B 1 232 ? -30.922 22.656 10.734 1 94.44 232 ASP B CA 1
ATOM 4877 C C . ASP B 1 232 ? -29.422 22.703 11.023 1 94.44 232 ASP B C 1
ATOM 4879 O O . ASP B 1 232 ? -29 22.75 12.188 1 94.44 232 ASP B O 1
ATOM 4883 N N . PHE B 1 233 ? -28.703 22.703 9.969 1 94.88 233 PHE B N 1
ATOM 4884 C CA . PHE B 1 233 ? -27.25 22.75 10.109 1 94.88 233 PHE B CA 1
ATOM 4885 C C . PHE B 1 233 ? -26.797 24.047 10.75 1 94.88 233 PHE B C 1
ATOM 4887 O O . PHE B 1 233 ? -25.938 24.047 11.641 1 94.88 233 PHE B O 1
ATOM 4894 N N . ILE B 1 234 ? -27.359 25.141 10.367 1 95.38 234 ILE B N 1
ATOM 4895 C CA . ILE B 1 234 ? -27.016 26.469 10.875 1 95.38 234 ILE B CA 1
ATOM 4896 C C . ILE B 1 234 ? -27.344 26.547 12.359 1 95.38 234 ILE B C 1
ATOM 4898 O O . ILE B 1 234 ? -26.531 27 13.164 1 95.38 234 ILE B O 1
ATOM 4902 N N . ARG B 1 235 ? -28.406 26.094 12.734 1 93.56 235 ARG B N 1
ATOM 4903 C CA . ARG B 1 235 ? -28.875 26.156 14.117 1 93.56 235 ARG B CA 1
ATOM 4904 C C . ARG B 1 235 ? -27.969 25.328 15.031 1 93.56 235 ARG B C 1
ATOM 4906 O O . ARG B 1 235 ? -27.594 25.781 16.125 1 93.56 235 ARG B O 1
ATOM 4913 N N . LYS B 1 236 ? -27.5 24.25 14.531 1 91.06 236 LYS B N 1
ATOM 4914 C CA . LYS B 1 236 ? -26.797 23.297 15.375 1 91.06 236 LYS B CA 1
ATOM 4915 C C . LYS B 1 236 ? -25.297 23.578 15.406 1 91.06 236 LYS B C 1
ATOM 4917 O O . LYS B 1 236 ? -24.656 23.422 16.438 1 91.06 236 LYS B O 1
ATOM 4922 N N . HIS B 1 237 ? -24.797 24.078 14.227 1 91.88 237 HIS B N 1
ATOM 4923 C CA . HIS B 1 237 ? -23.344 24.016 14.117 1 91.88 237 HIS B CA 1
ATOM 4924 C C . HIS B 1 237 ? -22.75 25.406 13.852 1 91.88 237 HIS B C 1
ATOM 4926 O O . HIS B 1 237 ? -21.547 25.625 14.008 1 91.88 237 HIS B O 1
ATOM 4932 N N . ILE B 1 238 ? -23.562 26.391 13.516 1 94.12 238 ILE B N 1
ATOM 4933 C CA . ILE B 1 238 ? -22.969 27.625 13.039 1 94.12 238 ILE B CA 1
ATOM 4934 C C . ILE B 1 238 ? -23.359 28.781 13.969 1 94.12 238 ILE B C 1
ATOM 4936 O O . ILE B 1 238 ? -22.516 29.547 14.414 1 94.12 238 ILE B O 1
ATOM 4940 N N . ILE B 1 239 ? -24.594 28.891 14.359 1 91.69 239 ILE B N 1
ATOM 4941 C CA . ILE B 1 239 ? -25.141 30.078 15.016 1 91.69 239 ILE B CA 1
ATOM 4942 C C . ILE B 1 239 ? -24.375 30.359 16.312 1 91.69 239 ILE B C 1
ATOM 4944 O O . ILE B 1 239 ? -23.891 31.469 16.516 1 91.69 239 ILE B O 1
ATOM 4948 N N . ASN B 1 240 ? -24.141 29.328 17.156 1 90.12 240 ASN B N 1
ATOM 4949 C CA . ASN B 1 240 ? -23.531 29.547 18.469 1 90.12 240 ASN B CA 1
ATOM 4950 C C . ASN B 1 240 ? -22.016 29.594 18.375 1 90.12 240 ASN B C 1
ATOM 4952 O O . ASN B 1 240 ? -21.344 30.016 19.328 1 90.12 240 ASN B O 1
ATOM 4956 N N . HIS B 1 241 ? -21.547 29.266 17.219 1 92.44 241 HIS B N 1
ATOM 4957 C CA . HIS B 1 241 ? -20.094 29.156 17.125 1 92.44 241 HIS B CA 1
ATOM 4958 C C . HIS B 1 241 ? -19.562 29.922 15.922 1 92.44 241 HIS B C 1
ATOM 4960 O O . HIS B 1 241 ? -18.453 29.672 15.461 1 92.44 241 HIS B O 1
ATOM 4966 N N . PHE B 1 242 ? -20.312 30.797 15.438 1 94.5 242 PHE B N 1
ATOM 4967 C CA . PHE B 1 242 ? -19.984 31.516 14.211 1 94.5 242 PHE B CA 1
ATOM 4968 C C . PHE B 1 242 ? -18.625 32.188 14.344 1 94.5 242 PHE B C 1
ATOM 4970 O O . PHE B 1 242 ? -17.812 32.156 13.422 1 94.5 242 PHE B O 1
ATOM 4977 N N . TYR B 1 243 ? -18.391 32.75 15.523 1 92.69 243 TYR B N 1
ATOM 4978 C CA . TYR B 1 243 ? -17.172 33.5 15.742 1 92.69 243 TYR B CA 1
ATOM 4979 C C . TYR B 1 243 ? -15.938 32.625 15.617 1 92.69 243 TYR B C 1
ATOM 4981 O O . TYR B 1 243 ? -14.875 33.062 15.18 1 92.69 243 TYR B O 1
ATOM 4989 N N . ARG B 1 244 ? -16.047 31.406 15.891 1 94.81 244 ARG B N 1
ATOM 4990 C CA . ARG B 1 244 ? -14.93 30.469 15.852 1 94.81 244 ARG B CA 1
ATOM 4991 C C . ARG B 1 244 ? -14.523 30.156 14.414 1 94.81 244 ARG B C 1
ATOM 4993 O O . ARG B 1 244 ? -13.445 29.609 14.172 1 94.81 244 ARG B O 1
ATOM 5000 N N . TYR B 1 245 ? -15.383 30.5 13.469 1 96.31 245 TYR B N 1
ATOM 5001 C CA . TYR B 1 245 ? -15.086 30.219 12.07 1 96.31 245 TYR B CA 1
ATOM 5002 C C . TYR B 1 245 ? -14.406 31.422 11.414 1 96.31 245 TYR B C 1
ATOM 5004 O O . TYR B 1 245 ? -13.836 31.297 10.328 1 96.31 245 TYR B O 1
ATOM 5012 N N . VAL B 1 246 ? -14.438 32.594 12.078 1 95.69 246 VAL B N 1
ATOM 5013 C CA . VAL B 1 246 ? -14.039 33.812 11.352 1 95.69 246 VAL B CA 1
ATOM 5014 C C . VAL B 1 246 ? -12.914 34.5 12.102 1 95.69 246 VAL B C 1
ATOM 5016 O O . VAL B 1 246 ? -12.516 35.625 11.734 1 95.69 246 VAL B O 1
ATOM 5019 N N . GLN B 1 247 ? -12.359 33.906 13.086 1 93.12 247 GLN B N 1
ATOM 5020 C CA . GLN B 1 247 ? -11.297 34.5 13.891 1 93.12 247 GLN B CA 1
ATOM 5021 C C . GLN B 1 247 ? -10.086 34.875 13.023 1 93.12 247 GLN B C 1
ATOM 5023 O O . GLN B 1 247 ? -9.406 35.844 13.281 1 93.12 247 GLN B O 1
ATOM 5028 N N . HIS B 1 248 ? -9.859 34.094 12.031 1 95.44 248 HIS B N 1
ATOM 5029 C CA . HIS B 1 248 ? -8.703 34.281 11.156 1 95.44 248 HIS B CA 1
ATOM 5030 C C . HIS B 1 248 ? -8.812 35.594 10.359 1 95.44 248 HIS B C 1
ATOM 5032 O O . HIS B 1 248 ? -7.809 36.094 9.867 1 95.44 248 HIS B O 1
ATOM 5038 N N . LEU B 1 249 ? -9.977 36.125 10.219 1 95 249 LEU B N 1
ATOM 5039 C CA . LEU B 1 249 ? -10.195 37.344 9.445 1 95 249 LEU B CA 1
ATOM 5040 C C . LEU B 1 249 ? -9.602 38.562 10.156 1 95 249 LEU B C 1
ATOM 5042 O O . LEU B 1 249 ? -9.18 39.531 9.508 1 95 249 LEU B O 1
ATOM 5046 N N . ASP B 1 250 ? -9.555 38.469 11.461 1 92.06 250 ASP B N 1
ATOM 5047 C CA . ASP B 1 250 ? -9.055 39.625 12.234 1 92.06 250 ASP B CA 1
ATOM 5048 C C . ASP B 1 250 ? -7.598 39.406 12.641 1 92.06 250 ASP B C 1
ATOM 5050 O O . ASP B 1 250 ? -6.91 40.344 13.023 1 92.06 250 ASP B O 1
ATOM 5054 N N . ASP B 1 251 ? -7.152 38.188 12.633 1 94.81 251 ASP B N 1
ATOM 5055 C CA . ASP B 1 251 ? -5.777 37.812 12.938 1 94.81 251 ASP B CA 1
ATOM 5056 C C . ASP B 1 251 ? -5.18 36.969 11.82 1 94.81 251 ASP B C 1
ATOM 5058 O O . ASP B 1 251 ? -5.465 35.781 11.727 1 94.81 251 ASP B O 1
ATOM 5062 N N . GLU B 1 252 ? -4.332 37.531 11.094 1 92.75 252 GLU B N 1
ATOM 5063 C CA . GLU B 1 252 ? -3.791 36.906 9.906 1 92.75 252 GLU B CA 1
ATOM 5064 C C . GLU B 1 252 ? -2.883 35.719 10.273 1 92.75 252 GLU B C 1
ATOM 5066 O O . GLU B 1 252 ? -2.564 34.875 9.422 1 92.75 252 GLU B O 1
ATOM 5071 N N . ASN B 1 253 ? -2.447 35.688 11.484 1 95.19 253 ASN B N 1
ATOM 5072 C CA . ASN B 1 253 ? -1.568 34.594 11.914 1 95.19 253 ASN B CA 1
ATOM 5073 C C . ASN B 1 253 ? -2.348 33.312 12.18 1 95.19 253 ASN B C 1
ATOM 5075 O O . ASN B 1 253 ? -1.76 32.25 12.281 1 95.19 253 ASN B O 1
ATOM 5079 N N . ILE B 1 254 ? -3.635 33.469 12.281 1 96.38 254 ILE B N 1
ATOM 5080 C CA . ILE B 1 254 ? -4.48 32.312 12.555 1 96.38 254 ILE B CA 1
ATOM 5081 C C . ILE B 1 254 ? -4.723 31.531 11.258 1 96.38 254 ILE B C 1
ATOM 5083 O O . ILE B 1 254 ? -5.168 32.125 10.258 1 96.38 254 ILE B O 1
ATOM 5087 N N . GLU B 1 255 ? -4.434 30.281 11.273 1 94.81 255 GLU B N 1
ATOM 5088 C CA . GLU B 1 255 ? -4.688 29.422 10.117 1 94.81 255 GLU B CA 1
ATOM 5089 C C . GLU B 1 255 ? -6.168 29.078 10.008 1 94.81 255 GLU B C 1
ATOM 5091 O O . GLU B 1 255 ? -6.77 28.562 10.961 1 94.81 255 GLU B O 1
ATOM 5096 N N . LYS B 1 256 ? -6.684 29.297 8.922 1 95 256 LYS B N 1
ATOM 5097 C CA . LYS B 1 256 ? -8.125 29.109 8.742 1 95 256 LYS B CA 1
ATOM 5098 C C . LYS B 1 256 ? -8.453 27.625 8.539 1 95 256 LYS B C 1
ATOM 5100 O O . LYS B 1 256 ? -9.609 27.219 8.68 1 95 256 LYS B O 1
ATOM 5105 N N . THR B 1 257 ? -7.41 26.844 8.047 1 95.56 257 THR B N 1
ATOM 5106 C CA . THR B 1 257 ? -7.633 25.438 7.777 1 95.56 257 THR B CA 1
ATOM 5107 C C . THR B 1 257 ? -6.551 24.578 8.438 1 95.56 257 THR B C 1
ATOM 5109 O O . THR B 1 257 ? -5.59 25.109 8.992 1 95.56 257 THR B O 1
ATOM 5112 N N . SER B 1 258 ? -6.805 23.312 8.414 1 93.12 258 SER B N 1
ATOM 5113 C CA . SER B 1 258 ? -5.816 22.391 8.961 1 93.12 258 SER B CA 1
ATOM 5114 C C . SER B 1 258 ? -4.977 21.766 7.848 1 93.12 258 SER B C 1
ATOM 5116 O O . SER B 1 258 ? -4.438 20.672 8.008 1 93.12 258 SER B O 1
ATOM 5118 N N . ASN B 1 259 ? -4.781 22.406 6.695 1 91.62 259 ASN B N 1
ATOM 5119 C CA . ASN B 1 259 ? -4.109 21.891 5.508 1 91.62 259 ASN B CA 1
ATOM 5120 C C . ASN B 1 259 ? -2.631 21.609 5.773 1 91.62 259 ASN B C 1
ATOM 5122 O O . ASN B 1 259 ? -2.066 20.656 5.238 1 91.62 259 ASN B O 1
ATOM 5126 N N . LYS B 1 260 ? -2.049 22.438 6.547 1 94.88 260 LYS B N 1
ATOM 5127 C CA . LYS B 1 260 ? -0.624 22.297 6.824 1 94.88 260 LYS B CA 1
ATOM 5128 C C . LYS B 1 260 ? -0.332 20.969 7.512 1 94.88 260 LYS B C 1
ATOM 5130 O O . LYS B 1 260 ? 0.61 20.266 7.141 1 94.88 260 LYS B O 1
ATOM 5135 N N . ILE B 1 261 ? -1.158 20.672 8.477 1 96.56 261 ILE B N 1
ATOM 5136 C CA . ILE B 1 261 ? -0.954 19.422 9.195 1 96.56 261 ILE B CA 1
ATOM 5137 C C . ILE B 1 261 ? -1.274 18.234 8.281 1 96.56 261 ILE B C 1
ATOM 5139 O O . ILE B 1 261 ? -0.629 17.188 8.367 1 96.56 261 ILE B O 1
ATOM 5143 N N . GLU B 1 262 ? -2.246 18.422 7.465 1 94.19 262 GLU B N 1
ATOM 5144 C CA . GLU B 1 262 ? -2.574 17.375 6.5 1 94.19 262 GLU B CA 1
ATOM 5145 C C . GLU B 1 262 ? -1.403 17.094 5.562 1 94.19 262 GLU B C 1
ATOM 5147 O O . GLU B 1 262 ? -1.111 15.945 5.25 1 94.19 262 GLU B O 1
ATOM 5152 N N . ASN B 1 263 ? -0.806 18.094 5.117 1 95.12 263 ASN B N 1
ATOM 5153 C CA . ASN B 1 263 ? 0.389 17.938 4.293 1 95.12 263 ASN B CA 1
ATOM 5154 C C . ASN B 1 263 ? 1.501 17.219 5.047 1 95.12 263 ASN B C 1
ATOM 5156 O O . ASN B 1 263 ? 2.172 16.344 4.488 1 95.12 263 ASN B O 1
ATOM 5160 N N . TYR B 1 264 ? 1.645 17.609 6.258 1 97.44 264 TYR B N 1
ATOM 5161 C CA . TYR B 1 264 ? 2.631 16.969 7.117 1 97.44 264 TYR B CA 1
ATOM 5162 C C . TYR B 1 264 ? 2.357 15.477 7.246 1 97.44 264 TYR B C 1
ATOM 5164 O O . TYR B 1 264 ? 3.275 14.664 7.137 1 97.44 264 TYR B O 1
ATOM 5172 N N . TYR B 1 265 ? 1.113 15.125 7.449 1 97 265 TYR B N 1
ATOM 5173 C CA . TYR B 1 265 ? 0.735 13.719 7.555 1 97 265 TYR B CA 1
ATOM 5174 C C . TYR B 1 265 ? 1.031 12.977 6.254 1 97 265 TYR B C 1
ATOM 5176 O O . TYR B 1 265 ? 1.583 11.875 6.277 1 97 265 TYR B O 1
ATOM 5184 N N . ARG B 1 266 ? 0.712 13.609 5.184 1 94.88 266 ARG B N 1
ATOM 5185 C CA . ARG B 1 266 ? 0.878 12.984 3.877 1 94.88 266 ARG B CA 1
ATOM 5186 C C . ARG B 1 266 ? 2.346 12.672 3.602 1 94.88 266 ARG B C 1
ATOM 5188 O O . ARG B 1 266 ? 2.664 11.641 2.998 1 94.88 266 ARG B O 1
ATOM 5195 N N . GLN B 1 267 ? 3.199 13.422 4.074 1 93.94 267 GLN B N 1
ATOM 5196 C CA . GLN B 1 267 ? 4.621 13.273 3.775 1 93.94 267 GLN B CA 1
ATOM 5197 C C . GLN B 1 267 ? 5.297 12.352 4.785 1 93.94 267 GLN B C 1
ATOM 5199 O O . GLN B 1 267 ? 6.246 11.641 4.445 1 93.94 267 GLN B O 1
ATOM 5204 N N . THR B 1 268 ? 4.812 12.367 5.996 1 96.25 268 THR B N 1
ATOM 5205 C CA . THR B 1 268 ? 5.539 11.664 7.047 1 96.25 268 THR B CA 1
ATOM 5206 C C . THR B 1 268 ? 4.965 10.266 7.262 1 96.25 268 THR B C 1
ATOM 5208 O O . THR B 1 268 ? 5.676 9.352 7.688 1 96.25 268 THR B O 1
ATOM 5211 N N . ASN B 1 269 ? 3.756 10.117 7.121 1 94.62 269 ASN B N 1
ATOM 5212 C CA . ASN B 1 269 ? 3.102 8.828 7.289 1 94.62 269 ASN B CA 1
ATOM 5213 C C . ASN B 1 269 ? 1.898 8.68 6.363 1 94.62 269 ASN B C 1
ATOM 5215 O O . ASN B 1 269 ? 0.755 8.656 6.82 1 94.62 269 ASN B O 1
ATOM 5219 N N . PRO B 1 270 ? 2.221 8.398 5.141 1 89.62 270 PRO B N 1
ATOM 5220 C CA . PRO B 1 270 ? 1.145 8.297 4.152 1 89.62 270 PRO B CA 1
ATOM 5221 C C . PRO B 1 270 ? 0.212 7.117 4.414 1 89.62 270 PRO B C 1
ATOM 5223 O O . PRO B 1 270 ? 0.523 6.25 5.23 1 89.62 270 PRO B O 1
ATOM 5226 N N . GLU B 1 271 ? -0.925 7.094 3.752 1 87.31 271 GLU B N 1
ATOM 5227 C CA . GLU B 1 271 ? -2.004 6.129 3.939 1 87.31 271 GLU B CA 1
ATOM 5228 C C . GLU B 1 271 ? -1.521 4.703 3.68 1 87.31 271 GLU B C 1
ATOM 5230 O O . GLU B 1 271 ? -1.955 3.766 4.348 1 87.31 271 GLU B O 1
ATOM 5235 N N . LYS B 1 272 ? -0.582 4.574 2.875 1 82.38 272 LYS B N 1
ATOM 5236 C CA . LYS B 1 272 ? -0.125 3.26 2.432 1 82.38 272 LYS B CA 1
ATOM 5237 C C . LYS B 1 272 ? 0.593 2.518 3.555 1 82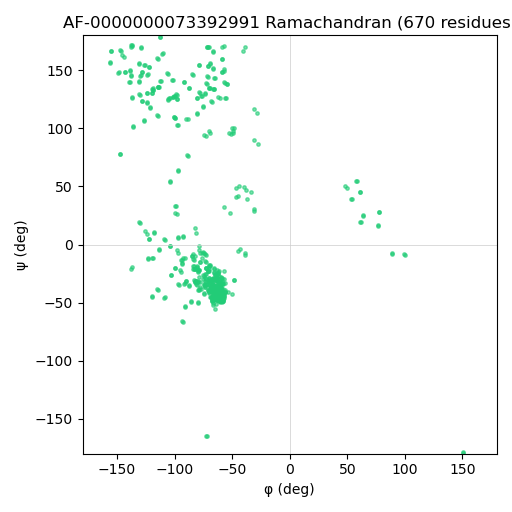.38 272 LYS B C 1
ATOM 5239 O O . LYS B 1 272 ? 0.669 1.287 3.545 1 82.38 272 LYS B O 1
ATOM 5244 N N . ILE B 1 273 ? 1.081 3.223 4.492 1 87.5 273 ILE B N 1
ATOM 5245 C CA . ILE B 1 273 ? 1.929 2.545 5.465 1 87.5 273 ILE B CA 1
ATOM 5246 C C . ILE B 1 273 ? 1.354 2.727 6.867 1 87.5 273 ILE B C 1
ATOM 5248 O O . ILE B 1 273 ? 1.917 2.232 7.848 1 87.5 273 ILE B O 1
ATOM 5252 N N . LYS B 1 274 ? 0.269 3.305 7.012 1 87.81 274 LYS B N 1
ATOM 5253 C CA . LYS B 1 274 ? -0.22 3.664 8.336 1 87.81 274 LYS B CA 1
ATOM 5254 C C . LYS B 1 274 ? -0.729 2.436 9.086 1 87.81 274 LYS B C 1
ATOM 5256 O O . LYS B 1 274 ? -0.951 2.488 10.297 1 87.81 274 LYS B O 1
ATOM 5261 N N . LYS B 1 275 ? -0.801 1.306 8.406 1 87.06 275 LYS B N 1
ATOM 5262 C CA . LYS B 1 275 ? -1.419 0.155 9.062 1 87.06 275 LYS B CA 1
ATOM 5263 C C . LYS B 1 275 ? -0.421 -0.988 9.219 1 87.06 275 LYS B C 1
ATOM 5265 O O . LYS B 1 275 ? -0.798 -2.1 9.594 1 87.06 275 LYS B O 1
ATOM 5270 N N . ILE B 1 276 ? 0.803 -0.755 8.969 1 87.44 276 ILE B N 1
ATOM 5271 C CA . ILE B 1 276 ? 1.725 -1.883 8.867 1 87.44 276 ILE B CA 1
ATOM 5272 C C . ILE B 1 276 ? 2.564 -1.97 10.141 1 87.44 276 ILE B C 1
ATOM 5274 O O . ILE B 1 276 ? 3.324 -2.924 10.328 1 87.44 276 ILE B O 1
ATOM 5278 N N . TYR B 1 277 ? 2.373 -1.091 11.031 1 90.06 277 TYR B N 1
ATOM 5279 C CA . TYR B 1 277 ? 3.252 -1.019 12.195 1 90.06 277 TYR B CA 1
ATOM 5280 C C . TYR B 1 277 ? 2.885 -2.082 13.219 1 90.06 277 TYR B C 1
ATOM 5282 O O . TYR B 1 277 ? 1.723 -2.48 13.328 1 90.06 277 TYR B O 1
ATOM 5290 N N . LYS B 1 278 ? 3.928 -2.449 14.039 1 89 278 LYS B N 1
ATOM 5291 C CA . LYS B 1 278 ? 3.723 -3.525 15 1 89 278 LYS B CA 1
ATOM 5292 C C . LYS B 1 278 ? 3.84 -3.008 16.438 1 89 278 LYS B C 1
ATOM 5294 O O . LYS B 1 278 ? 3.084 -3.424 17.312 1 89 278 LYS B O 1
ATOM 5299 N N . THR B 1 279 ? 4.773 -2.098 16.641 1 91.44 279 THR B N 1
ATOM 5300 C CA . THR B 1 279 ? 5.008 -1.628 18 1 91.44 279 THR B CA 1
ATOM 5301 C C . THR B 1 279 ? 4.93 -0.106 18.078 1 91.44 279 THR B C 1
ATOM 5303 O O . THR B 1 279 ? 5.203 0.579 17.078 1 91.44 279 THR B O 1
ATOM 5306 N N . LYS B 1 280 ? 4.594 0.345 19.281 1 93.69 280 LYS B N 1
ATOM 5307 C CA . LYS B 1 280 ? 4.52 1.783 19.516 1 93.69 280 LYS B CA 1
ATOM 5308 C C . LYS B 1 280 ? 5.895 2.432 19.391 1 93.69 280 LYS B C 1
ATOM 5310 O O . LYS B 1 280 ? 6.039 3.479 18.75 1 93.69 280 LYS B O 1
ATOM 5315 N N . ASN B 1 281 ? 6.859 1.812 19.953 1 94.06 281 ASN B N 1
ATOM 5316 C CA . ASN B 1 281 ? 8.219 2.336 19.859 1 94.06 281 ASN B CA 1
ATOM 5317 C C . ASN B 1 281 ? 8.703 2.391 18.422 1 94.06 281 ASN B C 1
ATOM 5319 O O . ASN B 1 281 ? 9.383 3.338 18.016 1 94.06 281 ASN B O 1
ATOM 5323 N N . GLY B 1 282 ? 8.359 1.444 17.641 1 92.94 282 GLY B N 1
ATOM 5324 C CA . GLY B 1 282 ? 8.758 1.401 16.25 1 92.94 282 GLY B CA 1
ATOM 5325 C C . GLY B 1 282 ? 8.211 2.561 15.438 1 92.94 282 GLY B C 1
ATOM 5326 O O . GLY B 1 282 ? 8.953 3.227 14.711 1 92.94 282 GLY B O 1
ATOM 5327 N N . ILE B 1 283 ? 6.926 2.783 15.609 1 95.25 283 ILE B N 1
ATOM 5328 C CA . ILE B 1 283 ? 6.32 3.855 14.82 1 95.25 283 ILE B CA 1
ATOM 5329 C C . ILE B 1 283 ? 6.82 5.207 15.328 1 95.25 283 ILE B C 1
ATOM 5331 O O . ILE B 1 283 ? 7.074 6.117 14.531 1 95.25 283 ILE B O 1
ATOM 5335 N N . LEU B 1 284 ? 6.945 5.367 16.625 1 96.94 284 LEU B N 1
ATOM 5336 C CA . LEU B 1 284 ? 7.402 6.633 17.188 1 96.94 284 LEU B CA 1
ATOM 5337 C C . LEU B 1 284 ? 8.828 6.938 16.75 1 96.94 284 LEU B C 1
ATOM 5339 O O . LEU B 1 284 ? 9.164 8.094 16.469 1 96.94 284 LEU B O 1
ATOM 5343 N N . THR B 1 285 ? 9.625 5.93 16.703 1 96.19 285 THR B N 1
ATOM 5344 C CA . THR B 1 285 ? 10.992 6.105 16.203 1 96.19 285 THR B CA 1
ATOM 5345 C C . THR B 1 285 ? 10.992 6.594 14.766 1 96.19 285 THR B C 1
ATOM 5347 O O . THR B 1 285 ? 11.695 7.547 14.422 1 96.19 285 THR B O 1
ATOM 5350 N N . PHE B 1 286 ? 10.242 5.957 13.969 1 96.12 286 PHE B N 1
ATOM 5351 C CA . PHE B 1 286 ? 10.125 6.344 12.57 1 96.12 286 PHE B CA 1
ATOM 5352 C C . PHE B 1 286 ? 9.633 7.777 12.438 1 96.12 286 PHE B C 1
ATOM 5354 O O . PHE B 1 286 ? 10.227 8.586 11.719 1 96.12 286 PHE B O 1
ATOM 5361 N N . LEU B 1 287 ? 8.562 8.07 13.164 1 97.62 287 LEU B N 1
ATOM 5362 C CA . LEU B 1 287 ? 7.953 9.398 13.102 1 97.62 287 LEU B CA 1
ATOM 5363 C C . LEU B 1 287 ? 8.914 10.461 13.617 1 97.62 287 LEU B C 1
ATOM 5365 O O . LEU B 1 287 ? 8.914 11.594 13.125 1 97.62 287 LEU B O 1
ATOM 5369 N N . ASP B 1 288 ? 9.641 10.117 14.586 1 97.75 288 ASP B N 1
ATOM 5370 C CA . ASP B 1 288 ? 10.625 11.047 15.117 1 97.75 288 ASP B CA 1
ATOM 5371 C C . ASP B 1 288 ? 11.633 11.461 14.047 1 97.75 288 ASP B C 1
ATOM 5373 O O . ASP B 1 288 ? 11.945 12.641 13.898 1 97.75 288 ASP B O 1
ATOM 5377 N N . TYR B 1 289 ? 12.094 10.492 13.297 1 97 289 TYR B N 1
ATOM 5378 C CA . TYR B 1 289 ? 13 10.789 12.195 1 97 289 TYR B CA 1
ATOM 5379 C C . TYR B 1 289 ? 12.32 11.664 11.148 1 97 289 TYR B C 1
ATOM 5381 O O . TYR B 1 289 ? 12.938 12.578 10.602 1 97 289 TYR B O 1
ATOM 5389 N N . GLN B 1 290 ? 11.117 11.344 10.859 1 97.31 290 GLN B N 1
ATOM 5390 C CA . GLN B 1 290 ? 10.375 12.125 9.875 1 97.31 290 GLN B CA 1
ATOM 5391 C C . GLN B 1 290 ? 10.156 13.555 10.359 1 97.31 290 GLN B C 1
ATOM 5393 O O . GLN B 1 290 ? 10.211 14.5 9.57 1 97.31 290 GLN B O 1
ATOM 5398 N N . MET B 1 291 ? 9.867 13.648 11.625 1 97.5 291 MET B N 1
ATOM 5399 C CA . MET B 1 291 ? 9.719 14.961 12.234 1 97.5 291 MET B CA 1
ATOM 5400 C C . MET B 1 291 ? 11 15.781 12.086 1 97.5 291 MET B C 1
ATOM 5402 O O . MET B 1 291 ? 10.953 16.953 11.703 1 97.5 291 MET B O 1
ATOM 5406 N N . GLU B 1 292 ? 12.109 15.156 12.344 1 95.56 292 GLU B N 1
ATOM 5407 C CA . GLU B 1 292 ? 13.398 15.805 12.172 1 95.56 292 GLU B CA 1
ATOM 5408 C C . GLU B 1 292 ? 13.617 16.234 10.727 1 95.56 292 GLU B C 1
ATOM 5410 O O . GLU B 1 292 ? 14.062 17.359 10.461 1 95.56 292 GLU B O 1
ATOM 5415 N N . ASN B 1 293 ? 13.289 15.328 9.883 1 95.12 293 ASN B N 1
ATOM 5416 C CA . ASN B 1 293 ? 13.445 15.602 8.453 1 95.12 293 ASN B CA 1
ATOM 5417 C C . ASN B 1 293 ? 12.602 16.797 8.016 1 95.12 293 ASN B C 1
ATOM 5419 O O . ASN B 1 293 ? 13.078 17.672 7.305 1 95.12 293 ASN B O 1
ATOM 5423 N N . TRP B 1 294 ? 11.398 16.844 8.406 1 96.38 294 TRP B N 1
ATOM 5424 C CA . TRP B 1 294 ? 10.484 17.922 8.086 1 96.38 294 TRP B CA 1
ATOM 5425 C C . TRP B 1 294 ? 11.008 19.25 8.625 1 96.38 294 TRP B C 1
ATOM 5427 O O . TRP B 1 294 ? 11.023 20.266 7.91 1 96.38 294 TRP B O 1
ATOM 5437 N N . THR B 1 295 ? 11.422 19.234 9.836 1 95.81 295 THR B N 1
ATOM 5438 C CA . THR B 1 295 ? 11.891 20.438 10.516 1 95.81 295 THR B CA 1
ATOM 5439 C C . THR B 1 295 ? 13.141 20.984 9.836 1 95.81 295 THR B C 1
ATOM 5441 O O . THR B 1 295 ? 13.266 22.188 9.641 1 95.81 295 THR B O 1
ATOM 5444 N N . GLU B 1 296 ? 14.031 20.109 9.469 1 92.12 296 GLU B N 1
ATOM 5445 C CA . GLU B 1 296 ? 15.242 20.516 8.766 1 92.12 296 GLU B CA 1
ATOM 5446 C C . GLU B 1 296 ? 14.906 21.188 7.434 1 92.12 296 GLU B C 1
ATOM 5448 O O . GLU B 1 296 ? 15.547 22.172 7.059 1 92.12 296 GLU B O 1
ATOM 5453 N N . LYS B 1 297 ? 13.969 20.719 6.801 1 90.62 297 LYS B N 1
ATOM 5454 C CA . LYS B 1 297 ? 13.586 21.234 5.488 1 90.62 297 LYS B CA 1
ATOM 5455 C C . LYS B 1 297 ? 12.891 22.594 5.617 1 90.62 297 LYS B C 1
ATOM 5457 O O . LYS B 1 297 ? 13.016 23.438 4.734 1 90.62 297 LYS B O 1
ATOM 5462 N N . HIS B 1 298 ? 12.227 22.797 6.648 1 89.69 298 HIS B N 1
ATOM 5463 C CA . HIS B 1 298 ? 11.367 23.969 6.734 1 89.69 298 HIS B CA 1
ATOM 5464 C C . HIS B 1 298 ? 12.008 25.047 7.602 1 89.69 298 HIS B C 1
ATOM 5466 O O . HIS B 1 298 ? 11.617 26.219 7.527 1 89.69 298 HIS B O 1
ATOM 5472 N N . ILE B 1 299 ? 12.867 24.844 8.547 1 80.06 299 ILE B N 1
ATOM 5473 C CA . ILE B 1 299 ? 13.531 25.859 9.336 1 80.06 299 ILE B CA 1
ATOM 5474 C C . ILE B 1 299 ? 14.789 26.344 8.617 1 80.06 299 ILE B C 1
ATOM 5476 O O . ILE B 1 299 ? 15.109 27.531 8.625 1 80.06 299 ILE B O 1
ATOM 5480 N N . LYS B 1 300 ? 15.688 25.5 8.102 1 58.34 300 LYS B N 1
ATOM 5481 C CA . LYS B 1 300 ? 16.859 25.969 7.371 1 58.34 300 LYS B CA 1
ATOM 5482 C C . LYS B 1 300 ? 16.469 27 6.309 1 58.34 300 LYS B C 1
ATOM 5484 O O . LYS B 1 300 ? 17.234 27.938 6.039 1 58.34 300 LYS B O 1
ATOM 5489 N N . ILE B 1 301 ? 15.336 26.859 5.812 1 50.12 301 ILE B N 1
ATOM 5490 C CA . ILE B 1 301 ? 14.922 27.812 4.789 1 50.12 301 ILE B CA 1
ATOM 5491 C C . ILE B 1 301 ? 14.719 29.188 5.41 1 50.12 301 ILE B C 1
ATOM 5493 O O . ILE B 1 301 ? 15.086 30.203 4.82 1 50.12 301 ILE B O 1
ATOM 5497 N N . LYS B 1 302 ? 14.203 29.359 6.648 1 50.41 302 LYS B N 1
ATOM 5498 C CA . LYS B 1 302 ? 13.93 30.672 7.219 1 50.41 302 LYS B CA 1
ATOM 5499 C C . LYS B 1 302 ? 15.219 31.375 7.625 1 50.41 302 LYS B C 1
ATOM 5501 O O . LYS B 1 302 ? 15.352 32.594 7.465 1 50.41 302 LYS B O 1
ATOM 5506 N N . TYR B 1 303 ? 16.156 30.594 8.117 1 46.91 303 TYR B N 1
ATOM 5507 C CA . TYR B 1 303 ? 17.406 31.297 8.391 1 46.91 303 TYR B CA 1
ATOM 5508 C C . TYR B 1 303 ? 18.094 31.719 7.09 1 46.91 303 TYR B C 1
ATOM 5510 O O . TYR B 1 303 ? 18.703 32.781 7.023 1 46.91 303 TYR B O 1
ATOM 5518 N N . THR B 1 304 ? 17.906 30.938 6.086 1 46.12 304 THR B N 1
ATOM 5519 C CA . THR B 1 304 ? 18.516 31.375 4.84 1 46.12 304 THR B CA 1
ATOM 5520 C C . THR B 1 304 ? 17.766 32.562 4.258 1 46.12 304 THR B C 1
ATOM 5522 O O . THR B 1 304 ? 18.359 33.469 3.672 1 46.12 304 THR B O 1
ATOM 5525 N N . TYR B 1 305 ? 16.484 32.656 4.508 1 41.81 305 TYR B N 1
ATOM 5526 C CA . TYR B 1 305 ? 15.734 33.812 4.012 1 41.81 305 TYR B CA 1
ATOM 5527 C C . TYR B 1 305 ? 15.961 35.031 4.895 1 41.81 305 TYR B C 1
ATOM 5529 O O . TYR B 1 305 ? 16.047 36.156 4.395 1 41.81 305 TYR B O 1
ATOM 5537 N N . LYS B 1 306 ? 16.047 35 6.258 1 41.03 306 LYS B N 1
ATOM 5538 C CA . LYS B 1 306 ? 16.391 36.156 7.086 1 41.03 306 LYS B CA 1
ATOM 5539 C C . LYS B 1 306 ? 17.781 36.688 6.727 1 41.03 306 LYS B C 1
ATOM 5541 O O . LYS B 1 306 ? 17.984 37.906 6.707 1 41.03 306 LYS B O 1
ATOM 5546 N N . ILE B 1 307 ? 18.641 35.781 6.422 1 41.12 307 ILE B N 1
ATOM 5547 C CA . ILE B 1 307 ? 19.953 36.281 6.02 1 41.12 307 ILE B CA 1
ATOM 5548 C C . ILE B 1 307 ? 19.828 37.031 4.699 1 41.12 307 ILE B C 1
ATOM 5550 O O . ILE B 1 307 ? 20.453 38.094 4.512 1 41.12 307 ILE B O 1
ATOM 5554 N N . LEU B 1 308 ? 18.859 36.625 3.877 1 40.47 308 LEU B N 1
ATOM 5555 C CA . LEU B 1 308 ? 18.766 37.312 2.598 1 40.47 308 LEU B CA 1
ATOM 5556 C C . LEU B 1 308 ? 18 38.625 2.742 1 40.47 308 LEU B C 1
ATOM 5558 O O . LEU B 1 308 ? 18.203 39.562 1.964 1 40.47 308 LEU B O 1
ATOM 5562 N N . GLN B 1 309 ? 17.031 38.781 3.602 1 36.12 309 GLN B N 1
ATOM 5563 C CA . GLN B 1 309 ? 16.312 40.031 3.676 1 36.12 309 GLN B CA 1
ATOM 5564 C C . GLN B 1 309 ? 17.078 41.062 4.516 1 36.12 309 GLN B C 1
ATOM 5566 O O . GLN B 1 309 ? 16.641 42.219 4.648 1 36.12 309 GLN B O 1
ATOM 5571 N N . THR B 1 310 ? 18 40.719 5.398 1 33.56 310 THR B N 1
ATOM 5572 C CA . THR B 1 310 ? 18.719 41.812 6.051 1 33.56 310 THR B CA 1
ATOM 5573 C C . THR B 1 310 ? 19.641 42.531 5.059 1 33.56 310 THR B C 1
ATOM 5575 O O . THR B 1 310 ? 20.5 41.906 4.445 1 33.56 310 THR B O 1
ATOM 5578 N N . PRO B 1 311 ? 19.219 43.656 4.426 1 33.56 311 PRO B N 1
ATOM 5579 C CA . PRO B 1 311 ? 20.094 44.562 3.699 1 33.56 311 PRO B CA 1
ATOM 5580 C C . PRO B 1 311 ? 21.359 44.906 4.473 1 33.56 311 PRO B C 1
ATOM 5582 O O . PRO B 1 311 ? 21.312 45.625 5.469 1 33.56 311 PRO B O 1
ATOM 5585 N N . PHE B 1 312 ? 22.141 44.031 5.051 1 30.08 312 PHE B N 1
ATOM 5586 C CA . PHE B 1 312 ? 23.438 44.5 5.551 1 30.08 312 PHE B CA 1
ATOM 5587 C C . PHE B 1 312 ? 24.188 45.281 4.48 1 30.08 312 PHE B C 1
ATOM 5589 O O . PHE B 1 312 ? 24.344 44.812 3.354 1 30.08 312 PHE B O 1
ATOM 5596 N N . ASN B 1 313 ? 24.172 46.656 4.535 1 29.98 313 ASN B N 1
ATOM 5597 C CA . ASN B 1 313 ? 25.172 47.625 4.152 1 29.98 313 ASN B CA 1
ATOM 5598 C C . ASN B 1 313 ? 26.578 47.156 4.492 1 29.98 313 ASN B C 1
ATOM 5600 O O . ASN B 1 313 ? 27.062 47.406 5.605 1 29.98 313 ASN B O 1
ATOM 5604 N N . TYR B 1 314 ? 26.969 46 4.207 1 28.17 314 TYR B N 1
ATOM 5605 C CA . TYR B 1 314 ? 28.344 45.5 4.188 1 28.17 314 TYR B CA 1
ATOM 5606 C C . TYR B 1 314 ? 29.266 46.5 3.486 1 28.17 314 TYR B C 1
ATOM 5608 O O . TYR B 1 314 ? 30.484 46.281 3.396 1 28.17 314 TYR B O 1
ATOM 5616 N N . ASN B 1 315 ? 28.781 47.562 2.92 1 31.19 315 ASN B N 1
ATOM 5617 C CA . ASN B 1 315 ? 29.719 48.625 2.676 1 31.19 315 ASN B CA 1
ATOM 5618 C C . ASN B 1 315 ? 30.234 49.25 3.98 1 31.19 315 ASN B C 1
ATOM 5620 O O . ASN B 1 315 ? 31.422 49.562 4.098 1 31.19 315 ASN B O 1
ATOM 5624 N N . ASN B 1 316 ? 29.328 49.562 4.883 1 27.86 316 ASN B N 1
ATOM 5625 C CA . ASN B 1 316 ? 29.812 50.375 5.988 1 27.86 316 ASN B CA 1
ATOM 5626 C C . ASN B 1 316 ? 30.531 49.562 7.043 1 27.86 316 ASN B C 1
ATOM 5628 O O . ASN B 1 316 ? 31.422 50.031 7.73 1 27.86 316 ASN B O 1
ATOM 5632 N N . ILE B 1 317 ? 30.109 48.25 7.348 1 28.45 317 ILE B N 1
ATOM 5633 C CA . ILE B 1 317 ? 30.875 47.656 8.438 1 28.45 317 ILE B CA 1
ATOM 5634 C C . ILE B 1 317 ? 32.188 47.125 7.91 1 28.45 317 ILE B C 1
ATOM 5636 O O . ILE B 1 317 ? 33.125 46.875 8.68 1 28.45 317 ILE B O 1
ATOM 5640 N N . LEU B 1 318 ? 32.375 46.844 6.559 1 29.84 318 LEU B N 1
ATOM 5641 C CA . LEU B 1 318 ? 33.75 46.688 6.125 1 29.84 318 LEU B CA 1
ATOM 5642 C C . LEU B 1 318 ? 34.562 47.969 6.34 1 29.84 318 LEU B C 1
ATOM 5644 O O . LEU B 1 318 ? 35.781 47.938 6.273 1 29.84 318 LEU B O 1
ATOM 5648 N N . ARG B 1 319 ? 33.844 49.094 6.328 1 25.89 319 ARG B N 1
ATOM 5649 C CA . ARG B 1 319 ? 34.594 50.344 6.555 1 25.89 319 ARG B CA 1
ATOM 5650 C C . ARG B 1 319 ? 35.156 50.375 7.965 1 25.89 319 ARG B C 1
ATOM 5652 O O . ARG B 1 319 ? 36.281 50.844 8.172 1 25.89 319 ARG B O 1
ATOM 5659 N N . ASN B 1 320 ? 34.312 50.031 8.938 1 24.42 320 ASN B N 1
ATOM 5660 C CA . ASN B 1 320 ? 34.844 50.406 10.25 1 24.42 320 ASN B CA 1
ATOM 5661 C C . ASN B 1 320 ? 35.844 49.375 10.758 1 24.42 320 ASN B C 1
ATOM 5663 O O . ASN B 1 320 ? 36.656 49.688 11.633 1 24.42 320 ASN B O 1
ATOM 5667 N N . ARG B 1 321 ? 35.656 48.062 10.445 1 27.02 321 ARG B N 1
ATOM 5668 C CA . ARG B 1 321 ? 36.656 47.25 11.125 1 27.02 321 ARG B CA 1
ATOM 5669 C C . ARG B 1 321 ? 38 47.344 10.453 1 27.02 321 ARG B C 1
ATOM 5671 O O . ARG B 1 321 ? 38.969 46.75 10.914 1 27.02 321 ARG B O 1
ATOM 5678 N N . TYR B 1 322 ? 38.062 47.938 9.219 1 26.91 322 TYR B N 1
ATOM 5679 C CA . TYR B 1 322 ? 39.438 48.219 8.797 1 26.91 322 TYR B CA 1
ATOM 5680 C C . TYR B 1 322 ? 40.125 49.125 9.789 1 26.91 322 TYR B C 1
ATOM 5682 O O . TYR B 1 322 ? 41.344 49.312 9.734 1 26.91 322 TYR B O 1
ATOM 5690 N N . ARG B 1 323 ? 39.281 49.938 10.383 1 25.7 323 ARG B N 1
ATOM 5691 C CA . ARG B 1 323 ? 40 50.938 11.188 1 25.7 323 ARG B CA 1
ATOM 5692 C C . ARG B 1 323 ? 40.719 50.281 12.352 1 25.7 323 ARG B C 1
ATOM 5694 O O . ARG B 1 323 ? 41.844 50.719 12.711 1 25.7 323 ARG B O 1
ATOM 5701 N N . LYS B 1 324 ? 40.031 49.406 13.031 1 27.33 324 LYS B N 1
ATOM 5702 C CA . LYS B 1 324 ? 40.656 49.219 14.328 1 27.33 324 LYS B CA 1
ATOM 5703 C C . LYS B 1 324 ? 41.875 48.312 14.219 1 27.33 324 LYS B C 1
ATOM 5705 O O . LYS B 1 324 ? 42.719 48.281 15.125 1 27.33 324 LYS B O 1
ATOM 5710 N N . ILE B 1 325 ? 41.875 47.406 13.227 1 26.97 325 ILE B N 1
ATOM 5711 C CA . ILE B 1 325 ? 43.031 46.531 13.273 1 26.97 325 ILE B CA 1
ATOM 5712 C C . ILE B 1 325 ? 44.281 47.344 12.883 1 26.97 325 ILE B C 1
ATOM 5714 O O . ILE B 1 325 ? 45.406 46.844 12.953 1 26.97 325 ILE B O 1
ATOM 5718 N N . ASN B 1 326 ? 44.094 48.5 12.25 1 24.8 326 ASN B N 1
ATOM 5719 C CA . ASN B 1 326 ? 45.375 49.156 12.047 1 24.8 326 ASN B CA 1
ATOM 5720 C C . ASN B 1 326 ? 46.094 49.375 13.375 1 24.8 326 ASN B C 1
ATOM 5722 O O . ASN B 1 326 ? 47.281 49.688 13.391 1 24.8 326 ASN B O 1
ATOM 5726 N N . LYS B 1 327 ? 45.219 49.812 14.32 1 24.75 327 LYS B N 1
ATOM 5727 C CA . LYS B 1 327 ? 46 50.469 15.367 1 24.75 327 LYS B CA 1
ATOM 5728 C C . LYS B 1 327 ? 46.938 49.5 16.078 1 24.75 327 LYS B C 1
ATOM 5730 O O . LYS B 1 327 ? 48.062 49.875 16.406 1 24.75 327 LYS B O 1
ATOM 5735 N N . ASN B 1 328 ? 46.312 48.344 16.531 1 24.88 328 ASN B N 1
ATOM 5736 C CA . ASN B 1 328 ? 47.125 47.875 17.672 1 24.88 328 ASN B CA 1
ATOM 5737 C C . ASN B 1 328 ? 48.375 47.188 17.203 1 24.88 328 ASN B C 1
ATOM 5739 O O . ASN B 1 328 ? 49.062 46.5 17.984 1 24.88 328 ASN B O 1
ATOM 5743 N N . LEU B 1 329 ? 48.5 46.969 15.898 1 23.91 329 LEU B N 1
ATOM 5744 C CA . LEU B 1 329 ? 49.781 46.344 15.547 1 23.91 329 LEU B CA 1
ATOM 5745 C C . LEU B 1 329 ? 50.969 47.281 15.938 1 23.91 329 LEU B C 1
ATOM 5747 O O . LEU B 1 329 ? 52.125 46.906 15.773 1 23.91 329 LEU B O 1
ATOM 5751 N N . ILE B 1 330 ? 50.688 48.594 16.062 1 23.05 330 ILE B N 1
ATOM 5752 C CA . ILE B 1 330 ? 51.875 49.406 16.219 1 23.05 330 ILE B CA 1
ATOM 5753 C C . ILE B 1 330 ? 52.656 48.969 17.469 1 23.05 330 ILE B C 1
ATOM 5755 O O . ILE B 1 330 ? 53.875 49.094 17.531 1 23.05 330 ILE B O 1
ATOM 5759 N N . ILE B 1 331 ? 51.812 48.688 18.531 1 23.5 331 ILE B N 1
ATOM 5760 C CA . ILE B 1 331 ? 52.5 49 19.781 1 23.5 331 ILE B CA 1
ATOM 5761 C C . ILE B 1 331 ? 53.688 48.031 19.969 1 23.5 331 ILE B C 1
ATOM 5763 O O . ILE B 1 331 ? 54.781 48.469 20.391 1 23.5 331 ILE B O 1
ATOM 5767 N N . LEU B 1 332 ? 53.406 46.719 19.828 1 23.69 332 LEU B N 1
ATOM 5768 C CA . LEU B 1 332 ? 54.312 45.969 20.703 1 23.69 332 LEU B CA 1
ATOM 5769 C C . LEU B 1 332 ? 55.688 45.844 20.078 1 23.69 332 LEU B C 1
ATOM 5771 O O . LEU B 1 332 ? 56.562 45.156 20.594 1 23.69 332 LEU B O 1
ATOM 5775 N N . PHE B 1 333 ? 55.844 46.406 18.844 1 22.12 333 PHE B N 1
ATOM 5776 C CA . PHE B 1 333 ? 57.219 46.25 18.344 1 22.12 333 PHE B CA 1
ATOM 5777 C C . PHE B 1 333 ? 58.219 46.969 19.219 1 22.12 333 PHE B C 1
ATOM 5779 O O . PHE B 1 333 ? 59.406 46.875 19.016 1 22.12 333 PHE B O 1
ATOM 5786 N N . THR B 1 334 ? 57.844 48.062 19.906 1 21.66 334 THR B N 1
ATOM 5787 C CA . THR B 1 334 ? 58.906 48.906 20.375 1 21.66 334 THR B CA 1
ATOM 5788 C C . THR B 1 334 ? 59.781 48.188 21.375 1 21.66 334 THR B C 1
ATOM 5790 O O . THR B 1 334 ? 60.844 48.688 21.781 1 21.66 334 THR B O 1
ATOM 5793 N N . LYS B 1 335 ? 59.312 47.219 22.172 1 23.19 335 LYS B N 1
ATOM 5794 C CA . LYS B 1 335 ? 60.219 47.125 23.312 1 23.19 335 LYS B CA 1
ATOM 5795 C C . LYS B 1 335 ? 61.594 46.594 22.891 1 23.19 335 LYS B C 1
ATOM 5797 O O . LYS B 1 335 ? 62.594 46.844 23.594 1 23.19 335 LYS B O 1
ATOM 5802 N N . TYR B 1 336 ? 61.656 45.594 21.984 1 22.95 336 TYR B N 1
ATOM 5803 C CA . TYR B 1 336 ? 63.031 45.094 21.969 1 22.95 336 TYR B CA 1
ATOM 5804 C C . TYR B 1 336 ? 63.938 46 21.156 1 22.95 336 TYR B C 1
ATOM 5806 O O . TYR B 1 336 ? 65.125 46 21.328 1 22.95 336 TYR B O 1
ATOM 5814 N N . PHE B 1 337 ? 63.562 46.688 20.094 1 21.09 337 PHE B N 1
ATOM 5815 C CA . PHE B 1 337 ? 64.75 47.469 19.75 1 21.09 337 PHE B CA 1
ATOM 5816 C C . PHE B 1 337 ? 64.75 48.781 20.547 1 21.09 337 PHE B C 1
ATOM 5818 O O . PHE B 1 337 ? 63.688 49.375 20.766 1 21.09 337 PHE B O 1
#

Foldseek 3Di:
DVPPPPPPLPPPPLVQQDPVSHGDPVVLVCLLVVLLVDDDQLVVVQVVCCVPRVDGDDSVNSCVSLFPDDDWKDFDDDDQADQAWEWDWDWFAAQNAIKIKIWIARQPLLATGMIGIGRDDDLVVNLVVVCVSCPVHHHAEYEYEQPPSVVVSCVVVPHAAAYALVNVLVVLVVLLVVVCVVVVPDPVVSVLQVVLSVQLSVLLVDQAPVSSVVSNVVSCVPVVSHDPSVNVCCVPRCVVCVCNQRVCNVPVSHDNHNVSVVVLCCSQPNPVCRYPHHDSSVVVSSSNSNSVSSSCVRNVVVVVVVVVPPPPPVVVVVVCVVPPVPPPVPPPPPPVD/DVPPPPPPLPPPPLVQQDPVSHGDPVVLVCLLVVLLVDDDQLVVVQVVCCVPRVDGDDSVNSCVSLFPDDDWKDFDDDDQADQAWEWDWDWFAAQRAIKIKIWIARQPLLATGMIGIGRDDDLVVNLVVVCVSCPVHHHAEYEYEQPPSVVVSCVVVVHAAAYALVNVLVVLVVLLVVVCVVVVPDPVVSVLQVVLSVQLSVLLVDQAPVSSVVSNVVSCVPVVSHDPSVNVCCVPRCVVCVCNQNVCNVPVSHDNHNVSVVVLCCSQPNPVCRYPHHDSSVVVSSSNSNSVSSSCVRNVVVVVVVVVPPPPPVVVVVVPVVPPVVPPVPPPVPPPD

Solvent-accessible surface area (backbone atoms only — not comparable to full-atom values): 37859 Å² total; per-residue (Å²): 132,85,77,64,76,71,65,69,82,60,87,54,89,45,83,59,47,40,94,83,76,37,70,37,66,74,63,61,63,41,50,64,61,53,54,46,75,42,93,71,59,51,62,57,52,23,50,48,39,29,70,75,71,67,39,88,50,53,38,65,57,52,48,62,72,60,58,68,80,41,74,49,60,47,70,47,81,91,68,91,64,85,16,33,33,33,45,52,73,41,78,33,22,45,66,81,35,68,28,33,39,38,36,40,28,31,61,80,71,60,35,66,48,30,37,36,60,39,69,63,95,41,66,68,58,51,46,50,49,54,51,65,65,38,61,98,45,58,70,51,34,41,23,31,60,82,58,68,68,53,54,57,49,35,60,75,69,70,39,47,52,28,32,21,48,60,56,51,53,50,51,51,51,50,51,49,53,52,49,38,62,75,66,64,54,52,71,68,61,47,49,51,49,52,52,51,50,48,55,55,54,46,27,72,67,52,78,32,49,66,54,18,52,51,45,43,51,57,59,52,68,50,52,86,76,49,52,66,74,54,52,53,46,37,65,73,66,31,67,91,43,46,65,28,56,37,48,34,45,77,35,82,73,44,57,50,50,61,58,68,59,50,51,49,41,53,73,62,56,34,82,89,58,34,58,71,37,68,46,62,40,57,48,46,32,53,45,48,41,31,50,50,48,51,38,54,63,44,46,57,49,50,58,54,46,53,58,65,66,52,80,70,64,62,66,58,60,58,50,51,57,62,51,56,61,60,55,67,68,58,59,75,64,49,74,83,103,131,86,79,64,78,70,68,69,84,58,86,52,90,45,84,59,47,36,93,81,77,36,70,36,65,76,63,60,64,40,48,64,60,54,54,46,76,43,93,69,58,50,62,56,52,22,50,48,40,28,71,76,71,67,40,87,50,53,37,66,56,53,48,60,71,61,58,67,80,40,74,49,60,47,69,49,81,92,68,89,63,83,16,35,33,33,45,52,73,40,78,34,23,45,65,79,37,68,29,35,40,39,36,38,27,31,61,79,70,59,35,64,48,29,36,34,59,38,70,64,95,41,67,66,58,51,48,49,48,53,51,66,64,39,60,97,46,59,71,54,33,42,23,30,61,82,57,67,68,53,54,58,49,36,59,73,68,70,40,47,53,30,33,19,47,61,56,50,53,50,50,53,51,49,52,50,54,51,50,38,62,76,66,64,54,51,71,67,61,45,49,50,48,51,51,52,48,49,55,56,54,46,26,72,67,50,80,33,47,66,52,17,52,50,44,42,52,58,60,52,67,49,52,84,76,50,52,67,72,53,51,54,46,36,66,74,65,33,68,89,42,45,66,28,56,38,47,33,46,76,34,82,76,44,58,51,51,62,59,68,60,50,51,50,40,54,73,61,56,33,82,89,57,34,58,72,37,68,47,64,39,58,49,46,33,53,45,47,41,32,50,51,47,50,39,54,64,45,46,57,50,50,57,54,46,54,60,64,67,52,79,72,64,63,67,57,60,60,54,53,60,60,53,58,65,60,54,69,69,59,59,77,62,53,75,80,108

pLDDT: mean 83.17, std 23.37, range [20.61, 98.19]

Organism: Methanobrevibacter smithii (strain ATCC 35061 / DSM 861 / OCM 144 / PS) (NCBI:txid420247)

Sequence (674 aa):
MQKMWKKKFGIYNNPLIGKNKQFLQEIMDKIPGIIKIGYQSLRKISKYFEIFLGIRVSHQTIKNWSNKNHKETINNEEFEYSGYYVYDEQFLRLNGVKHYRLTLFDAILNVPVSERIVRRRILKNTKKFILDSTKNKPFICLTTDLFPIYRNVVDEMGVNHQLCIFHLFQTINYKLKGYCRRNKINKKQREHIYENAQELKNCFRQNSTKEAIGQFKQYLQNYMAIPVVLKDFIRKHIINHFYRYVQHLDDENIEKTSNKIENYYRQTNPEKIKKIYKTKNGILTFLDYQMENWTEKHIKIKYTYKILQTPFNYNNILRNRYRKINKNLIILFTKYFMQKMWKKKFGIYNNPLIGKNKQFLQEIMDKIPGIIKIGYQSLRKISKYFEIFLGIRVSHQTIKNWSNKNHKETINNEEFEYSGYYVYDEQFLRLNGVKHYRLTLFDAILNVPVSERIVRRRILKNTKKFILDSTKNKPFICLTTDLFPIYRNVVDEMGVNHQLCIFHLFQTINYKLKGYCRRNKINKKQREHIYENAQELKNCFRQNSTKEAIGQFKQYLQNYMAIPVVLKDFIRKHIINHFYRYVQHLDDENIEKTSNKIENYYRQTNPEKIKKIYKTKNGILTFLDYQMENWTEKHIKIKYTYKILQTPFNYNNILRNRYRKINKNLIILFTKYF

Radius of gyration: 36.0 Å; Cα contacts (8 Å, |Δi|>4): 802; chains: 2; bounding box: 109×97×59 Å

Nearest PDB structures (foldseek):
  7ouf-assembly1_E  TM=4.666E-01  e=1.897E-04  Simian T-lymphotropic virus 1
  7pel-assembly1_E  TM=4.808E-01  e=3.258E-04  Simian T-lymphotropic virus 1
  7pel-assembly1_D  TM=4.850E-01  e=4.142E-03  Simian T-lymphotropic virus 1
  5m1k-assembly2_B  TM=6.085E-01  e=1.602E-02  Thermus phage G20c
  5m1f-assembly1_A  TM=5.417E-01  e=8.834E-03  Thermus phage G20c

Secondary structure (DSSP, 8-state):
-TTTT---------TTB-TTSPBPHHHHTHHHHHHHH----HHHHHHHHHHHHS----HHHHHHHH----SSEEE-------SEEEEEEEEEEETTEEEEEEEEEETTTTEEEEEEEESS--HHHHHHHHHHHHTTS---EEEE-S-HHHHHHHHHHT-EEEE-HHHHHHHHHHHHHHHHHHTT--HHHHHHHHHHHHHHHHTTSSSSHHHHHHHHHHHHHTGGGS-HHHHHHIIIIIGGGHHHHHHHHH-TTS-SSSHHHHHHHHHHS-GGGTT-B--HHHHHHHHHHHHHHHHHHHHHHHHHHHHHHS---TTHHHHHHHHHHHHHTTGGGTTT-/-TTTT---------TTB-TTSPBPHHHHTHHHHHHHH----HHHHHHHHHHHHS----HHHHHHHH----SSEEE-------SEEEEEEEEEEETTEEEEEEEEEETTTTEEEEEEEESS--HHHHHHHHHHHHTTS---EEEE-S-HHHHHHHHHHT-EEEE-HHHHHHHHHHHHHHHHHHTT--HHHHHHHHHHHHHHHHTTS-SSHHHHHHHHHHHHHTGGGS-HHHHHHIIIIIGGGHHHHHHHHH-TTS-SSSHHHHHHHHHHS-GGGTT-B--HHHHHHHHHHHHHHHHHHHHHHHHHHHHHHS---TTTHHHHHHHHHHHTTTGGGGTT-